Protein AF-0000000075128958 (afdb_homodimer)

Foldseek 3Di:
DDWDWDPDDPFKIWIWDWDQDPQRKIKIKIKMKRAPPDDDDFDADPVRHTDDWDWDWDQDPVRIIMIITIDIGRPPPPPPPPPDPPPPPPPVVPVVVVVVVVVVVVCVVVVVVCVVVVCVVVVVVLVVVLVCLLPPVLACPLHRLLPFDFFAAFPVRQVVVVVQQQDPPPRDGDDTLSSLLSLLVQLVVLQVVQQVLLVVLCVVVSHRSLLLSLLLSVPCSSPVQADVQAAGVVDRQFGASNGHGVVVDPDDDHSRDSRRSNVSVVQLVVLSVVLCVLPVVDDSSLSSLLSQLCSAQNCVQRSPDDDSQCSLVRHVSSHRSNSSSSSSNSVSNVRD/DDWDWDPDDPFKIWIWDWDQDPQRKIKIKIKMKRAPPDDDDFDADPVRHTDDWDWDWDQDPVRIIMIITIDIGRPPPPPPPPPDPPPPPPPPVPVVVVVCVVVVVVCVVVVVVCVVVVCVVVVVVLVVVLVCLLPPVLACPLHRLLPFDFFAAFPVRQVVVVVQQQDVPPRDGDDTLSSLLSLLVQLVVLQVVQQVLLVVLCVVVSHRSLLLSLLLSVPCSSPVQADVVAAGVVDRQFGASNGHGVVVDPDDDHSRDSRNSNVSVVQLVVLSVVLCVLPVVDDSSLSSLLSQLCSAQNCVQRSPDDDSQCSLVRHVSSHRSNSSSSSSNSVSNVRD

Organism: Scophthalmus maximus (NCBI:txid52904)

pLDDT: mean 79.61, std 22.87, range [23.14, 98.94]

Radius of gyration: 31.9 Å; Cα contacts (8 Å, |Δi|>4): 1157; chains: 2; bounding box: 94×88×49 Å

Structure (mmCIF, N/CA/C/O backbone):
data_AF-0000000075128958-model_v1
#
loop_
_entity.id
_entity.type
_entity.pdbx_description
1 polymer 'Putative lysozyme g-like'
#
loop_
_atom_site.group_PDB
_atom_site.id
_atom_site.type_symbol
_atom_site.label_atom_id
_atom_site.label_alt_id
_atom_site.label_comp_id
_atom_site.label_asym_id
_atom_site.label_entity_id
_atom_site.label_seq_id
_atom_site.pdbx_PDB_ins_code
_atom_site.Cartn_x
_atom_site.Cartn_y
_atom_site.Cartn_z
_atom_site.occupancy
_atom_site.B_iso_or_equiv
_atom_site.auth_seq_id
_atom_site.auth_comp_id
_atom_site.auth_asym_id
_atom_site.auth_atom_id
_atom_site.pdbx_PDB_model_num
ATOM 1 N N . MET A 1 1 ? -50.625 9.039 1.218 1 30.97 1 MET A N 1
ATOM 2 C CA . MET A 1 1 ? -49.375 9.078 0.465 1 30.97 1 MET A CA 1
ATOM 3 C C . MET A 1 1 ? -48.219 8.531 1.299 1 30.97 1 MET A C 1
ATOM 5 O O . MET A 1 1 ? -48.062 8.906 2.463 1 30.97 1 MET A O 1
ATOM 9 N N . VAL A 1 2 ? -47.844 7.363 1.181 1 38.47 2 VAL A N 1
ATOM 10 C CA . VAL A 1 2 ? -46.688 6.824 1.913 1 38.47 2 VAL A CA 1
ATOM 11 C C . VAL A 1 2 ? -45.438 6.953 1.066 1 38.47 2 VAL A C 1
ATOM 13 O O . VAL A 1 2 ? -45.438 6.594 -0.113 1 38.47 2 VAL A O 1
ATOM 16 N N . VAL A 1 3 ? -44.531 7.793 1.412 1 39.56 3 VAL A N 1
ATOM 17 C CA . VAL A 1 3 ? -43.188 7.902 0.824 1 39.56 3 VAL A CA 1
ATOM 18 C C . VAL A 1 3 ? -42.219 6.996 1.578 1 39.56 3 VAL A C 1
ATOM 20 O O . VAL A 1 3 ? -42.125 7.043 2.809 1 39.56 3 VAL A O 1
ATOM 23 N N . LEU A 1 4 ? -41.75 6.023 0.949 1 40.53 4 LEU A N 1
ATOM 24 C CA . LEU A 1 4 ? -40.688 5.184 1.474 1 40.53 4 LEU A CA 1
ATOM 25 C C . LEU A 1 4 ? -39.312 5.727 1.065 1 40.53 4 LEU A C 1
ATOM 27 O O . LEU A 1 4 ? -39.031 5.914 -0.124 1 40.53 4 LEU A O 1
ATOM 31 N N . ILE A 1 5 ? -38.562 6.254 2.02 1 38.53 5 ILE A N 1
ATOM 32 C CA . ILE A 1 5 ? -37.188 6.691 1.742 1 38.53 5 ILE A CA 1
ATOM 33 C C . ILE A 1 5 ? -36.219 5.691 2.338 1 38.53 5 ILE A C 1
ATOM 35 O O . ILE A 1 5 ? -36 5.68 3.551 1 38.53 5 ILE A O 1
ATOM 39 N N . PRO A 1 6 ? -36 4.676 1.69 1 37.94 6 PRO A N 1
ATOM 40 C CA . PRO A 1 6 ? -34.844 3.957 2.256 1 37.94 6 PRO A CA 1
ATOM 41 C C . PRO A 1 6 ? -33.531 4.68 2.029 1 37.94 6 PRO A C 1
ATOM 43 O O . PRO A 1 6 ? -33.219 5.082 0.902 1 37.94 6 PRO A O 1
ATOM 46 N N . ASN A 1 7 ? -33.062 5.469 2.918 1 36.5 7 ASN A N 1
ATOM 47 C CA . ASN A 1 7 ? -31.703 5.969 2.816 1 36.5 7 ASN A CA 1
ATOM 48 C C . ASN A 1 7 ? -30.688 4.883 3.15 1 36.5 7 ASN A C 1
ATOM 50 O O . ASN A 1 7 ? -30.594 4.441 4.297 1 36.5 7 ASN A O 1
ATOM 54 N N . ILE A 1 8 ? -30.469 4.102 2.227 1 36.66 8 ILE A N 1
ATOM 55 C CA . ILE A 1 8 ? -29.609 2.969 2.562 1 36.66 8 ILE A CA 1
ATOM 56 C C . ILE A 1 8 ? -28.172 3.455 2.789 1 36.66 8 ILE A C 1
ATOM 58 O O . ILE A 1 8 ? -27.562 3.152 3.818 1 36.66 8 ILE A O 1
ATOM 62 N N . SER A 1 9 ? -27.281 3.217 1.705 1 39.16 9 SER A N 1
ATOM 63 C CA . SER A 1 9 ? -25.859 3.537 1.834 1 39.16 9 SER A CA 1
ATOM 64 C C . SER A 1 9 ? -25.609 5.02 1.584 1 39.16 9 SER A C 1
ATOM 66 O O . SER A 1 9 ? -26.453 5.715 1.014 1 39.16 9 SER A O 1
ATOM 68 N N . GLU A 1 10 ? -24.531 5.555 2.125 1 48.38 10 GLU A N 1
ATOM 69 C CA . GLU A 1 10 ? -24.094 6.941 2.035 1 48.38 10 GLU A CA 1
ATOM 70 C C . GLU A 1 10 ? -24.219 7.473 0.609 1 48.38 10 GLU A C 1
ATOM 72 O O . GLU A 1 10 ? -24.344 8.68 0.399 1 48.38 10 GLU A O 1
ATOM 77 N N . VAL A 1 11 ? -24.344 6.633 -0.371 1 54.25 11 VAL A N 1
ATOM 78 C CA . VAL A 1 11 ? -24.281 7.188 -1.721 1 54.25 11 VAL A CA 1
ATOM 79 C C . VAL A 1 11 ? -25.594 6.918 -2.443 1 54.25 11 VAL A C 1
ATOM 81 O O . VAL A 1 11 ? -26.062 7.746 -3.236 1 54.25 11 VAL A O 1
ATOM 84 N N . SER A 1 12 ? -26.219 5.809 -2.041 1 57.81 12 SER A N 1
ATOM 85 C CA . SER A 1 12 ? -27.391 5.539 -2.867 1 57.81 12 SER A CA 1
ATOM 86 C C . SER A 1 12 ? -28.688 5.711 -2.072 1 57.81 12 SER A C 1
ATOM 88 O O . SER A 1 12 ? -28.734 5.383 -0.886 1 57.81 12 SER A O 1
ATOM 90 N N . ASP A 1 13 ? -29.594 6.453 -2.629 1 64.81 13 ASP A N 1
ATOM 91 C CA . ASP A 1 13 ? -30.906 6.676 -2.025 1 64.81 13 ASP A CA 1
ATOM 92 C C . ASP A 1 13 ? -32.031 6.113 -2.906 1 64.81 13 ASP A C 1
ATOM 94 O O . ASP A 1 13 ? -31.922 6.133 -4.137 1 64.81 13 ASP A O 1
ATOM 98 N N . VAL A 1 14 ? -32.875 5.332 -2.266 1 67.31 14 VAL A N 1
ATOM 99 C CA . VAL A 1 14 ? -34.062 4.875 -2.973 1 67.31 14 VAL A CA 1
ATOM 100 C C . VAL A 1 14 ? -35.312 5.48 -2.328 1 67.31 14 VAL A C 1
ATOM 102 O O . VAL A 1 14 ? -35.531 5.297 -1.132 1 67.31 14 VAL A O 1
ATOM 105 N N . ASN A 1 15 ? -35.938 6.305 -3.111 1 68.81 15 ASN A N 1
ATOM 106 C CA . ASN A 1 15 ? -37.188 6.914 -2.682 1 68.81 15 ASN A CA 1
ATOM 107 C C . ASN A 1 15 ? -38.375 6.371 -3.471 1 68.81 15 ASN A C 1
ATOM 109 O O . ASN A 1 15 ? -38.375 6.438 -4.703 1 68.81 15 ASN A O 1
ATOM 113 N N . VAL A 1 16 ? -39.219 5.68 -2.758 1 70.69 16 VAL A N 1
ATOM 114 C CA . VAL A 1 16 ? -40.438 5.203 -3.408 1 70.69 16 VAL A CA 1
ATOM 115 C C . VAL A 1 16 ? -41.656 5.941 -2.844 1 70.69 16 VAL A C 1
ATOM 117 O O . VAL A 1 16 ? -41.844 5.996 -1.627 1 70.69 16 VAL A O 1
ATOM 120 N N . THR A 1 17 ? -42.344 6.621 -3.713 1 71.31 17 THR A N 1
ATOM 121 C CA . THR A 1 17 ? -43.594 7.297 -3.336 1 71.31 17 THR A CA 1
ATOM 122 C C . THR A 1 17 ? -44.812 6.598 -3.951 1 71.31 17 THR A C 1
ATOM 124 O O . THR A 1 17 ? -44.812 6.344 -5.156 1 71.31 17 THR A O 1
ATOM 127 N N . VAL A 1 18 ? -45.656 6.195 -3.107 1 68.81 18 VAL A N 1
ATOM 128 C CA . VAL A 1 18 ? -46.906 5.578 -3.576 1 68.81 18 VAL A CA 1
ATOM 129 C C . VAL A 1 18 ? -48.094 6.469 -3.225 1 68.81 18 VAL A C 1
ATOM 131 O O . VAL A 1 18 ? -48.25 6.887 -2.074 1 68.81 18 VAL A O 1
ATOM 134 N N . GLN A 1 19 ? -48.781 6.922 -4.359 1 67.31 19 GLN A N 1
ATOM 135 C CA . GLN A 1 19 ? -49.938 7.781 -4.148 1 67.31 19 GLN A CA 1
ATOM 136 C C . GLN A 1 19 ? -51.188 7.18 -4.785 1 67.31 19 GLN A C 1
ATOM 138 O O . GLN A 1 19 ? -51.094 6.535 -5.836 1 67.31 19 GLN A O 1
ATOM 143 N N . ARG A 1 20 ? -52.219 7.266 -4.113 1 63.12 20 ARG A N 1
ATOM 144 C CA . ARG A 1 20 ? -53.5 6.934 -4.68 1 63.12 20 ARG A CA 1
ATOM 145 C C . ARG A 1 20 ? -54.188 8.18 -5.23 1 63.12 20 ARG A C 1
ATOM 147 O O . ARG A 1 20 ? -54.25 9.211 -4.562 1 63.12 20 ARG A O 1
ATOM 154 N N . THR A 1 21 ? -54.5 8.055 -6.488 1 61 21 THR A N 1
ATOM 155 C CA . THR A 1 21 ? -55.25 9.172 -7.086 1 61 21 THR A CA 1
ATOM 156 C C . THR A 1 21 ? -56.719 9.055 -6.809 1 61 21 THR A C 1
ATOM 158 O O . THR A 1 21 ? -57.219 7.996 -6.387 1 61 21 THR A O 1
ATOM 161 N N . SER A 1 22 ? -57.438 10.062 -6.984 1 63.03 22 SER A N 1
ATOM 162 C CA . SER A 1 22 ? -58.875 10.133 -6.824 1 63.03 22 SER A CA 1
ATOM 163 C C . SER A 1 22 ? -59.594 9.164 -7.766 1 63.03 22 SER A C 1
ATOM 165 O O . SER A 1 22 ? -60.688 8.727 -7.492 1 63.03 22 SER A O 1
ATOM 167 N N . SER A 1 23 ? -59 8.836 -8.797 1 61.34 23 SER A N 1
ATOM 168 C CA . SER A 1 23 ? -59.625 7.926 -9.773 1 61.34 23 SER A CA 1
ATOM 169 C C . SER A 1 23 ? -59.25 6.477 -9.469 1 61.34 23 SER A C 1
ATOM 171 O O . SER A 1 23 ? -59.406 5.605 -10.328 1 61.34 23 SER A O 1
ATOM 173 N N . ASN A 1 24 ? -58.844 6.215 -8.195 1 58.12 24 ASN A N 1
ATOM 174 C CA . ASN A 1 24 ? -58.562 4.875 -7.703 1 58.12 24 ASN A CA 1
ATOM 175 C C . ASN A 1 24 ? -57.344 4.266 -8.422 1 58.12 24 ASN A C 1
ATOM 177 O O . ASN A 1 24 ? -57.312 3.051 -8.617 1 58.12 24 ASN A O 1
ATOM 181 N N . GLN A 1 25 ? -56.594 5.145 -8.875 1 65.5 25 GLN A N 1
ATOM 182 C CA . GLN A 1 25 ? -55.344 4.684 -9.477 1 65.5 25 GLN A CA 1
ATOM 183 C C . GLN A 1 25 ? -54.156 4.816 -8.5 1 65.5 25 GLN A C 1
ATOM 185 O O . GLN A 1 25 ? -54.188 5.68 -7.613 1 65.5 25 GLN A O 1
ATOM 190 N N . LEU A 1 26 ? -53.312 3.756 -8.523 1 67.44 26 LEU A N 1
ATOM 191 C CA . LEU A 1 26 ? -52.094 3.779 -7.73 1 67.44 26 LEU A CA 1
ATOM 192 C C . LEU A 1 26 ? -50.938 4.395 -8.523 1 67.44 26 LEU A C 1
ATOM 194 O O . LEU A 1 26 ? -50.625 3.955 -9.641 1 67.44 26 LEU A O 1
ATOM 198 N N . LEU A 1 27 ? -50.5 5.504 -8.016 1 70.5 27 LEU A N 1
ATOM 199 C CA . LEU A 1 27 ? -49.312 6.117 -8.578 1 70.5 27 LEU A CA 1
ATOM 200 C C . LEU A 1 27 ? -48.094 5.746 -7.766 1 70.5 27 LEU A C 1
ATOM 202 O O . LEU A 1 27 ? -48.031 5.98 -6.559 1 70.5 27 LEU A O 1
ATOM 206 N N . VAL A 1 28 ? -47.188 5.027 -8.445 1 71.75 28 VAL A N 1
ATOM 207 C CA . VAL A 1 28 ? -45.906 4.688 -7.824 1 71.75 28 VAL A CA 1
ATOM 208 C C . VAL A 1 28 ? -44.781 5.465 -8.5 1 71.75 28 VAL A C 1
ATOM 210 O O . VAL A 1 28 ? -44.656 5.461 -9.727 1 71.75 28 VAL A O 1
ATOM 213 N N . HIS A 1 29 ? -44.125 6.27 -7.73 1 73.69 29 HIS A N 1
ATOM 214 C CA . HIS A 1 29 ? -42.938 6.984 -8.172 1 73.69 29 HIS A CA 1
ATOM 215 C C . HIS A 1 29 ? -41.719 6.527 -7.398 1 73.69 29 HIS A C 1
ATOM 217 O O . HIS A 1 29 ? -41.719 6.508 -6.168 1 73.69 29 HIS A O 1
ATOM 223 N N . CYS A 1 30 ? -40.812 5.984 -8.086 1 73.44 30 CYS A N 1
ATOM 224 C CA . CYS A 1 30 ? -39.531 5.582 -7.496 1 73.44 30 CYS A CA 1
ATOM 225 C C . CYS A 1 30 ? -38.406 6.422 -8.047 1 73.44 30 CYS A C 1
ATOM 227 O O . CYS A 1 30 ? -38.312 6.645 -9.258 1 73.44 30 CYS A O 1
ATOM 229 N N . GLU A 1 31 ? -37.688 7.105 -7.199 1 74.44 31 GLU A N 1
ATOM 230 C CA . GLU A 1 31 ? -36.438 7.789 -7.539 1 74.44 31 GLU A CA 1
ATOM 231 C C . GLU A 1 31 ? -35.281 7.238 -6.734 1 74.44 31 GLU A C 1
ATOM 233 O O . GLU A 1 31 ? -35.406 6.98 -5.535 1 74.44 31 GLU A O 1
ATOM 238 N N . SER A 1 32 ? -34.312 6.852 -7.395 1 73.69 32 SER A N 1
ATOM 239 C CA . SER A 1 32 ? -33.094 6.41 -6.738 1 73.69 32 SER A CA 1
ATOM 240 C C . SER A 1 32 ? -31.859 7.027 -7.395 1 73.69 32 SER A C 1
ATOM 242 O O . SER A 1 32 ? -31.844 7.25 -8.609 1 73.69 32 SER A O 1
ATOM 244 N N . SER A 1 33 ? -30.953 7.5 -6.551 1 69.81 33 SER A N 1
ATOM 245 C CA . SER A 1 33 ? -29.719 8.109 -7.039 1 69.81 33 SER A CA 1
ATOM 246 C C . SER A 1 33 ? -28.5 7.496 -6.359 1 69.81 33 SER A C 1
ATOM 248 O O . SER A 1 33 ? -28.625 6.82 -5.336 1 69.81 33 SER A O 1
ATOM 250 N N . GLY A 1 34 ? -27.344 7.711 -7.098 1 65.06 34 GLY A N 1
ATOM 251 C CA . GLY A 1 34 ? -26.078 7.305 -6.512 1 65.06 34 GLY A CA 1
ATOM 252 C C . GLY A 1 34 ? -25.672 5.898 -6.898 1 65.06 34 GLY A C 1
ATOM 253 O O . GLY A 1 34 ? -25.016 5.195 -6.117 1 65.06 34 GLY A O 1
ATOM 254 N N . TRP A 1 35 ? -26.141 5.562 -8.047 1 64.19 35 TRP A N 1
ATOM 255 C CA . TRP A 1 35 ? -25.875 4.188 -8.453 1 64.19 35 TRP A CA 1
ATOM 256 C C . TRP A 1 35 ? -24.797 4.125 -9.523 1 64.19 35 TRP A C 1
ATOM 258 O O . TRP A 1 35 ? -24.703 5.012 -10.375 1 64.19 35 TRP A O 1
ATOM 268 N N . SER A 1 36 ? -23.734 3.324 -9.359 1 61.97 36 SER A N 1
ATOM 269 C CA . SER A 1 36 ? -22.766 2.861 -10.352 1 61.97 36 SER A CA 1
ATOM 270 C C . SER A 1 36 ? -22.484 1.373 -10.188 1 61.97 36 SER A C 1
ATOM 272 O O . SER A 1 36 ? -22.078 0.929 -9.109 1 61.97 36 SER A O 1
ATOM 274 N N . PRO A 1 37 ? -22.859 0.532 -11.211 1 58.06 37 PRO A N 1
ATOM 275 C CA . PRO A 1 37 ? -23.281 0.794 -12.586 1 58.06 37 PRO A CA 1
ATOM 276 C C . PRO A 1 37 ? -24.766 1.136 -12.68 1 58.06 37 PRO A C 1
ATOM 278 O O . PRO A 1 37 ? -25.453 1.229 -11.656 1 58.06 37 PRO A O 1
ATOM 281 N N . LYS A 1 38 ? -25.141 1.144 -13.898 1 63.5 38 LYS A N 1
ATOM 282 C CA . LYS A 1 38 ? -26.516 1.505 -14.203 1 63.5 38 LYS A CA 1
ATOM 283 C C . LYS A 1 38 ? -27.5 0.538 -13.547 1 63.5 38 LYS A C 1
ATOM 285 O O . LYS A 1 38 ? -27.406 -0.676 -13.734 1 63.5 38 LYS A O 1
ATOM 290 N N . PRO A 1 39 ? -28.359 1.112 -12.719 1 64.5 39 PRO A N 1
ATOM 291 C CA . PRO A 1 39 ? -29.312 0.231 -12.031 1 64.5 39 PRO A CA 1
ATOM 292 C C . PRO A 1 39 ? -30.391 -0.303 -12.953 1 64.5 39 PRO A C 1
ATOM 294 O O . PRO A 1 39 ? -30.734 0.34 -13.953 1 64.5 39 PRO A O 1
ATOM 297 N N . LEU A 1 40 ? -30.828 -1.541 -12.695 1 64.81 40 LEU A N 1
ATOM 298 C CA . LEU A 1 40 ? -31.984 -2.105 -13.383 1 64.81 40 LEU A CA 1
ATOM 299 C C . LEU A 1 40 ? -33.25 -1.95 -12.531 1 64.81 40 LEU A C 1
ATOM 301 O O . LEU A 1 40 ? -33.25 -2.316 -11.352 1 64.81 40 LEU A O 1
ATOM 305 N N . VAL A 1 41 ? -34.25 -1.308 -13.047 1 65.88 41 VAL A N 1
ATOM 306 C CA . VAL A 1 41 ? -35.5 -1.121 -12.336 1 65.88 41 VAL A CA 1
ATOM 307 C C . VAL A 1 41 ? -36.625 -1.855 -13.062 1 65.88 41 VAL A C 1
ATOM 309 O O . VAL A 1 41 ? -36.844 -1.661 -14.266 1 65.88 41 VAL A O 1
ATOM 312 N N . SER A 1 42 ? -37.188 -2.771 -12.359 1 66.56 42 SER A N 1
ATOM 313 C CA . SER A 1 42 ? -38.344 -3.449 -12.922 1 66.56 42 SER A CA 1
ATOM 314 C C . SER A 1 42 ? -39.562 -3.277 -12.031 1 66.56 42 SER A C 1
ATOM 316 O O . SER A 1 42 ? -39.469 -3.344 -10.805 1 66.56 42 SER A O 1
ATOM 318 N N . LEU A 1 43 ? -40.656 -2.875 -12.555 1 65.69 43 LEU A N 1
ATOM 319 C CA . LEU A 1 43 ? -41.938 -2.809 -11.867 1 65.69 43 LEU A CA 1
ATOM 320 C C . LEU A 1 43 ? -42.812 -3.99 -12.25 1 65.69 43 LEU A C 1
ATOM 322 O O . LEU A 1 43 ? -43.062 -4.238 -13.438 1 65.69 43 LEU A O 1
ATOM 326 N N . LEU A 1 44 ? -43.062 -4.773 -11.227 1 66.38 44 LEU A N 1
ATOM 327 C CA . LEU A 1 44 ? -43.812 -6 -11.508 1 66.38 44 LEU A CA 1
ATOM 328 C C . LEU A 1 44 ? -45.188 -5.973 -10.852 1 66.38 44 LEU A C 1
ATOM 330 O O . LEU A 1 44 ? -45.375 -5.332 -9.812 1 66.38 44 LEU A O 1
ATOM 334 N N . ASN A 1 45 ? -46.156 -6.566 -11.484 1 62.94 45 ASN A N 1
ATOM 335 C CA . ASN A 1 45 ? -47.438 -6.762 -10.844 1 62.94 45 ASN A CA 1
ATOM 336 C C . ASN A 1 45 ? -47.438 -8.016 -9.969 1 62.94 45 ASN A C 1
ATOM 338 O O . ASN A 1 45 ? -46.438 -8.719 -9.883 1 62.94 45 ASN A O 1
ATOM 342 N N . ALA A 1 46 ? -48.594 -8.227 -9.344 1 60.91 46 ALA A N 1
ATOM 343 C CA . ALA A 1 46 ? -48.75 -9.336 -8.398 1 60.91 46 ALA A CA 1
ATOM 344 C C . ALA A 1 46 ? -48.469 -10.672 -9.078 1 60.91 46 ALA A C 1
ATOM 346 O O . ALA A 1 46 ? -48.062 -11.633 -8.422 1 60.91 46 ALA A O 1
ATOM 347 N N . ASN A 1 47 ? -48.562 -10.711 -10.328 1 59.41 47 ASN A N 1
ATOM 348 C CA . ASN A 1 47 ? -48.344 -11.93 -11.094 1 59.41 47 ASN A CA 1
ATOM 349 C C . ASN A 1 47 ? -46.906 -12.023 -11.586 1 59.41 47 ASN A C 1
ATOM 351 O O . ASN A 1 47 ? -46.531 -12.984 -12.273 1 59.41 47 ASN A O 1
ATOM 355 N N . GLY A 1 48 ? -46.156 -11.055 -11.203 1 61.94 48 GLY A N 1
ATOM 356 C CA . GLY A 1 48 ? -44.75 -11.055 -11.617 1 61.94 48 GLY A CA 1
ATOM 357 C C . GLY A 1 48 ? -44.562 -10.492 -13.016 1 61.94 48 GLY A C 1
ATOM 358 O O . GLY A 1 48 ? -43.469 -10.594 -13.578 1 61.94 48 GLY A O 1
ATOM 359 N N . ASP A 1 49 ? -45.469 -9.953 -13.562 1 66.69 49 ASP A N 1
ATOM 360 C CA . ASP A 1 49 ? -45.344 -9.375 -14.898 1 66.69 49 ASP A CA 1
ATOM 361 C C . ASP A 1 49 ? -44.75 -7.973 -14.828 1 66.69 49 ASP A C 1
ATOM 363 O O . ASP A 1 49 ? -45.062 -7.188 -13.938 1 66.69 49 ASP A O 1
ATOM 367 N N . VAL A 1 50 ? -43.875 -7.719 -15.75 1 67.88 50 VAL A N 1
ATOM 368 C CA . VAL A 1 50 ? -43.219 -6.414 -15.82 1 67.88 50 VAL A CA 1
ATOM 369 C C . VAL A 1 50 ? -44.219 -5.371 -16.344 1 67.88 50 VAL A C 1
ATOM 371 O O . VAL A 1 50 ? -44.844 -5.566 -17.391 1 67.88 50 VAL A O 1
ATOM 374 N N . LEU A 1 51 ? -44.438 -4.387 -15.492 1 66.44 51 LEU A N 1
ATOM 375 C CA . LEU A 1 51 ? -45.312 -3.303 -15.906 1 66.44 51 LEU A CA 1
ATOM 376 C C . LEU A 1 51 ? -44.562 -2.262 -16.719 1 66.44 51 LEU A C 1
ATOM 378 O O . LEU A 1 51 ? -43.375 -1.992 -16.438 1 66.44 51 LEU A O 1
ATOM 382 N N . PRO A 1 52 ? -45.219 -1.817 -17.828 1 66.25 52 PRO A N 1
ATOM 383 C CA . PRO A 1 52 ? -44.562 -0.756 -18.594 1 66.25 52 PRO A CA 1
ATOM 384 C C . PRO A 1 52 ? -44.438 0.551 -17.812 1 66.25 52 PRO A C 1
ATOM 386 O O . PRO A 1 52 ? -45.438 1.072 -17.312 1 66.25 52 PRO A O 1
ATOM 389 N N . ALA A 1 53 ? -43.312 0.777 -17.219 1 64.56 53 ALA A N 1
ATOM 390 C CA . ALA A 1 53 ? -43.094 2.031 -16.5 1 64.56 53 ALA A CA 1
ATOM 391 C C . ALA A 1 53 ? -42.125 2.922 -17.25 1 64.56 53 ALA A C 1
ATOM 393 O O . ALA A 1 53 ? -41.25 2.43 -18 1 64.56 53 ALA A O 1
ATOM 394 N N . GLN A 1 54 ? -42.438 4.188 -17.312 1 67 54 GLN A N 1
ATOM 395 C CA . GLN A 1 54 ? -41.438 5.137 -17.844 1 67 54 GLN A CA 1
ATOM 396 C C . GLN A 1 54 ? -40.25 5.246 -16.922 1 67 54 GLN A C 1
ATOM 398 O O . GLN A 1 54 ? -40.375 5.469 -15.719 1 67 54 GLN A O 1
ATOM 403 N N . ARG A 1 55 ? -39.094 4.824 -17.5 1 68 55 ARG A N 1
ATOM 404 C CA . ARG A 1 55 ? -37.844 4.914 -16.781 1 68 55 ARG A CA 1
ATOM 405 C C . ARG A 1 55 ? -36.969 6.023 -17.359 1 68 55 ARG A C 1
ATOM 407 O O . ARG A 1 55 ? -36.844 6.152 -18.578 1 68 55 ARG A O 1
ATOM 414 N N . GLU A 1 56 ? -36.562 6.902 -16.562 1 69.44 56 GLU A N 1
ATOM 415 C CA . GLU A 1 56 ? -35.594 7.941 -16.953 1 69.44 56 GLU A CA 1
ATOM 416 C C . GLU A 1 56 ? -34.312 7.812 -16.156 1 69.44 56 GLU A C 1
ATOM 418 O O . GLU A 1 56 ? -34.312 7.641 -14.938 1 69.44 56 GLU A O 1
ATOM 423 N N . PHE A 1 57 ? -33.25 7.609 -16.984 1 69.12 57 PHE A N 1
ATOM 424 C CA . PHE A 1 57 ? -31.938 7.539 -16.375 1 69.12 57 PHE A CA 1
ATOM 425 C C . PHE A 1 57 ? -31.172 8.836 -16.609 1 69.12 57 PHE A C 1
ATOM 427 O O . PHE A 1 57 ? -31.312 9.469 -17.656 1 69.12 57 PHE A O 1
ATOM 434 N N . SER A 1 58 ? -30.594 9.305 -15.562 1 69.06 58 SER A N 1
ATOM 435 C CA . SER A 1 58 ? -29.688 10.438 -15.672 1 69.06 58 SER A CA 1
ATOM 436 C C . SER A 1 58 ? -28.359 10.148 -14.984 1 69.06 58 SER A C 1
ATOM 438 O O . SER A 1 58 ? -28.297 9.367 -14.031 1 69.06 58 SER A O 1
ATOM 440 N N . VAL A 1 59 ? -27.344 10.602 -15.656 1 73.19 59 VAL A N 1
ATOM 441 C CA . VAL A 1 59 ? -26.016 10.5 -15.086 1 73.19 59 VAL A CA 1
ATOM 442 C C . VAL A 1 59 ? -25.562 11.867 -14.57 1 73.19 59 VAL A C 1
ATOM 444 O O . VAL A 1 59 ? -25.656 12.867 -15.281 1 73.19 59 VAL A O 1
ATOM 447 N N . GLY A 1 60 ? -25.344 11.859 -13.359 1 59.75 60 GLY A N 1
ATOM 448 C CA . GLY A 1 60 ? -24.844 13.094 -12.781 1 59.75 60 GLY A CA 1
ATOM 449 C C . GLY A 1 60 ? -23.375 13.344 -13.078 1 59.75 60 GLY A C 1
ATOM 450 O O . GLY A 1 60 ? -22.703 12.484 -13.641 1 59.75 60 GLY A O 1
ATOM 451 N N . PRO A 1 61 ? -22.891 14.492 -12.664 1 63.66 61 PRO A N 1
ATOM 452 C CA . PRO A 1 61 ? -21.469 14.82 -12.859 1 63.66 61 PRO A CA 1
ATOM 453 C C . PRO A 1 61 ? -20.531 13.844 -12.141 1 63.66 61 PRO A C 1
ATOM 455 O O . PRO A 1 61 ? -19.375 13.695 -12.523 1 63.66 61 PRO A O 1
ATOM 458 N N . ASP A 1 62 ? -21.094 13.141 -11.281 1 61.16 62 ASP A N 1
ATOM 459 C CA . ASP A 1 62 ? -20.312 12.203 -10.484 1 61.16 62 ASP A CA 1
ATOM 460 C C . ASP A 1 62 ? -20.375 10.797 -11.086 1 61.16 62 ASP A C 1
ATOM 462 O O . ASP A 1 62 ? -19.859 9.844 -10.492 1 61.16 62 ASP A O 1
ATOM 466 N N . GLN A 1 63 ? -20.891 10.703 -12.18 1 64.75 63 GLN A N 1
ATOM 467 C CA . GLN A 1 63 ? -21.016 9.477 -12.969 1 64.75 63 GLN A CA 1
ATOM 468 C C . GLN A 1 63 ? -21.844 8.438 -12.227 1 64.75 63 GLN A C 1
ATOM 470 O O . GLN A 1 63 ? -21.688 7.234 -12.453 1 64.75 63 GLN A O 1
ATOM 475 N N . LEU A 1 64 ? -22.531 8.945 -11.344 1 70.25 64 LEU A N 1
ATOM 476 C CA . LEU A 1 64 ? -23.5 8.062 -10.695 1 70.25 64 LEU A CA 1
ATOM 477 C C . LEU A 1 64 ? -24.859 8.156 -11.383 1 70.25 64 LEU A C 1
ATOM 479 O O . LEU A 1 64 ? -25.25 9.227 -11.844 1 70.25 64 LEU A O 1
ATOM 483 N N . TYR A 1 65 ? -25.469 7.062 -11.422 1 66.94 65 TYR A N 1
ATOM 484 C CA . TYR A 1 65 ? -26.75 6.988 -12.117 1 66.94 65 TYR A CA 1
ATOM 485 C C . TYR A 1 65 ? -27.906 7.324 -11.172 1 66.94 65 TYR A C 1
ATOM 487 O O . TYR A 1 65 ? -27.875 6.957 -10 1 66.94 65 TYR A O 1
ATOM 495 N N . SER A 1 66 ? -28.719 8.094 -11.664 1 73.94 66 SER A N 1
ATOM 496 C CA . SER A 1 66 ? -30.016 8.305 -11.031 1 73.94 66 SER A CA 1
ATOM 497 C C . SER A 1 66 ? -31.156 7.754 -11.883 1 73.94 66 SER A C 1
ATOM 499 O O . SER A 1 66 ? -31.094 7.805 -13.117 1 73.94 66 SER A O 1
ATOM 501 N N . VAL A 1 67 ? -32.031 7.004 -11.258 1 71.44 67 VAL A N 1
ATOM 502 C CA . VAL A 1 67 ? -33.156 6.453 -12.023 1 71.44 67 VAL A CA 1
ATOM 503 C C . VAL A 1 67 ? -34.469 6.914 -11.414 1 71.44 67 VAL A C 1
ATOM 505 O O . VAL A 1 67 ? -34.594 7.02 -10.195 1 71.44 67 VAL A O 1
ATOM 508 N N . GLY A 1 68 ? -35.344 7.398 -12.25 1 71.25 68 GLY A N 1
ATOM 509 C CA . GLY A 1 68 ? -36.719 7.672 -11.883 1 71.25 68 GLY A CA 1
ATOM 510 C C . GLY A 1 68 ? -37.719 6.805 -12.633 1 71.25 68 GLY A C 1
ATOM 511 O O . GLY A 1 68 ? -37.594 6.617 -13.844 1 71.25 68 GLY A O 1
ATOM 512 N N . ALA A 1 69 ? -38.5 6.004 -11.875 1 70.06 69 ALA A N 1
ATOM 513 C CA . ALA A 1 69 ? -39.562 5.223 -12.516 1 70.06 69 ALA A CA 1
ATOM 514 C C . ALA A 1 69 ? -40.938 5.66 -12.039 1 70.06 69 ALA A C 1
ATOM 516 O O . ALA A 1 69 ? -41.125 5.949 -10.859 1 70.06 69 ALA A O 1
ATOM 517 N N . HIS A 1 70 ? -41.781 5.906 -13.023 1 69.56 70 HIS A N 1
ATOM 518 C CA . HIS A 1 70 ? -43.156 6.316 -12.742 1 69.56 70 HIS A CA 1
ATOM 519 C C . HIS A 1 70 ? -44.156 5.32 -13.32 1 69.56 70 HIS A C 1
ATOM 521 O O . HIS A 1 70 ? -44 4.863 -14.453 1 69.56 70 HIS A O 1
ATOM 527 N N . LEU A 1 71 ? -44.969 4.785 -12.453 1 65.69 71 LEU A N 1
ATOM 528 C CA . LEU A 1 71 ? -46.031 3.891 -12.922 1 65.69 71 LEU A CA 1
ATOM 529 C C . LEU A 1 71 ? -47.406 4.332 -12.406 1 65.69 71 LEU A C 1
ATOM 531 O O . LEU A 1 71 ? -47.531 4.711 -11.234 1 65.69 71 LEU A O 1
ATOM 535 N N . GLU A 1 72 ? -48.344 4.457 -13.305 1 63.59 72 GLU A N 1
ATOM 536 C CA . GLU A 1 72 ? -49.75 4.652 -12.977 1 63.59 72 GLU A CA 1
ATOM 537 C C . GLU A 1 72 ? -50.531 3.379 -13.211 1 63.59 72 GLU A C 1
ATOM 539 O O . GLU A 1 72 ? -50.531 2.836 -14.32 1 63.59 72 GLU A O 1
ATOM 544 N N . VAL A 1 73 ? -50.875 2.701 -12.195 1 59.72 73 VAL A N 1
ATOM 545 C CA . VAL A 1 73 ? -51.625 1.474 -12.414 1 59.72 73 VAL A CA 1
ATOM 546 C C . VAL A 1 73 ? -53.062 1.66 -11.93 1 59.72 73 VAL A C 1
ATOM 548 O O . VAL A 1 73 ? -53.281 2.287 -10.891 1 59.72 73 VAL A O 1
ATOM 551 N N . GLU A 1 74 ? -54.031 1.389 -12.75 1 56.31 74 GLU A N 1
ATOM 552 C CA . GLU A 1 74 ? -55.438 1.35 -12.375 1 56.31 74 GLU A CA 1
ATOM 553 C C . GLU A 1 74 ? -55.719 0.229 -11.375 1 56.31 74 GLU A C 1
ATOM 555 O O . GLU A 1 74 ? -55.188 -0.88 -11.516 1 56.31 74 GLU A O 1
ATOM 560 N N . ALA A 1 75 ? -56.156 0.619 -10.18 1 46 75 ALA A N 1
ATOM 561 C CA . ALA A 1 75 ? -56.5 -0.366 -9.164 1 46 75 ALA A CA 1
ATOM 562 C C . ALA A 1 75 ? -57.594 -1.305 -9.656 1 46 75 ALA A C 1
ATOM 564 O O . ALA A 1 75 ? -58.656 -0.855 -10.062 1 46 75 ALA A O 1
ATOM 565 N N . ASP A 1 76 ? -57.406 -2.33 -10.305 1 38.62 76 ASP A N 1
ATOM 566 C CA . ASP A 1 76 ? -58.469 -3.248 -10.664 1 38.62 76 ASP A CA 1
ATOM 567 C C . ASP A 1 76 ? -59.281 -3.662 -9.438 1 38.62 76 ASP A C 1
ATOM 569 O O . ASP A 1 76 ? -58.719 -4.008 -8.398 1 38.62 76 ASP A O 1
ATOM 573 N N . LYS A 1 77 ? -60.5 -3.217 -9.359 1 37 77 LYS A N 1
ATOM 574 C CA . LYS A 1 77 ? -61.531 -3.668 -8.438 1 37 77 LYS A CA 1
ATOM 575 C C . LYS A 1 77 ? -61.625 -5.191 -8.414 1 37 77 LYS A C 1
ATOM 577 O O . LYS A 1 77 ? -62.281 -5.797 -9.266 1 37 77 LYS A O 1
ATOM 582 N N . ASP A 1 78 ? -60.625 -5.961 -8.336 1 29.56 78 ASP A N 1
ATOM 583 C CA . ASP A 1 78 ? -60.938 -7.387 -8.391 1 29.56 78 ASP A CA 1
ATOM 584 C C . ASP A 1 78 ? -61.875 -7.789 -7.262 1 29.56 78 ASP A C 1
ATOM 586 O O . ASP A 1 78 ? -61.594 -7.547 -6.09 1 29.56 78 ASP A O 1
ATOM 590 N N . GLU A 1 79 ? -63.156 -7.738 -7.59 1 29.77 79 GLU A N 1
ATOM 591 C CA . GLU A 1 79 ? -64.312 -8.352 -6.914 1 29.77 79 GLU A CA 1
ATOM 592 C C . GLU A 1 79 ? -63.938 -9.75 -6.418 1 29.77 79 GLU A C 1
ATOM 594 O O . GLU A 1 79 ? -63.531 -10.602 -7.199 1 29.77 79 GLU A O 1
ATOM 599 N N . PHE A 1 80 ? -63.594 -9.805 -5.18 1 26.94 80 PHE A N 1
ATOM 600 C CA . PHE A 1 80 ? -63.469 -11.102 -4.523 1 26.94 80 PHE A CA 1
ATOM 601 C C . PHE A 1 80 ? -64.812 -11.859 -4.613 1 26.94 80 PHE A C 1
ATOM 603 O O . PHE A 1 80 ? -65.812 -11.461 -4.008 1 26.94 80 PHE A O 1
ATOM 610 N N . ARG A 1 81 ? -65.25 -12.289 -5.805 1 27.36 81 ARG A N 1
ATOM 611 C CA . ARG A 1 81 ? -66.438 -13.133 -5.844 1 27.36 81 ARG A CA 1
ATOM 612 C C . ARG A 1 81 ? -66.25 -14.336 -4.918 1 27.36 81 ARG A C 1
ATOM 614 O O . ARG A 1 81 ? -65.25 -14.992 -4.91 1 27.36 81 ARG A O 1
ATOM 621 N N . PRO A 1 82 ? -67.062 -14.383 -3.865 1 27.25 82 PRO A N 1
ATOM 622 C CA . PRO A 1 82 ? -67.188 -15.555 -2.99 1 27.25 82 PRO A CA 1
ATOM 623 C C . PRO A 1 82 ? -67.375 -16.859 -3.764 1 27.25 82 PRO A C 1
ATOM 625 O O . PRO A 1 82 ? -68.25 -16.922 -4.621 1 27.25 82 PRO A O 1
ATOM 628 N N . VAL A 1 83 ? -66.375 -17.562 -4.211 1 24.3 83 VAL A N 1
ATOM 629 C CA . VAL A 1 83 ? -66.562 -18.844 -4.898 1 24.3 83 VAL A CA 1
ATOM 630 C C . VAL A 1 83 ? -67.5 -19.75 -4.098 1 24.3 83 VAL A C 1
ATOM 632 O O . VAL A 1 83 ? -67.25 -19.984 -2.91 1 24.3 83 VAL A O 1
ATOM 635 N N . GLU A 1 84 ? -68.75 -19.594 -4.363 1 27.17 84 GLU A N 1
ATOM 636 C CA . GLU A 1 84 ? -69.75 -20.562 -3.936 1 27.17 84 GLU A CA 1
ATOM 637 C C . GLU A 1 84 ? -69.25 -22 -4.117 1 27.17 84 GLU A C 1
ATOM 639 O O . GLU A 1 84 ? -68.5 -22.281 -5.051 1 27.17 84 GLU A O 1
ATOM 644 N N . ALA A 1 85 ? -69.438 -22.797 -3.041 1 28.66 85 ALA A N 1
ATOM 645 C CA . ALA A 1 85 ? -69.062 -24.188 -2.764 1 28.66 85 ALA A CA 1
ATOM 646 C C . ALA A 1 85 ? -69.625 -25.141 -3.812 1 28.66 85 ALA A C 1
ATOM 648 O O . ALA A 1 85 ? -70.5 -25.953 -3.51 1 28.66 85 ALA A O 1
ATOM 649 N N . CYS A 1 86 ? -69.688 -24.719 -5.188 1 23.5 86 CYS A N 1
ATOM 650 C CA . CYS A 1 86 ? -70.5 -25.625 -5.988 1 23.5 86 CYS A CA 1
ATOM 651 C C . CYS A 1 86 ? -69.938 -27.047 -5.969 1 23.5 86 CYS A C 1
ATOM 653 O O . CYS A 1 86 ? -68.688 -27.219 -6.02 1 23.5 86 CYS A O 1
ATOM 655 N N . PRO A 1 87 ? -70.75 -28.141 -5.5 1 32.03 87 PRO A N 1
ATOM 656 C CA . PRO A 1 87 ? -70.438 -29.547 -5.238 1 32.03 87 PRO A CA 1
ATOM 657 C C . PRO A 1 87 ? -69.688 -30.203 -6.367 1 32.03 87 PRO A C 1
ATOM 659 O O . PRO A 1 87 ? -68.812 -31.031 -6.105 1 32.03 87 PRO A O 1
ATOM 662 N N . GLU A 1 88 ? -70.25 -30.125 -7.578 1 31.17 88 GLU A N 1
ATOM 663 C CA . GLU A 1 88 ? -69.875 -31.094 -8.594 1 31.17 88 GLU A CA 1
ATOM 664 C C . GLU A 1 88 ? -68.5 -30.812 -9.141 1 31.17 88 GLU A C 1
ATOM 666 O O . GLU A 1 88 ? -68.062 -31.453 -10.102 1 31.17 88 GLU A O 1
ATOM 671 N N . CYS A 1 89 ? -67.938 -29.594 -8.828 1 29.88 89 CYS A N 1
ATOM 672 C CA . CYS A 1 89 ? -66.875 -29.047 -9.672 1 29.88 89 CYS A CA 1
ATOM 673 C C . CYS A 1 89 ? -65.625 -29.891 -9.594 1 29.88 89 CYS A C 1
ATOM 675 O O . CYS A 1 89 ? -64.625 -29.453 -9.047 1 29.88 89 CYS A O 1
ATOM 677 N N . TRP A 1 90 ? -65.688 -31.094 -9.234 1 31.5 90 TRP A N 1
ATOM 678 C CA . TRP A 1 90 ? -64.562 -32.031 -9 1 31.5 90 TRP A CA 1
ATOM 679 C C . TRP A 1 90 ? -63.75 -32.25 -10.258 1 31.5 90 TRP A C 1
ATOM 681 O O . TRP A 1 90 ? -62.531 -32.438 -10.18 1 31.5 90 TRP A O 1
ATOM 691 N N . ILE A 1 91 ? -64.5 -32.344 -11.445 1 34.47 91 ILE A N 1
ATOM 692 C CA . ILE A 1 91 ? -63.844 -32.969 -12.609 1 34.47 91 ILE A CA 1
ATOM 693 C C . ILE A 1 91 ? -62.812 -32 -13.188 1 34.47 91 ILE A C 1
ATOM 695 O O . ILE A 1 91 ? -61.719 -32.438 -13.633 1 34.47 91 ILE A O 1
ATOM 699 N N . TYR A 1 92 ? -63.219 -30.672 -13.312 1 34.53 92 TYR A N 1
ATOM 700 C CA . TYR A 1 92 ? -62.469 -29.781 -14.18 1 34.53 92 TYR A CA 1
ATOM 701 C C . TYR A 1 92 ? -61.125 -29.422 -13.547 1 34.53 92 TYR A C 1
ATOM 703 O O . TYR A 1 92 ? -60.375 -28.609 -14.094 1 34.53 92 TYR A O 1
ATOM 711 N N . ALA A 1 93 ? -60.938 -29.766 -12.273 1 35.56 93 ALA A N 1
ATOM 712 C CA . ALA A 1 93 ? -59.688 -29.469 -11.57 1 35.56 93 ALA A CA 1
ATOM 713 C C . ALA A 1 93 ? -58.5 -30.203 -12.195 1 35.56 93 ALA A C 1
ATOM 715 O O . ALA A 1 93 ? -57.344 -29.844 -11.961 1 35.56 93 ALA A O 1
ATOM 716 N N . VAL A 1 94 ? -58.844 -31.312 -12.906 1 39.12 94 VAL A N 1
ATOM 717 C CA . VAL A 1 94 ? -57.719 -32.188 -13.297 1 39.12 94 VAL A CA 1
ATOM 718 C C . VAL A 1 94 ? -57.031 -31.609 -14.531 1 39.12 94 VAL A C 1
ATOM 720 O O . VAL A 1 94 ? -55.812 -31.719 -14.664 1 39.12 94 VAL A O 1
ATOM 723 N N . LEU A 1 95 ? -57.844 -30.953 -15.383 1 39.72 95 LEU A N 1
ATOM 724 C CA . LEU A 1 95 ? -57.219 -30.641 -16.672 1 39.72 95 LEU A CA 1
ATOM 725 C C . LEU A 1 95 ? -56.188 -29.516 -16.516 1 39.72 95 LEU A C 1
ATOM 727 O O . LEU A 1 95 ? -55.125 -29.547 -17.141 1 39.72 95 LEU A O 1
ATOM 731 N N . PRO A 1 96 ? -56.656 -28.484 -15.688 1 43.72 96 PRO A N 1
ATOM 732 C CA . PRO A 1 96 ? -55.656 -27.422 -15.68 1 43.72 96 PRO A CA 1
ATOM 733 C C . PRO A 1 96 ? -54.344 -27.859 -15.023 1 43.72 96 PRO A C 1
ATOM 735 O O . PRO A 1 96 ? -53.281 -27.328 -15.352 1 43.72 96 PRO A O 1
ATOM 738 N N . ILE A 1 97 ? -54.438 -28.938 -14.25 1 45.94 97 ILE A N 1
ATOM 739 C CA . ILE A 1 97 ? -53.188 -29.422 -13.641 1 45.94 97 ILE A CA 1
ATOM 740 C C . ILE A 1 97 ? -52.312 -30.047 -14.711 1 45.94 97 ILE A C 1
ATOM 742 O O . ILE A 1 97 ? -51.094 -29.844 -14.719 1 45.94 97 ILE A O 1
ATOM 746 N N . VAL A 1 98 ? -52.938 -30.734 -15.711 1 48.31 98 VAL A N 1
ATOM 747 C CA . VAL A 1 98 ? -52.125 -31.391 -16.734 1 48.31 98 VAL A CA 1
ATOM 748 C C . VAL A 1 98 ? -51.531 -30.344 -17.656 1 48.31 98 VAL A C 1
ATOM 750 O O . VAL A 1 98 ? -50.375 -30.453 -18.078 1 48.31 98 VAL A O 1
ATOM 753 N N . PHE A 1 99 ? -52.375 -29.297 -17.969 1 46.84 99 PHE A N 1
ATOM 754 C CA . PHE A 1 99 ? -51.812 -28.281 -18.828 1 46.84 99 PHE A CA 1
ATOM 755 C C . PHE A 1 99 ? -50.75 -27.469 -18.094 1 46.84 99 PHE A C 1
ATOM 757 O O . PHE A 1 99 ? -49.719 -27.109 -18.656 1 46.84 99 PHE A O 1
ATOM 764 N N . ILE A 1 100 ? -51 -27.297 -16.75 1 48.72 100 ILE A N 1
ATOM 765 C CA . ILE A 1 100 ? -49.969 -26.609 -15.992 1 48.72 100 ILE A CA 1
ATOM 766 C C . ILE A 1 100 ? -48.719 -27.484 -15.898 1 48.72 100 ILE A C 1
ATOM 768 O O . ILE A 1 100 ? -47.594 -27 -16.062 1 48.72 100 ILE A O 1
ATOM 772 N N . ILE A 1 101 ? -48.969 -28.812 -15.898 1 51 101 ILE A N 1
ATOM 773 C CA . ILE A 1 101 ? -47.812 -29.688 -15.852 1 51 101 ILE A CA 1
ATOM 774 C C . ILE A 1 101 ? -47.125 -29.703 -17.219 1 51 101 ILE A C 1
ATOM 776 O O . ILE A 1 101 ? -45.875 -29.625 -17.312 1 51 101 ILE A O 1
ATOM 780 N N . ALA A 1 102 ? -47.938 -29.656 -18.297 1 52.59 102 ALA A N 1
ATOM 781 C CA . ALA A 1 102 ? -47.312 -29.656 -19.625 1 52.59 102 ALA A CA 1
ATOM 782 C C . ALA A 1 102 ? -46.625 -28.328 -19.891 1 52.59 102 ALA A C 1
ATOM 784 O O . ALA A 1 102 ? -45.5 -28.297 -20.438 1 52.59 102 ALA A O 1
ATOM 785 N N . THR A 1 103 ? -47.25 -27.234 -19.547 1 51.09 103 THR A N 1
ATOM 786 C CA . THR A 1 103 ? -46.594 -25.938 -19.75 1 51.09 103 THR A CA 1
ATOM 787 C C . THR A 1 103 ? -45.438 -25.781 -18.797 1 51.09 103 THR A C 1
ATOM 789 O O . THR A 1 103 ? -44.375 -25.266 -19.188 1 51.09 103 THR A O 1
ATOM 792 N N . VAL A 1 104 ? -45.562 -26.328 -17.578 1 51.16 104 VAL A N 1
ATOM 793 C CA . VAL A 1 104 ? -44.406 -26.297 -16.703 1 51.16 104 VAL A CA 1
ATOM 794 C C . VAL A 1 104 ? -43.312 -27.219 -17.234 1 51.16 104 VAL A C 1
ATOM 796 O O . VAL A 1 104 ? -42.125 -26.906 -17.188 1 51.16 104 VAL A O 1
ATOM 799 N N . THR A 1 105 ? -43.75 -28.391 -17.859 1 50.94 105 THR A N 1
ATOM 800 C CA . THR A 1 105 ? -42.75 -29.266 -18.453 1 50.94 105 THR A CA 1
ATOM 801 C C . THR A 1 105 ? -42.125 -28.641 -19.703 1 50.94 105 THR A C 1
ATOM 803 O O . THR A 1 105 ? -40.938 -28.719 -19.906 1 50.94 105 THR A O 1
ATOM 806 N N . VAL A 1 106 ? -42.969 -28.031 -20.578 1 51.84 106 VAL A N 1
ATOM 807 C CA . VAL A 1 106 ? -42.375 -27.359 -21.734 1 51.84 106 VAL A CA 1
ATOM 808 C C . VAL A 1 106 ? -41.562 -26.156 -21.281 1 51.84 106 VAL A C 1
ATOM 810 O O . VAL A 1 106 ? -40.469 -25.906 -21.797 1 51.84 106 VAL A O 1
ATOM 813 N N . LEU A 1 107 ? -42.031 -25.375 -20.328 1 50.5 107 LEU A N 1
ATOM 814 C CA . LEU A 1 107 ? -41.219 -24.281 -19.766 1 50.5 107 LEU A CA 1
ATOM 815 C C . LEU A 1 107 ? -40 -24.828 -19.016 1 50.5 107 LEU A C 1
ATOM 817 O O . LEU A 1 107 ? -38.906 -24.281 -19.109 1 50.5 107 LEU A O 1
ATOM 821 N N . LEU A 1 108 ? -40.188 -25.953 -18.328 1 50.34 108 LEU A N 1
ATOM 822 C CA . LEU A 1 108 ? -39 -26.594 -17.719 1 50.34 108 LEU A CA 1
ATOM 823 C C . LEU A 1 108 ? -38.094 -27.172 -18.781 1 50.34 108 LEU A C 1
ATOM 825 O O . LEU A 1 108 ? -36.875 -27.062 -18.688 1 50.34 108 LEU A O 1
ATOM 829 N N . LEU A 1 109 ? -38.688 -27.828 -19.812 1 51.91 109 LEU A N 1
ATOM 830 C CA . LEU A 1 109 ? -37.812 -28.312 -20.906 1 51.91 109 LEU A CA 1
ATOM 831 C C . LEU A 1 109 ? -37.219 -27.141 -21.688 1 51.91 109 LEU A C 1
ATOM 833 O O . LEU A 1 109 ? -36.062 -27.156 -22.031 1 51.91 109 LEU A O 1
ATOM 837 N N . GLY A 1 110 ? -38.031 -26.172 -22.031 1 46.03 110 GLY A N 1
ATOM 838 C CA . GLY A 1 110 ? -37.469 -24.953 -22.594 1 46.03 110 GLY A CA 1
ATOM 839 C C . GLY A 1 110 ? -36.531 -24.234 -21.641 1 46.03 110 GLY A C 1
ATOM 840 O O . GLY A 1 110 ? -35.5 -23.688 -22.062 1 46.03 110 GLY A O 1
ATOM 841 N N . TYR A 1 111 ? -36.875 -24.125 -20.391 1 47.25 111 TYR A N 1
ATOM 842 C CA . TYR A 1 111 ? -36 -23.578 -19.359 1 47.25 111 TYR A CA 1
ATOM 843 C C . TYR A 1 111 ? -34.75 -24.438 -19.219 1 47.25 111 TYR A C 1
ATOM 845 O O . TYR A 1 111 ? -33.625 -23.906 -19.109 1 47.25 111 TYR A O 1
ATOM 853 N N . HIS A 1 112 ? -34.875 -25.75 -19.266 1 46.59 112 HIS A N 1
ATOM 854 C CA . HIS A 1 112 ? -33.688 -26.594 -19.234 1 46.59 112 HIS A CA 1
ATOM 855 C C . HIS A 1 112 ? -32.875 -26.469 -20.516 1 46.59 112 HIS A C 1
ATOM 857 O O . HIS A 1 112 ? -31.641 -26.453 -20.484 1 46.59 112 HIS A O 1
ATOM 863 N N . VAL A 1 113 ? -33.469 -26.547 -21.688 1 48.25 113 VAL A N 1
ATOM 864 C CA . VAL A 1 113 ? -32.719 -26.359 -22.922 1 48.25 113 VAL A CA 1
ATOM 865 C C . VAL A 1 113 ? -32.156 -24.938 -22.953 1 48.25 113 VAL A C 1
ATOM 867 O O . VAL A 1 113 ? -31 -24.75 -23.359 1 48.25 113 VAL A O 1
ATOM 870 N N . ASN A 1 114 ? -32.969 -23.953 -22.562 1 48.03 114 ASN A N 1
ATOM 871 C CA . ASN A 1 114 ? -32.469 -22.578 -22.562 1 48.03 114 ASN A CA 1
ATOM 872 C C . ASN A 1 114 ? -31.438 -22.359 -21.469 1 48.03 114 ASN A C 1
ATOM 874 O O . ASN A 1 114 ? -30.484 -21.609 -21.656 1 48.03 114 ASN A O 1
ATOM 878 N N . LYS A 1 115 ? -31.469 -23.062 -20.391 1 49.47 115 LYS A N 1
ATOM 879 C CA . LYS A 1 115 ? -30.422 -22.984 -19.375 1 49.47 115 LYS A CA 1
ATOM 880 C C . LYS A 1 115 ? -29.109 -23.578 -19.891 1 49.47 115 LYS A C 1
ATOM 882 O O . LYS A 1 115 ? -28.031 -23.047 -19.641 1 49.47 115 LYS A O 1
ATOM 887 N N . ASP A 1 116 ? -29.266 -24.734 -20.641 1 46.59 116 ASP A N 1
ATOM 888 C CA . ASP A 1 116 ? -28.047 -25.312 -21.188 1 46.59 116 ASP A CA 1
ATOM 889 C C . ASP A 1 116 ? -27.469 -24.422 -22.281 1 46.59 116 ASP A C 1
ATOM 891 O O . ASP A 1 116 ? -26.25 -24.234 -22.359 1 46.59 116 ASP A O 1
ATOM 895 N N . LYS A 1 117 ? -28.312 -23.906 -23.109 1 53.31 117 LYS A N 1
ATOM 896 C CA . LYS A 1 117 ? -27.828 -22.984 -24.125 1 53.31 117 LYS A CA 1
ATOM 897 C C . LYS A 1 117 ? -27.375 -21.656 -23.516 1 53.31 117 LYS A C 1
ATOM 899 O O . LYS A 1 117 ? -26.375 -21.078 -23.922 1 53.31 117 LYS A O 1
ATOM 904 N N . LEU A 1 118 ? -28.047 -21.219 -22.516 1 51.19 118 LEU A N 1
ATOM 905 C CA . LEU A 1 118 ? -27.672 -20 -21.797 1 51.19 118 LEU A CA 1
ATOM 906 C C . LEU A 1 118 ? -26.375 -20.219 -21.031 1 51.19 118 LEU A C 1
ATOM 908 O O . LEU A 1 118 ? -25.516 -19.328 -21 1 51.19 118 LEU A O 1
ATOM 912 N N . LYS A 1 119 ? -26.172 -21.297 -20.406 1 50.38 119 LYS A N 1
ATOM 913 C CA . LYS A 1 119 ? -24.891 -21.656 -19.812 1 50.38 119 LYS A CA 1
ATOM 914 C C . LYS A 1 119 ? -23.797 -21.734 -20.891 1 50.38 119 LYS A C 1
ATOM 916 O O . LYS A 1 119 ? -22.688 -21.25 -20.688 1 50.38 119 LYS A O 1
ATOM 921 N N . LYS A 1 120 ? -24.078 -22.422 -21.969 1 52.12 120 LYS A N 1
ATOM 922 C CA . LYS A 1 120 ? -23.109 -22.5 -23.062 1 52.12 120 LYS A CA 1
ATOM 923 C C . LYS A 1 120 ? -22.812 -21.109 -23.625 1 52.12 120 LYS A C 1
ATOM 925 O O . LYS A 1 120 ? -21.672 -20.781 -23.922 1 52.12 120 LYS A O 1
ATOM 930 N N . TRP A 1 121 ? -23.844 -20.312 -23.766 1 52.34 121 TRP A N 1
ATOM 931 C CA . TRP A 1 121 ? -23.656 -18.953 -24.25 1 52.34 121 TRP A CA 1
ATOM 932 C C . TRP A 1 121 ? -22.969 -18.094 -23.203 1 52.34 121 TRP A C 1
ATOM 934 O O . TRP A 1 121 ? -22.062 -17.328 -23.516 1 52.34 121 TRP A O 1
ATOM 944 N N . ARG A 1 122 ? -23.359 -18.188 -21.938 1 50.25 122 ARG A N 1
ATOM 945 C CA . ARG A 1 122 ? -22.641 -17.5 -20.875 1 50.25 122 ARG A CA 1
ATOM 946 C C . ARG A 1 122 ? -21.203 -18 -20.766 1 50.25 122 ARG A C 1
ATOM 948 O O . ARG A 1 122 ? -20.266 -17.219 -20.594 1 50.25 122 ARG A O 1
ATOM 955 N N . SER A 1 123 ? -21.078 -19.312 -20.859 1 51.28 123 SER A N 1
ATOM 956 C CA . SER A 1 123 ? -19.734 -19.875 -20.891 1 51.28 123 SER A CA 1
ATOM 957 C C . SER A 1 123 ? -18.969 -19.406 -22.125 1 51.28 123 SER A C 1
ATOM 959 O O . SER A 1 123 ? -17.781 -19.078 -22.031 1 51.28 123 SER A O 1
ATOM 961 N N . ALA A 1 124 ? -19.641 -19.422 -23.266 1 53.34 124 ALA A N 1
ATOM 962 C CA . ALA A 1 124 ? -19 -18.922 -24.484 1 53.34 124 ALA A CA 1
ATOM 963 C C . ALA A 1 124 ? -18.703 -17.422 -24.391 1 53.34 124 ALA A C 1
ATOM 965 O O . ALA A 1 124 ? -17.641 -16.969 -24.781 1 53.34 124 ALA A O 1
ATOM 966 N N . LEU A 1 125 ? -19.578 -16.656 -23.875 1 53.38 125 LEU A N 1
ATOM 967 C CA . LEU A 1 125 ? -19.359 -15.234 -23.656 1 53.38 125 LEU A CA 1
ATOM 968 C C . LEU A 1 125 ? -18.281 -15.023 -22.578 1 53.38 125 LEU A C 1
ATOM 970 O O . LEU A 1 125 ? -17.438 -14.125 -22.719 1 53.38 125 LEU A O 1
ATOM 974 N N . TRP A 1 126 ? -18.359 -15.82 -21.578 1 49.44 126 TRP A N 1
ATOM 975 C CA . TRP A 1 126 ? -17.312 -15.805 -20.562 1 49.44 126 TRP A CA 1
ATOM 976 C C . TRP A 1 126 ? -15.977 -16.219 -21.156 1 49.44 126 TRP A C 1
ATOM 978 O O . TRP A 1 126 ? -14.945 -15.594 -20.875 1 49.44 126 TRP A O 1
ATOM 988 N N . SER A 1 127 ? -16.047 -17.312 -22.062 1 50.72 127 SER A N 1
ATOM 989 C CA . SER A 1 127 ? -14.828 -17.734 -22.75 1 50.72 127 SER A CA 1
ATOM 990 C C . SER A 1 127 ? -14.305 -16.625 -23.672 1 50.72 127 SER A C 1
ATOM 992 O O . SER A 1 127 ? -13.094 -16.406 -23.75 1 50.72 127 SER A O 1
ATOM 994 N N . LEU A 1 128 ? -15.117 -16.016 -24.375 1 52.12 128 LEU A N 1
ATOM 995 C CA . LEU A 1 128 ? -14.703 -14.891 -25.219 1 52.12 128 LEU A CA 1
ATOM 996 C C . LEU A 1 128 ? -14.195 -13.727 -24.375 1 52.12 128 LEU A C 1
ATOM 998 O O . LEU A 1 128 ? -13.188 -13.094 -24.703 1 52.12 128 LEU A O 1
ATOM 1002 N N . LYS A 1 129 ? -14.914 -13.398 -23.375 1 48.62 129 LYS A N 1
ATOM 1003 C CA . LYS A 1 129 ? -14.469 -12.375 -22.438 1 48.62 129 LYS A CA 1
ATOM 1004 C C . LYS A 1 129 ? -13.164 -12.773 -21.766 1 48.62 129 LYS A C 1
ATOM 1006 O O . LYS A 1 129 ? -12.281 -11.945 -21.562 1 48.62 129 LYS A O 1
ATOM 1011 N N . GLU A 1 130 ? -13.102 -14.062 -21.453 1 48.19 130 GLU A N 1
ATOM 1012 C CA . GLU A 1 130 ? -11.883 -14.648 -20.891 1 48.19 130 GLU A CA 1
ATOM 1013 C C . GLU A 1 130 ? -10.711 -14.516 -21.859 1 48.19 130 GLU A C 1
ATOM 1015 O O . GLU A 1 130 ? -9.602 -14.164 -21.453 1 48.19 130 GLU A O 1
ATOM 1020 N N . LYS A 1 131 ? -10.938 -14.891 -23.094 1 50.88 131 LYS A N 1
ATOM 1021 C CA . LYS A 1 131 ? -9.922 -14.695 -24.125 1 50.88 131 LYS A CA 1
ATOM 1022 C C . LYS A 1 131 ? -9.578 -13.219 -24.281 1 50.88 131 LYS A C 1
ATOM 1024 O O . LYS A 1 131 ? -8.414 -12.867 -24.5 1 50.88 131 LYS A O 1
ATOM 1029 N N . ALA A 1 132 ? -10.531 -12.414 -24.125 1 49.56 132 ALA A N 1
ATOM 1030 C CA . ALA A 1 132 ? -10.328 -10.969 -24.234 1 49.56 132 ALA A CA 1
ATOM 1031 C C . ALA A 1 132 ? -9.508 -10.438 -23.062 1 49.56 132 ALA A C 1
ATOM 1033 O O . ALA A 1 132 ? -8.648 -9.578 -23.234 1 49.56 132 ALA A O 1
ATOM 1034 N N . LEU A 1 133 ? -9.742 -10.898 -21.938 1 51.41 133 LEU A N 1
ATOM 1035 C CA . LEU A 1 133 ? -8.938 -10.469 -20.797 1 51.41 133 LEU A CA 1
ATOM 1036 C C . LEU A 1 133 ? -7.477 -10.859 -20.984 1 51.41 133 LEU A C 1
ATOM 1038 O O . LEU A 1 133 ? -6.578 -10.078 -20.641 1 51.41 133 LEU A O 1
ATOM 1042 N N . ALA A 1 134 ? -7.254 -12.117 -21.594 1 53.72 134 ALA A N 1
ATOM 1043 C CA . ALA A 1 134 ? -5.891 -12.594 -21.812 1 53.72 134 ALA A CA 1
ATOM 1044 C C . ALA A 1 134 ? -5.141 -11.688 -22.781 1 53.72 134 ALA A C 1
ATOM 1046 O O . ALA A 1 134 ? -3.926 -11.516 -22.672 1 53.72 134 ALA A O 1
ATOM 1047 N N . SER A 1 135 ? -5.93 -11.07 -23.703 1 59.94 135 SER A N 1
ATOM 1048 C CA . SER A 1 135 ? -5.246 -10.273 -24.719 1 59.94 135 SER A CA 1
ATOM 1049 C C . SER A 1 135 ? -5.367 -8.781 -24.422 1 59.94 135 SER A C 1
ATOM 1051 O O . SER A 1 135 ? -4.977 -7.949 -25.25 1 59.94 135 SER A O 1
ATOM 1053 N N . ASP A 1 136 ? -5.746 -8.539 -23.188 1 73.25 136 ASP A N 1
ATOM 1054 C CA . ASP A 1 136 ? -5.949 -7.141 -22.844 1 73.25 136 ASP A CA 1
ATOM 1055 C C . ASP A 1 136 ? -4.617 -6.449 -22.562 1 73.25 136 ASP A C 1
ATOM 1057 O O . ASP A 1 136 ? -3.898 -6.82 -21.625 1 73.25 136 ASP A O 1
ATOM 1061 N N . ASP A 1 137 ? -4.227 -5.551 -23.375 1 84.19 137 ASP A N 1
ATOM 1062 C CA . ASP A 1 137 ? -2.971 -4.812 -23.297 1 84.19 137 ASP A CA 1
ATOM 1063 C C . ASP A 1 137 ? -2.82 -4.129 -21.938 1 84.19 137 ASP A C 1
ATOM 1065 O O . ASP A 1 137 ? -1.705 -3.814 -21.516 1 84.19 137 ASP A O 1
ATOM 1069 N N . ARG A 1 138 ? -3.963 -4.105 -21.203 1 88.44 138 ARG A N 1
ATOM 1070 C CA . ARG A 1 138 ? -3.924 -3.418 -19.922 1 88.44 138 ARG A CA 1
ATOM 1071 C C . ARG A 1 138 ? -3.105 -4.207 -18.906 1 88.44 138 ARG A C 1
ATOM 1073 O O . ARG A 1 138 ? -2.561 -3.631 -17.953 1 88.44 138 ARG A O 1
ATOM 1080 N N . TYR A 1 139 ? -2.982 -5.48 -19.141 1 93.19 139 TYR A N 1
ATOM 1081 C CA . TYR A 1 139 ? -2.338 -6.328 -18.156 1 93.19 139 TYR A CA 1
ATOM 1082 C C . TYR A 1 139 ? -0.861 -6.523 -18.469 1 93.19 139 TYR A C 1
ATOM 1084 O O . TYR A 1 139 ? -0.191 -7.359 -17.859 1 93.19 139 TYR A O 1
ATOM 1092 N N . LYS A 1 140 ? -0.364 -5.785 -19.375 1 93.19 140 LYS A N 1
ATOM 1093 C CA . LYS A 1 140 ? 1.022 -5.965 -19.797 1 93.19 140 LYS A CA 1
ATOM 1094 C C . LYS A 1 140 ? 1.897 -4.812 -19.312 1 93.19 140 LYS A C 1
ATOM 1096 O O . LYS A 1 140 ? 3.107 -4.801 -19.547 1 93.19 140 LYS A O 1
ATOM 1101 N N . VAL A 1 141 ? 1.332 -3.932 -18.531 1 92.38 141 VAL A N 1
ATOM 1102 C CA . VAL A 1 141 ? 2.025 -2.721 -18.109 1 92.38 141 VAL A CA 1
ATOM 1103 C C . VAL A 1 141 ? 3.221 -3.088 -17.234 1 92.38 141 VAL A C 1
ATOM 1105 O O . VAL A 1 141 ? 4.266 -2.434 -17.297 1 92.38 141 VAL A O 1
ATOM 1108 N N . TYR A 1 142 ? 3.121 -4.203 -16.5 1 94.25 142 TYR A N 1
ATOM 1109 C CA . TYR A 1 142 ? 4.188 -4.625 -15.602 1 94.25 142 TYR A CA 1
ATOM 1110 C C . TYR A 1 142 ? 4.879 -5.879 -16.125 1 94.25 142 TYR A C 1
ATOM 1112 O O . TYR A 1 142 ? 5.504 -6.613 -15.352 1 94.25 142 TYR A O 1
ATOM 1120 N N . GLY A 1 143 ? 4.734 -6.113 -17.359 1 95.56 143 GLY A N 1
ATOM 1121 C CA . GLY A 1 143 ? 5.176 -7.371 -17.938 1 95.56 143 GLY A CA 1
ATOM 1122 C C . GLY A 1 143 ? 4.043 -8.352 -18.172 1 95.56 143 GLY A C 1
ATOM 1123 O O . GLY A 1 143 ? 3.109 -8.438 -17.375 1 95.56 143 GLY A O 1
ATOM 1124 N N . ASP A 1 144 ? 4.168 -9.055 -19.234 1 96.25 144 ASP A N 1
ATOM 1125 C CA . ASP A 1 144 ? 3.164 -10.062 -19.562 1 96.25 144 ASP A CA 1
ATOM 1126 C C . ASP A 1 144 ? 3.426 -11.375 -18.828 1 96.25 144 ASP A C 1
ATOM 1128 O O . ASP A 1 144 ? 4.328 -12.125 -19.188 1 96.25 144 ASP A O 1
ATOM 1132 N N . VAL A 1 145 ? 2.562 -11.648 -17.859 1 97.94 145 VAL A N 1
ATOM 1133 C CA . VAL A 1 145 ? 2.787 -12.82 -17.016 1 97.94 145 VAL A CA 1
ATOM 1134 C C . VAL A 1 145 ? 2.717 -14.086 -17.875 1 97.94 145 VAL A C 1
ATOM 1136 O O . VAL A 1 145 ? 3.379 -15.086 -17.578 1 97.94 145 VAL A O 1
ATOM 1139 N N . LEU A 1 146 ? 2.068 -14.039 -18.984 1 96.94 146 LEU A N 1
ATOM 1140 C CA . LEU A 1 146 ? 1.892 -15.211 -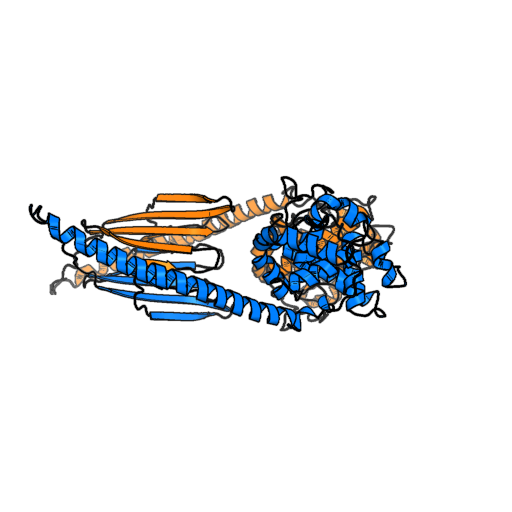19.828 1 96.94 146 LEU A CA 1
ATOM 1141 C C . LEU A 1 146 ? 3.154 -15.492 -20.641 1 96.94 146 LEU A C 1
ATOM 1143 O O . LEU A 1 146 ? 3.301 -16.578 -21.219 1 96.94 146 LEU A O 1
ATOM 1147 N N . LEU A 1 147 ? 4.098 -14.531 -20.594 1 97 147 LEU A N 1
ATOM 1148 C CA . LEU A 1 147 ? 5.348 -14.688 -21.328 1 97 147 LEU A CA 1
ATOM 1149 C C . LEU A 1 147 ? 6.516 -14.93 -20.375 1 97 147 LEU A C 1
ATOM 1151 O O . LEU A 1 147 ? 7.648 -15.125 -20.828 1 97 147 LEU A O 1
ATOM 1155 N N . VAL A 1 148 ? 6.215 -14.93 -19.125 1 98.12 148 VAL A N 1
ATOM 1156 C CA . VAL A 1 148 ? 7.277 -15.18 -18.156 1 98.12 148 VAL A CA 1
ATOM 1157 C C . VAL A 1 148 ? 7.691 -16.641 -18.203 1 98.12 148 VAL A C 1
ATOM 1159 O O . VAL A 1 148 ? 6.844 -17.531 -18.125 1 98.12 148 VAL A O 1
ATOM 1162 N N . GLU A 1 149 ? 8.977 -16.875 -18.312 1 97.12 149 GLU A N 1
ATOM 1163 C CA . GLU A 1 149 ? 9.492 -18.234 -18.297 1 97.12 149 GLU A CA 1
ATOM 1164 C C . GLU A 1 149 ? 9.383 -18.844 -16.906 1 97.12 149 GLU A C 1
ATOM 1166 O O . GLU A 1 149 ? 9.555 -18.141 -15.898 1 97.12 149 GLU A O 1
ATOM 1171 N N . THR A 1 150 ? 9.086 -20.156 -16.828 1 98.62 150 THR A N 1
ATOM 1172 C CA . THR A 1 150 ? 8.914 -20.797 -15.523 1 98.62 150 THR A CA 1
ATOM 1173 C C . THR A 1 150 ? 9.312 -22.266 -15.586 1 98.62 150 THR A C 1
ATOM 1175 O O . THR A 1 150 ? 9.117 -22.922 -16.609 1 98.62 150 THR A O 1
ATOM 1178 N N . THR A 1 151 ? 9.852 -22.766 -14.484 1 98.56 151 THR A N 1
ATOM 1179 C CA . THR A 1 151 ? 10.172 -24.172 -14.32 1 98.56 151 THR A CA 1
ATOM 1180 C C . THR A 1 151 ? 9.117 -24.859 -13.453 1 98.56 151 THR A C 1
ATOM 1182 O O . THR A 1 151 ? 9.156 -26.078 -13.281 1 98.56 151 THR A O 1
ATOM 1185 N N . GLY A 1 152 ? 8.133 -24.031 -12.969 1 98.81 152 GLY A N 1
ATOM 1186 C CA . GLY A 1 152 ? 7.102 -24.578 -12.109 1 98.81 152 GLY A CA 1
ATOM 1187 C C . GLY A 1 152 ? 7.598 -24.906 -10.711 1 98.81 152 GLY A C 1
ATOM 1188 O O . GLY A 1 152 ? 8.508 -24.266 -10.203 1 98.81 152 GLY A O 1
ATOM 1189 N N . ALA A 1 153 ? 6.938 -25.844 -10.078 1 98.88 153 ALA A N 1
ATOM 1190 C CA . ALA A 1 153 ? 7.199 -26.234 -8.695 1 98.88 153 ALA A CA 1
ATOM 1191 C C . ALA A 1 153 ? 8.531 -26.969 -8.57 1 98.88 153 ALA A C 1
ATOM 1193 O O . ALA A 1 153 ? 8.875 -27.781 -9.43 1 98.88 153 ALA A O 1
ATOM 1194 N N . SER A 1 154 ? 9.266 -26.719 -7.543 1 98.75 154 SER A N 1
ATOM 1195 C CA . SER A 1 154 ? 10.469 -27.469 -7.219 1 98.75 154 SER A CA 1
ATOM 1196 C C . SER A 1 154 ? 10.125 -28.844 -6.652 1 98.75 154 SER A C 1
ATOM 1198 O O . SER A 1 154 ? 8.969 -29.125 -6.328 1 98.75 154 SER A O 1
ATOM 1200 N N . ASP A 1 155 ? 11.195 -29.656 -6.504 1 98.19 155 ASP A N 1
ATOM 1201 C CA . ASP A 1 155 ? 11.016 -30.969 -5.895 1 98.19 155 ASP A CA 1
ATOM 1202 C C . ASP A 1 155 ? 10.547 -30.844 -4.445 1 98.19 155 ASP A C 1
ATOM 1204 O O . ASP A 1 155 ? 9.781 -31.672 -3.961 1 98.19 155 ASP A O 1
ATOM 1208 N N . LEU A 1 156 ? 11 -29.812 -3.791 1 98.38 156 LEU A N 1
ATOM 1209 C CA . LEU A 1 156 ? 10.602 -29.594 -2.406 1 98.38 156 LEU A CA 1
ATOM 1210 C C . LEU A 1 156 ? 9.109 -29.281 -2.311 1 98.38 156 LEU A C 1
ATOM 1212 O O . LEU A 1 156 ? 8.422 -29.781 -1.418 1 98.38 156 LEU A O 1
ATOM 1216 N N . THR A 1 157 ? 8.625 -28.438 -3.236 1 98.25 157 THR A N 1
ATOM 1217 C CA . THR A 1 157 ? 7.203 -28.125 -3.283 1 98.25 157 THR A CA 1
ATOM 1218 C C . THR A 1 157 ? 6.391 -29.359 -3.664 1 98.25 157 THR A C 1
ATOM 1220 O O . THR A 1 157 ? 5.316 -29.594 -3.105 1 98.25 157 THR A O 1
ATOM 1223 N N . VAL A 1 158 ? 6.895 -30.125 -4.531 1 98.12 158 VAL A N 1
ATOM 1224 C CA . VAL A 1 158 ? 6.23 -31.344 -4.949 1 98.12 158 VAL A CA 1
ATOM 1225 C C . VAL A 1 158 ? 6.137 -32.312 -3.771 1 98.12 158 VAL A C 1
ATOM 1227 O O . VAL A 1 158 ? 5.082 -32.906 -3.516 1 98.12 158 VAL A O 1
ATOM 1230 N N . ASP A 1 159 ? 7.23 -32.469 -3.035 1 97.12 159 ASP A N 1
ATOM 1231 C CA . ASP A 1 159 ? 7.266 -33.344 -1.882 1 97.12 159 ASP A CA 1
ATOM 1232 C C . ASP A 1 159 ? 6.273 -32.906 -0.81 1 97.12 159 ASP A C 1
ATOM 1234 O O . ASP A 1 159 ? 5.602 -33.75 -0.194 1 97.12 159 ASP A O 1
ATOM 1238 N N . ALA A 1 160 ? 6.152 -31.609 -0.63 1 96.06 160 ALA A N 1
ATOM 1239 C CA . ALA A 1 160 ? 5.273 -31.062 0.396 1 96.06 160 ALA A CA 1
ATOM 1240 C C . ALA A 1 160 ? 3.807 -31.266 0.024 1 96.06 160 ALA A C 1
ATOM 1242 O O . ALA A 1 160 ? 2.926 -31.188 0.884 1 96.06 160 ALA A O 1
ATOM 1243 N N . ASN A 1 161 ? 3.545 -31.469 -1.256 1 96.62 161 ASN A N 1
ATOM 1244 C CA . ASN A 1 161 ? 2.182 -31.625 -1.748 1 96.62 161 ASN A CA 1
ATOM 1245 C C . ASN A 1 161 ? 1.977 -32.969 -2.418 1 96.62 161 ASN A C 1
ATOM 1247 O O . ASN A 1 161 ? 1.149 -33.125 -3.322 1 96.62 161 ASN A O 1
ATOM 1251 N N . LYS A 1 162 ? 2.688 -33.969 -2.047 1 94.62 162 LYS A N 1
ATOM 1252 C CA . LYS A 1 162 ? 2.783 -35.25 -2.727 1 94.62 162 LYS A CA 1
ATOM 1253 C C . LYS A 1 162 ? 1.41 -35.906 -2.854 1 94.62 162 LYS A C 1
ATOM 1255 O O . LYS A 1 162 ? 1.084 -36.5 -3.896 1 94.62 162 LYS A O 1
ATOM 1260 N N . ASN A 1 163 ? 0.582 -35.812 -1.854 1 92.44 163 ASN A N 1
ATOM 1261 C CA . ASN A 1 163 ? -0.715 -36.469 -1.846 1 92.44 163 ASN A CA 1
ATOM 1262 C C . ASN A 1 163 ? -1.634 -35.938 -2.934 1 92.44 163 ASN A C 1
ATOM 1264 O O . ASN A 1 163 ? -2.469 -36.656 -3.473 1 92.44 163 ASN A O 1
ATOM 1268 N N . GLN A 1 164 ? -1.436 -34.656 -3.273 1 92.75 164 GLN A N 1
ATOM 1269 C CA . GLN A 1 164 ? -2.277 -34.031 -4.281 1 92.75 164 GLN A CA 1
ATOM 1270 C C . GLN A 1 164 ? -1.693 -34.219 -5.68 1 92.75 164 GLN A C 1
ATOM 1272 O O . GLN A 1 164 ? -2.389 -34 -6.68 1 92.75 164 GLN A O 1
ATOM 1277 N N . LEU A 1 165 ? -0.451 -34.656 -5.719 1 96.06 165 LEU A N 1
ATOM 1278 C CA . LEU A 1 165 ? 0.238 -34.562 -7.004 1 96.06 165 LEU A CA 1
ATOM 1279 C C . LEU A 1 165 ? 0.501 -35.969 -7.574 1 96.06 165 LEU A C 1
ATOM 1281 O O . LEU A 1 165 ? 1.127 -36.094 -8.625 1 96.06 165 LEU A O 1
ATOM 1285 N N . ILE A 1 166 ? 0.089 -36.938 -6.949 1 90.25 166 ILE A N 1
ATOM 1286 C CA . ILE A 1 166 ? 0.193 -38.312 -7.477 1 90.25 166 ILE A CA 1
ATOM 1287 C C . ILE A 1 166 ? -0.982 -38.594 -8.406 1 90.25 166 ILE A C 1
ATOM 1289 O O . ILE A 1 166 ? -2.143 -38.406 -8.023 1 90.25 166 ILE A O 1
ATOM 1293 N N . VAL A 1 167 ? -0.675 -38.938 -9.633 1 87.88 167 VAL A N 1
ATOM 1294 C CA . VAL A 1 167 ? -1.703 -39.312 -10.602 1 87.88 167 VAL A CA 1
ATOM 1295 C C . VAL A 1 167 ? -2.318 -40.656 -10.211 1 87.88 167 VAL A C 1
ATOM 1297 O O . VAL A 1 167 ? -1.611 -41.656 -10.102 1 87.88 167 VAL A O 1
ATOM 1300 N N . ALA A 1 168 ? -3.527 -40.656 -10 1 79.19 168 ALA A N 1
ATOM 1301 C CA . ALA A 1 168 ? -4.219 -41.812 -9.414 1 79.19 168 ALA A CA 1
ATOM 1302 C C . ALA A 1 168 ? -4 -43.062 -10.25 1 79.19 168 ALA A C 1
ATOM 1304 O O . ALA A 1 168 ? -3.709 -44.125 -9.703 1 79.19 168 ALA A O 1
ATOM 1305 N N . VAL A 1 169 ? -4.105 -42.969 -11.516 1 77.06 169 VAL A N 1
ATOM 1306 C CA . VAL A 1 169 ? -4.121 -44.156 -12.383 1 77.06 169 VAL A CA 1
ATOM 1307 C C . VAL A 1 169 ? -2.699 -44.688 -12.555 1 77.06 169 VAL A C 1
ATOM 1309 O O . VAL A 1 169 ? -2.455 -45.875 -12.391 1 77.06 169 VAL A O 1
ATOM 1312 N N . SER A 1 170 ? -1.785 -43.812 -12.711 1 85.62 170 SER A N 1
ATOM 1313 C CA . SER A 1 170 ? -0.438 -44.25 -13.07 1 85.62 170 SER A CA 1
ATOM 1314 C C . SER A 1 170 ? 0.48 -44.281 -11.859 1 85.62 170 SER A C 1
ATOM 1316 O O . SER A 1 170 ? 1.529 -44.938 -11.883 1 85.62 170 SER A O 1
ATOM 1318 N N . GLY A 1 171 ? 0.011 -43.531 -10.773 1 87.69 171 GLY A N 1
ATOM 1319 C CA . GLY A 1 171 ? 0.875 -43.438 -9.609 1 87.69 171 GLY A CA 1
ATOM 1320 C C . GLY A 1 171 ? 2.037 -42.469 -9.812 1 87.69 171 GLY A C 1
ATOM 1321 O O . GLY A 1 171 ? 2.848 -42.281 -8.914 1 87.69 171 GLY A O 1
ATOM 1322 N N . GLN A 1 172 ? 2.068 -41.938 -10.969 1 92.94 172 GLN A N 1
ATOM 1323 C CA . GLN A 1 172 ? 3.15 -41 -11.305 1 92.94 172 GLN A CA 1
ATOM 1324 C C . GLN A 1 172 ? 3.045 -39.719 -10.508 1 92.94 172 GLN A C 1
ATOM 1326 O O . GLN A 1 172 ? 1.948 -39.188 -10.32 1 92.94 172 GLN A O 1
ATOM 1331 N N . LEU A 1 173 ? 4.191 -39.312 -9.938 1 95.69 173 LEU A N 1
ATOM 1332 C CA . LEU A 1 173 ? 4.266 -38.031 -9.234 1 95.69 173 LEU A CA 1
ATOM 1333 C C . LEU A 1 173 ? 4.535 -36.875 -10.211 1 95.69 173 LEU A C 1
ATOM 1335 O O . LEU A 1 173 ? 5.539 -36.906 -10.922 1 95.69 173 LEU A O 1
ATOM 1339 N N . LEU A 1 174 ? 3.602 -35.906 -10.281 1 97.25 174 LEU A N 1
ATOM 1340 C CA . LEU A 1 174 ? 3.775 -34.75 -11.156 1 97.25 174 LEU A CA 1
ATOM 1341 C C . LEU A 1 174 ? 4.902 -33.844 -10.656 1 97.25 174 LEU A C 1
ATOM 1343 O O . LEU A 1 174 ? 5.164 -33.781 -9.453 1 97.25 174 LEU A O 1
ATOM 1347 N N . SER A 1 175 ? 5.625 -33.219 -11.57 1 97.38 175 SER A N 1
ATOM 1348 C CA . SER A 1 175 ? 6.723 -32.344 -11.227 1 97.38 175 SER A CA 1
ATOM 1349 C C . SER A 1 175 ? 6.719 -31.094 -12.109 1 97.38 175 SER A C 1
ATOM 1351 O O . SER A 1 175 ? 5.949 -31 -13.062 1 97.38 175 SER A O 1
ATOM 1353 N N . GLY A 1 176 ? 7.441 -30.062 -11.688 1 98.12 176 GLY A N 1
ATOM 1354 C CA . GLY A 1 176 ? 7.609 -28.875 -12.508 1 98.12 176 GLY A CA 1
ATOM 1355 C C . GLY A 1 176 ? 6.301 -28.156 -12.805 1 98.12 176 GLY A C 1
ATOM 1356 O O . GLY A 1 176 ? 5.484 -27.953 -11.898 1 98.12 176 GLY A O 1
ATOM 1357 N N . VAL A 1 177 ? 6.18 -27.75 -14 1 98.75 177 VAL A N 1
ATOM 1358 C CA . VAL A 1 177 ? 5.023 -26.984 -14.445 1 98.75 177 VAL A CA 1
ATOM 1359 C C . VAL A 1 177 ? 3.75 -27.797 -14.25 1 98.75 177 VAL A C 1
ATOM 1361 O O . VAL A 1 177 ? 2.736 -27.266 -13.781 1 98.75 177 VAL A O 1
ATOM 1364 N N . ALA A 1 178 ? 3.83 -29.062 -14.547 1 98.12 178 ALA A N 1
ATOM 1365 C CA . ALA A 1 178 ? 2.662 -29.922 -14.391 1 98.12 178 ALA A CA 1
ATOM 1366 C C . ALA A 1 178 ? 2.199 -29.969 -12.938 1 98.12 178 ALA A C 1
ATOM 1368 O O . ALA A 1 178 ? 0.997 -30 -12.664 1 98.12 178 ALA A O 1
ATOM 1369 N N . ALA A 1 179 ? 3.102 -30.031 -12.047 1 98.69 179 ALA A N 1
ATOM 1370 C CA . ALA A 1 179 ? 2.762 -30.016 -10.625 1 98.69 179 ALA A CA 1
ATOM 1371 C C . ALA A 1 179 ? 2.086 -28.703 -10.234 1 98.69 179 ALA A C 1
ATOM 1373 O O . ALA A 1 179 ? 1.067 -28.703 -9.539 1 98.69 179 ALA A O 1
ATOM 1374 N N . SER A 1 180 ? 2.641 -27.562 -10.633 1 98.88 180 SER A N 1
ATOM 1375 C CA . SER A 1 180 ? 2.055 -26.266 -10.352 1 98.88 180 SER A CA 1
ATOM 1376 C C . SER A 1 180 ? 0.626 -26.172 -10.875 1 98.88 180 SER A C 1
ATOM 1378 O O . SER A 1 180 ? -0.262 -25.656 -10.188 1 98.88 180 SER A O 1
ATOM 1380 N N . GLU A 1 181 ? 0.48 -26.625 -12.117 1 98.56 181 GLU A N 1
ATOM 1381 C CA . GLU A 1 181 ? -0.84 -26.562 -12.734 1 98.56 181 GLU A CA 1
ATOM 1382 C C . GLU A 1 181 ? -1.849 -27.422 -11.977 1 98.56 181 GLU A C 1
ATOM 1384 O O . GLU A 1 181 ? -3.008 -27.031 -11.82 1 98.56 181 GLU A O 1
ATOM 1389 N N . GLU A 1 182 ? -1.391 -28.578 -11.555 1 98.25 182 GLU A N 1
ATOM 1390 C CA . GLU A 1 182 ? -2.277 -29.438 -10.781 1 98.25 182 GLU A CA 1
ATOM 1391 C C . GLU A 1 182 ? -2.65 -28.781 -9.445 1 98.25 182 GLU A C 1
ATOM 1393 O O . GLU A 1 182 ? -3.785 -28.906 -8.984 1 98.25 182 GLU A O 1
ATOM 1398 N N . LEU A 1 183 ? -1.729 -28.141 -8.789 1 98.69 183 LEU A N 1
ATOM 1399 C CA . LEU A 1 183 ? -2.02 -27.422 -7.547 1 98.69 183 LEU A CA 1
ATOM 1400 C C . LEU A 1 183 ? -3.012 -26.297 -7.789 1 98.69 183 LEU A C 1
ATOM 1402 O O . LEU A 1 183 ? -3.928 -26.078 -6.992 1 98.69 183 LEU A O 1
ATOM 1406 N N . ALA A 1 184 ? -2.863 -25.562 -8.867 1 98.88 184 ALA A N 1
ATOM 1407 C CA . ALA A 1 184 ? -3.83 -24.531 -9.258 1 98.88 184 ALA A CA 1
ATOM 1408 C C . ALA A 1 184 ? -5.211 -25.141 -9.484 1 98.88 184 ALA A C 1
ATOM 1410 O O . ALA A 1 184 ? -6.219 -24.609 -9.008 1 98.88 184 ALA A O 1
ATOM 1411 N N . ARG A 1 185 ? -5.215 -26.25 -10.227 1 98.25 185 ARG A N 1
ATOM 1412 C CA . ARG A 1 185 ? -6.469 -26.938 -10.516 1 98.25 185 ARG A CA 1
ATOM 1413 C C . ARG A 1 185 ? -7.18 -27.344 -9.227 1 98.25 185 ARG A C 1
ATOM 1415 O O . ARG A 1 185 ? -8.398 -27.203 -9.109 1 98.25 185 ARG A O 1
ATOM 1422 N N . SER A 1 186 ? -6.43 -27.859 -8.305 1 97.81 186 SER A N 1
ATOM 1423 C CA . SER A 1 186 ? -6.996 -28.312 -7.043 1 97.81 186 SER A CA 1
ATOM 1424 C C . SER A 1 186 ? -7.625 -27.172 -6.266 1 97.81 186 SER A C 1
ATOM 1426 O O . SER A 1 186 ? -8.5 -27.391 -5.426 1 97.81 186 SER A O 1
ATOM 1428 N N . ASP A 1 187 ? -7.188 -25.922 -6.496 1 98.5 187 ASP A N 1
ATOM 1429 C CA . ASP A 1 187 ? -7.672 -24.75 -5.754 1 98.5 187 ASP A CA 1
ATOM 1430 C C . ASP A 1 187 ? -8.812 -24.062 -6.5 1 98.5 187 ASP A C 1
ATOM 1432 O O . ASP A 1 187 ? -9.398 -23.109 -5.992 1 98.5 187 ASP A O 1
ATOM 1436 N N . LEU A 1 188 ? -9.133 -24.5 -7.672 1 98.56 188 LEU A N 1
ATOM 1437 C CA . LEU A 1 188 ? -10.008 -23.781 -8.586 1 98.56 188 LEU A CA 1
ATOM 1438 C C . LEU A 1 188 ? -11.398 -23.609 -7.977 1 98.56 188 LEU A C 1
ATOM 1440 O O . LEU A 1 188 ? -11.992 -22.531 -8.07 1 98.56 188 LEU A O 1
ATOM 1444 N N . ALA A 1 189 ? -11.938 -24.672 -7.438 1 98 189 ALA A N 1
ATOM 1445 C CA . ALA A 1 189 ? -13.289 -24.609 -6.895 1 98 189 ALA A CA 1
ATOM 1446 C C . ALA A 1 189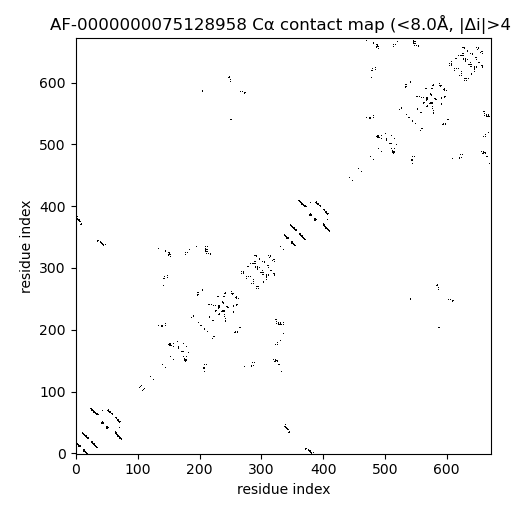 ? -13.391 -23.562 -5.785 1 98 189 ALA A C 1
ATOM 1448 O O . ALA A 1 189 ? -14.328 -22.766 -5.758 1 98 189 ALA A O 1
ATOM 1449 N N . GLU A 1 190 ? -12.461 -23.625 -4.859 1 98.56 190 GLU A N 1
ATOM 1450 C CA . GLU A 1 190 ? -12.43 -22.625 -3.785 1 98.56 190 GLU A CA 1
ATOM 1451 C C . GLU A 1 190 ? -12.188 -21.219 -4.336 1 98.56 190 GLU A C 1
ATOM 1453 O O . GLU A 1 190 ? -12.773 -20.25 -3.852 1 98.56 190 GLU A O 1
ATOM 1458 N N . MET A 1 191 ? -11.359 -21.109 -5.316 1 98.81 191 MET A N 1
ATOM 1459 C CA . MET A 1 191 ? -10.961 -19.844 -5.918 1 98.81 191 MET A CA 1
ATOM 1460 C C . MET A 1 191 ? -12.164 -19.125 -6.531 1 98.81 191 MET A C 1
ATOM 1462 O O . MET A 1 191 ? -12.211 -17.906 -6.555 1 98.81 191 MET A O 1
ATOM 1466 N N . ALA A 1 192 ? -13.07 -19.906 -6.984 1 98.31 192 ALA A N 1
ATOM 1467 C CA . ALA A 1 192 ? -14.25 -19.359 -7.656 1 98.31 192 ALA A CA 1
ATOM 1468 C C . ALA A 1 192 ? -15.016 -18.406 -6.742 1 98.31 192 ALA A C 1
ATOM 1470 O O . ALA A 1 192 ? -15.641 -17.453 -7.207 1 98.31 192 ALA A O 1
ATOM 1471 N N . LYS A 1 193 ? -14.898 -18.625 -5.438 1 98.06 193 LYS A N 1
ATOM 1472 C CA . LYS A 1 193 ? -15.57 -17.781 -4.453 1 98.06 193 LYS A CA 1
ATOM 1473 C C . LYS A 1 193 ? -15.07 -16.344 -4.531 1 98.06 193 LYS A C 1
ATOM 1475 O O . LYS A 1 193 ? -15.773 -15.414 -4.121 1 98.06 193 LYS A O 1
ATOM 1480 N N . TYR A 1 194 ? -13.891 -16.188 -5.059 1 98.5 194 TYR A N 1
ATOM 1481 C CA . TYR A 1 194 ? -13.234 -14.875 -5.02 1 98.5 194 TYR A CA 1
ATOM 1482 C C . TYR A 1 194 ? -13.055 -14.312 -6.422 1 98.5 194 TYR A C 1
ATOM 1484 O O . TYR A 1 194 ? -12.414 -13.273 -6.605 1 98.5 194 TYR A O 1
ATOM 1492 N N . LYS A 1 195 ? -13.539 -14.938 -7.438 1 98.12 195 LYS A N 1
ATOM 1493 C CA . LYS A 1 195 ? -13.25 -14.602 -8.828 1 98.12 195 LYS A CA 1
ATOM 1494 C C . LYS A 1 195 ? -13.68 -13.18 -9.156 1 98.12 195 LYS A C 1
ATOM 1496 O O . LYS A 1 195 ? -12.922 -12.43 -9.789 1 98.12 195 LYS A O 1
ATOM 1501 N N . ARG A 1 196 ? -14.828 -12.797 -8.75 1 97.5 196 ARG A N 1
ATOM 1502 C CA . ARG A 1 196 ? -15.32 -11.453 -9.047 1 97.5 196 ARG A CA 1
ATOM 1503 C C . ARG A 1 196 ? -14.398 -10.391 -8.477 1 97.5 196 ARG A C 1
ATOM 1505 O O . ARG A 1 196 ? -14.055 -9.422 -9.164 1 97.5 196 ARG A O 1
ATOM 1512 N N . ASP A 1 197 ? -14.008 -10.547 -7.199 1 98.12 197 ASP A N 1
ATOM 1513 C CA . ASP A 1 197 ? -13.109 -9.594 -6.551 1 98.12 197 ASP A CA 1
ATOM 1514 C C . ASP A 1 197 ? -11.742 -9.586 -7.23 1 98.12 197 ASP A C 1
ATOM 1516 O O . ASP A 1 197 ? -11.164 -8.516 -7.457 1 98.12 197 ASP A O 1
ATOM 1520 N N . ILE A 1 198 ? -11.281 -10.758 -7.582 1 98.81 198 ILE A N 1
ATOM 1521 C CA . ILE A 1 198 ? -9.977 -10.891 -8.219 1 98.81 198 ILE A CA 1
ATOM 1522 C C . ILE A 1 198 ? -9.984 -10.164 -9.562 1 98.81 198 ILE A C 1
ATOM 1524 O O . ILE A 1 198 ? -9.078 -9.383 -9.852 1 98.81 198 ILE A O 1
ATOM 1528 N N . VAL A 1 199 ? -11 -10.375 -10.328 1 97.69 199 VAL A N 1
ATOM 1529 C CA . VAL A 1 199 ? -11.102 -9.773 -11.656 1 97.69 199 VAL A CA 1
ATOM 1530 C C . VAL A 1 199 ? -11.281 -8.258 -11.523 1 97.69 199 VAL A C 1
ATOM 1532 O O . VAL A 1 199 ? -10.633 -7.488 -12.234 1 97.69 199 VAL A O 1
ATOM 1535 N N . SER A 1 200 ? -12.078 -7.867 -10.609 1 97 200 SER A N 1
ATOM 1536 C CA . SER A 1 200 ? -12.328 -6.445 -10.383 1 97 200 SER A CA 1
ATOM 1537 C C . SER A 1 200 ? -11.047 -5.719 -9.992 1 97 200 SER A C 1
ATOM 1539 O O . SER A 1 200 ? -10.734 -4.656 -10.539 1 97 200 SER A O 1
ATOM 1541 N N . VAL A 1 201 ? -10.328 -6.262 -9.047 1 97.44 201 VAL A N 1
ATOM 1542 C CA . VAL A 1 201 ? -9.078 -5.652 -8.602 1 97.44 201 VAL A CA 1
ATOM 1543 C C . VAL A 1 201 ? -8.062 -5.652 -9.734 1 97.44 201 VAL A C 1
ATOM 1545 O O . VAL A 1 201 ? -7.383 -4.652 -9.977 1 97.44 201 VAL A O 1
ATOM 1548 N N . GLY A 1 202 ? -7.992 -6.785 -10.445 1 97.62 202 GLY A N 1
ATOM 1549 C CA . GLY A 1 202 ? -7.09 -6.867 -11.578 1 97.62 202 GLY A CA 1
ATOM 1550 C C . GLY A 1 202 ? -7.352 -5.801 -12.625 1 97.62 202 GLY A C 1
ATOM 1551 O O . GLY A 1 202 ? -6.418 -5.156 -13.109 1 97.62 202 GLY A O 1
ATOM 1552 N N . GLN A 1 203 ? -8.562 -5.59 -12.945 1 94.38 203 GLN A N 1
ATOM 1553 C CA . GLN A 1 203 ? -8.953 -4.582 -13.922 1 94.38 203 GLN A CA 1
ATOM 1554 C C . GLN A 1 203 ? -8.641 -3.176 -13.422 1 94.38 203 GLN A C 1
ATOM 1556 O O . GLN A 1 203 ? -8.078 -2.359 -14.148 1 94.38 203 GLN A O 1
ATOM 1561 N N . SER A 1 204 ? -8.938 -2.959 -12.188 1 93.94 204 SER A N 1
ATOM 1562 C CA . SER A 1 204 ? -8.773 -1.623 -11.625 1 93.94 204 SER A CA 1
ATOM 1563 C C . SER A 1 204 ? -7.301 -1.249 -11.5 1 93.94 204 SER A C 1
ATOM 1565 O O . SER A 1 204 ? -6.938 -0.08 -11.648 1 93.94 204 SER A O 1
ATOM 1567 N N . LEU A 1 205 ? -6.449 -2.252 -11.289 1 96.5 205 LEU A N 1
ATOM 1568 C CA . LEU A 1 205 ? -5.055 -1.958 -10.984 1 96.5 205 LEU A CA 1
ATOM 1569 C C . LEU A 1 205 ? -4.141 -2.445 -12.102 1 96.5 205 LEU A C 1
ATOM 1571 O O . LEU A 1 205 ? -2.914 -2.4 -11.969 1 96.5 205 LEU A O 1
ATOM 1575 N N . SER A 1 206 ? -4.758 -2.938 -13.18 1 95.69 206 SER A N 1
ATOM 1576 C CA . SER A 1 206 ? -4.047 -3.354 -14.383 1 95.69 206 SER A CA 1
ATOM 1577 C C . SER A 1 206 ? -3.062 -4.48 -14.078 1 95.69 206 SER A C 1
ATOM 1579 O O . SER A 1 206 ? -1.919 -4.449 -14.539 1 95.69 206 SER A O 1
ATOM 1581 N N . VAL A 1 207 ? -3.506 -5.406 -13.242 1 98.06 207 VAL A N 1
ATOM 1582 C CA . VAL A 1 207 ? -2.775 -6.637 -12.969 1 98.06 207 VAL A CA 1
ATOM 1583 C C . VAL A 1 207 ? -3.6 -7.84 -13.422 1 98.06 207 VAL A C 1
ATOM 1585 O O . VAL A 1 207 ? -4.785 -7.945 -13.102 1 98.06 207 VAL A O 1
ATOM 1588 N N . HIS A 1 208 ? -2.986 -8.68 -14.18 1 98.25 208 HIS A N 1
ATOM 1589 C CA . HIS A 1 208 ? -3.709 -9.82 -14.734 1 98.25 208 HIS A CA 1
ATOM 1590 C C . HIS A 1 208 ? -4.375 -10.641 -13.633 1 98.25 208 HIS A C 1
ATOM 1592 O O . HIS A 1 208 ? -3.703 -11.102 -12.703 1 98.25 208 HIS A O 1
ATOM 1598 N N . PRO A 1 209 ? -5.676 -10.875 -13.719 1 98.62 209 PRO A N 1
ATOM 1599 C CA . PRO A 1 209 ? -6.375 -11.633 -12.68 1 98.62 209 PRO A CA 1
ATOM 1600 C C . PRO A 1 209 ? -5.754 -13.008 -12.43 1 98.62 209 PRO A C 1
ATOM 1602 O O . PRO A 1 209 ? -5.734 -13.484 -11.289 1 98.62 209 PRO A O 1
ATOM 1605 N N . ALA A 1 210 ? -5.215 -13.633 -13.43 1 98.81 210 ALA A N 1
ATOM 1606 C CA . ALA A 1 210 ? -4.598 -14.945 -13.289 1 98.81 210 ALA A CA 1
ATOM 1607 C C . ALA A 1 210 ? -3.4 -14.891 -12.344 1 98.81 210 ALA A C 1
ATOM 1609 O O . ALA A 1 210 ? -3.129 -15.852 -11.617 1 98.81 210 ALA A O 1
ATOM 1610 N N . LEU A 1 211 ? -2.67 -13.805 -12.391 1 98.88 211 LEU A N 1
ATOM 1611 C CA . LEU A 1 211 ? -1.538 -13.641 -11.484 1 98.88 211 LEU A CA 1
ATOM 1612 C C . LEU A 1 211 ? -2.01 -13.508 -10.047 1 98.88 211 LEU A C 1
ATOM 1614 O O . LEU A 1 211 ? -1.41 -14.078 -9.133 1 98.88 211 LEU A O 1
ATOM 1618 N N . ILE A 1 212 ? -3.084 -12.766 -9.828 1 98.94 212 ILE A N 1
ATOM 1619 C CA . ILE A 1 212 ? -3.658 -12.594 -8.492 1 98.94 212 ILE A CA 1
ATOM 1620 C C . ILE A 1 212 ? -4.141 -13.945 -7.973 1 98.94 212 ILE A C 1
ATOM 1622 O O . ILE A 1 212 ? -3.824 -14.328 -6.844 1 98.94 212 ILE A O 1
ATOM 1626 N N . ALA A 1 213 ? -4.816 -14.672 -8.828 1 98.94 213 ALA A N 1
ATOM 1627 C CA . ALA A 1 213 ? -5.301 -16 -8.453 1 98.94 213 ALA A CA 1
ATOM 1628 C C . ALA A 1 213 ? -4.145 -16.922 -8.102 1 98.94 213 ALA A C 1
ATOM 1630 O O . ALA A 1 213 ? -4.227 -17.703 -7.141 1 98.94 213 ALA A O 1
ATOM 1631 N N . ALA A 1 214 ? -3.129 -16.844 -8.867 1 98.94 214 ALA A N 1
ATOM 1632 C CA . ALA A 1 214 ? -1.968 -17.703 -8.664 1 98.94 214 ALA A CA 1
ATOM 1633 C C . ALA A 1 214 ? -1.308 -17.438 -7.316 1 98.94 214 ALA A C 1
ATOM 1635 O O . ALA A 1 214 ? -0.922 -18.359 -6.602 1 98.94 214 ALA A O 1
ATOM 1636 N N . ILE A 1 215 ? -1.156 -16.188 -6.941 1 98.94 215 ILE A N 1
ATOM 1637 C CA . ILE A 1 215 ? -0.582 -15.82 -5.648 1 98.94 215 ILE A CA 1
ATOM 1638 C C . ILE A 1 215 ? -1.472 -16.344 -4.523 1 98.94 215 ILE A C 1
ATOM 1640 O O . ILE A 1 215 ? -0.979 -16.906 -3.547 1 98.94 215 ILE A O 1
ATOM 1644 N N . ILE A 1 216 ? -2.746 -16.188 -4.676 1 98.94 216 ILE A N 1
A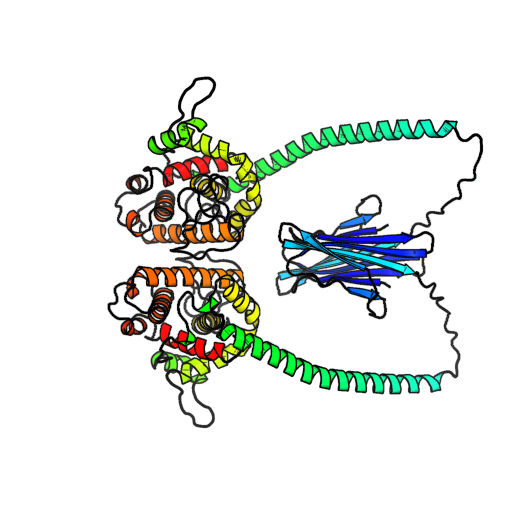TOM 1645 C CA . ILE A 1 216 ? -3.695 -16.656 -3.678 1 98.94 216 ILE A CA 1
ATOM 1646 C C . ILE A 1 216 ? -3.602 -18.188 -3.561 1 98.94 216 ILE A C 1
ATOM 1648 O O . ILE A 1 216 ? -3.619 -18.734 -2.455 1 98.94 216 ILE A O 1
ATOM 1652 N N . SER A 1 217 ? -3.496 -18.875 -4.68 1 98.94 217 SER A N 1
ATOM 1653 C CA . SER A 1 217 ? -3.34 -20.328 -4.691 1 98.94 217 SER A CA 1
ATOM 1654 C C . SER A 1 217 ? -2.092 -20.75 -3.93 1 98.94 217 SER A C 1
ATOM 1656 O O . SER A 1 217 ? -2.16 -21.625 -3.055 1 98.94 217 SER A O 1
ATOM 1658 N N . ARG A 1 218 ? -0.967 -20.094 -4.191 1 98.75 218 ARG A N 1
ATOM 1659 C CA . ARG A 1 218 ? 0.311 -20.453 -3.584 1 98.75 218 ARG A CA 1
ATOM 1660 C C . ARG A 1 218 ? 0.328 -20.094 -2.102 1 98.75 218 ARG A C 1
ATOM 1662 O O . ARG A 1 218 ? 0.859 -20.859 -1.284 1 98.75 218 ARG A O 1
ATOM 1669 N N . GLN A 1 219 ? -0.261 -19.016 -1.733 1 98.5 219 GLN A N 1
ATOM 1670 C CA . GLN A 1 219 ? -0.07 -18.438 -0.406 1 98.5 219 GLN A CA 1
ATOM 1671 C C . GLN A 1 219 ? -1.071 -19.016 0.591 1 98.5 219 GLN A C 1
ATOM 1673 O O . GLN A 1 219 ? -0.747 -19.203 1.766 1 98.5 219 GLN A O 1
ATOM 1678 N N . SER A 1 220 ? -2.344 -19.359 0.082 1 98.69 220 SER A N 1
ATOM 1679 C CA . SER A 1 220 ? -3.35 -19.734 1.072 1 98.69 220 SER A CA 1
ATOM 1680 C C . SER A 1 220 ? -4.199 -20.906 0.589 1 98.69 220 SER A C 1
ATOM 1682 O O . SER A 1 220 ? -5.156 -21.297 1.254 1 98.69 220 SER A O 1
ATOM 1684 N N . ARG A 1 221 ? -3.863 -21.422 -0.598 1 98.25 221 ARG A N 1
ATOM 1685 C CA . ARG A 1 221 ? -4.707 -22.453 -1.189 1 98.25 221 ARG A CA 1
ATOM 1686 C C . ARG A 1 221 ? -6.16 -22 -1.266 1 98.25 221 ARG A C 1
ATOM 1688 O O . ARG A 1 221 ? -7.062 -22.703 -0.813 1 98.25 221 ARG A O 1
ATOM 1695 N N . ALA A 1 222 ? -6.262 -20.766 -1.805 1 98.69 222 ALA A N 1
ATOM 1696 C CA . ALA A 1 222 ? -7.574 -20.141 -1.956 1 98.69 222 ALA A CA 1
ATOM 1697 C C . ALA A 1 222 ? -8.32 -20.109 -0.625 1 98.69 222 ALA A C 1
ATOM 1699 O O . ALA A 1 222 ? -9.523 -20.359 -0.572 1 98.69 222 ALA A O 1
ATOM 1700 N N . GLY A 1 223 ? -7.641 -19.875 0.427 1 98.31 223 GLY A N 1
ATOM 1701 C CA . GLY A 1 223 ? -8.25 -19.609 1.722 1 98.31 223 GLY A CA 1
ATOM 1702 C C . GLY A 1 223 ? -8.344 -20.859 2.592 1 98.31 223 GLY A C 1
ATOM 1703 O O . GLY A 1 223 ? -8.57 -20.766 3.799 1 98.31 223 GLY A O 1
ATOM 1704 N N . THR A 1 224 ? -8.125 -22.031 2.088 1 97.81 224 THR A N 1
ATOM 1705 C CA . THR A 1 224 ? -8.305 -23.266 2.846 1 97.81 224 THR A CA 1
ATOM 1706 C C . THR A 1 224 ? -7.172 -23.453 3.844 1 97.81 224 THR A C 1
ATOM 1708 O O . THR A 1 224 ? -7.285 -24.25 4.777 1 97.81 224 THR A O 1
ATOM 1711 N N . SER A 1 225 ? -6.078 -22.781 3.668 1 97.5 225 SER A N 1
ATOM 1712 C CA . SER A 1 225 ? -4.941 -22.891 4.574 1 97.5 225 SER A CA 1
ATOM 1713 C C . SER A 1 225 ? -4.895 -21.734 5.559 1 97.5 225 SER A C 1
ATOM 1715 O O . SER A 1 225 ? -3.824 -21.359 6.035 1 97.5 225 SER A O 1
ATOM 1717 N N . LEU A 1 226 ? -6 -21.125 5.84 1 98.06 226 LEU A N 1
ATOM 1718 C CA . LEU A 1 226 ? -6.102 -20.062 6.836 1 98.06 226 LEU A CA 1
ATOM 1719 C C . LEU A 1 226 ? -6.684 -20.594 8.141 1 98.06 226 LEU A C 1
ATOM 1721 O O . LEU A 1 226 ? -7.559 -21.469 8.125 1 98.06 226 LEU A O 1
ATOM 1725 N N . LYS A 1 227 ? -6.148 -20.156 9.266 1 96.25 227 LYS A N 1
ATOM 1726 C CA . LYS A 1 227 ? -6.746 -20.391 10.578 1 96.25 227 LYS A CA 1
ATOM 1727 C C . LYS A 1 227 ? -8.008 -19.547 10.758 1 96.25 227 LYS A C 1
ATOM 1729 O O . LYS A 1 227 ? -8.266 -18.625 9.977 1 96.25 227 LYS A O 1
ATOM 1734 N N . PRO A 1 228 ? -8.562 -19.984 12.016 1 89.12 228 PRO A N 1
ATOM 1735 C CA . PRO A 1 228 ? -9.648 -19.078 12.375 1 89.12 228 PRO A CA 1
ATOM 1736 C C . PRO A 1 228 ? -9.164 -17.656 12.648 1 89.12 228 PRO A C 1
ATOM 1738 O O . PRO A 1 228 ? -8.086 -17.469 13.219 1 89.12 228 PRO A O 1
ATOM 1741 N N . GLY A 1 229 ? -9.445 -16.734 12.094 1 91.88 229 GLY A N 1
ATOM 1742 C CA . GLY A 1 229 ? -9.016 -15.352 12.234 1 91.88 229 GLY A CA 1
ATOM 1743 C C . GLY A 1 229 ? -8.414 -14.781 10.969 1 91.88 229 GLY A C 1
ATOM 1744 O O . GLY A 1 229 ? -8.203 -13.57 10.859 1 91.88 229 GLY A O 1
ATOM 1745 N N . GLY A 1 230 ? -8.031 -15.719 10.18 1 96.94 230 GLY A N 1
ATOM 1746 C CA . GLY A 1 230 ? -7.668 -15.242 8.859 1 96.94 230 GLY A CA 1
ATOM 1747 C C . GLY A 1 230 ? -6.176 -15.281 8.602 1 96.94 230 GLY A C 1
ATOM 1748 O O . GLY A 1 230 ? -5.715 -14.93 7.512 1 96.94 230 GLY A O 1
ATOM 1749 N N . PHE A 1 231 ? -5.438 -15.68 9.594 1 97.56 231 PHE A N 1
ATOM 1750 C CA . PHE A 1 231 ? -3.99 -15.789 9.445 1 97.56 231 PHE A CA 1
ATOM 1751 C C . PHE A 1 231 ? -3.596 -17.172 8.945 1 97.56 231 PHE A C 1
ATOM 1753 O O . PHE A 1 231 ? -4.359 -18.125 9.086 1 97.56 231 PHE A O 1
ATOM 1760 N N . GLY A 1 232 ? -2.432 -17.266 8.367 1 97 232 GLY A N 1
ATOM 1761 C CA . GLY A 1 232 ? -1.985 -18.516 7.758 1 97 232 GLY A CA 1
ATOM 1762 C C . GLY A 1 232 ? -1.769 -19.625 8.766 1 97 232 GLY A C 1
ATOM 1763 O O . GLY A 1 232 ? -1.337 -19.375 9.891 1 97 232 GLY A O 1
ATOM 1764 N N . LYS A 1 233 ? -1.977 -20.828 8.336 1 94.56 233 LYS A N 1
ATOM 1765 C CA . LYS A 1 233 ? -1.728 -22 9.172 1 94.56 233 LYS A CA 1
ATOM 1766 C C . LYS A 1 233 ? -0.234 -22.188 9.422 1 94.56 233 LYS A C 1
ATOM 1768 O O . LYS A 1 233 ? 0.175 -22.594 10.508 1 94.56 233 LYS A O 1
ATOM 1773 N N . THR A 1 234 ? 0.538 -21.844 8.383 1 92.38 234 THR A N 1
ATOM 1774 C CA . THR A 1 234 ? 1.979 -22.062 8.469 1 92.38 234 THR A CA 1
ATOM 1775 C C . THR A 1 234 ? 2.666 -20.859 9.117 1 92.38 234 THR A C 1
ATOM 1777 O O . THR A 1 234 ? 3.609 -21.031 9.898 1 92.38 234 THR A O 1
ATOM 1780 N N . ASP A 1 235 ? 2.283 -19.641 8.836 1 94.31 235 ASP A N 1
ATOM 1781 C CA . ASP A 1 235 ? 2.828 -18.422 9.398 1 94.31 235 ASP A CA 1
ATOM 1782 C C . ASP A 1 235 ? 1.724 -17.547 10 1 94.31 235 ASP A C 1
ATOM 1784 O O . ASP A 1 235 ? 1.002 -16.859 9.281 1 94.31 235 ASP A O 1
ATOM 1788 N N . PRO A 1 236 ? 1.672 -17.516 11.258 1 94.25 236 PRO A N 1
ATOM 1789 C CA . PRO A 1 236 ? 0.575 -16.812 11.922 1 94.25 236 PRO A CA 1
ATOM 1790 C C . PRO A 1 236 ? 0.709 -15.289 11.812 1 94.25 236 PRO A C 1
ATOM 1792 O O . PRO A 1 236 ? -0.139 -14.555 12.328 1 94.25 236 PRO A O 1
ATOM 1795 N N . ASN A 1 237 ? 1.732 -14.836 11.164 1 96.44 237 ASN A N 1
ATOM 1796 C CA . ASN A 1 237 ? 1.909 -13.398 11 1 96.44 237 ASN A CA 1
ATOM 1797 C C . ASN A 1 237 ? 1.395 -12.922 9.648 1 96.44 237 ASN A C 1
ATOM 1799 O O . ASN A 1 237 ? 1.305 -11.711 9.406 1 96.44 237 ASN A O 1
ATOM 1803 N N . CYS A 1 238 ? 1.035 -13.836 8.828 1 98.12 238 CYS A N 1
ATOM 1804 C CA . CYS A 1 238 ? 0.604 -13.484 7.477 1 98.12 238 CYS A CA 1
ATOM 1805 C C . CYS A 1 238 ? -0.91 -13.602 7.344 1 98.12 238 CYS A C 1
ATOM 1807 O O . CYS A 1 238 ? -1.493 -14.633 7.688 1 98.12 238 CYS A O 1
ATOM 1809 N N . PHE A 1 239 ? -1.493 -12.609 6.809 1 98.44 239 PHE A N 1
ATOM 1810 C CA . PHE A 1 239 ? -2.936 -12.43 6.906 1 98.44 239 PHE A CA 1
ATOM 1811 C C . PHE A 1 239 ? -3.594 -12.578 5.539 1 98.44 239 PHE A C 1
ATOM 1813 O O . PHE A 1 239 ? -3.105 -12.031 4.547 1 98.44 239 PHE A O 1
ATOM 1820 N N . GLY A 1 240 ? -4.641 -13.414 5.457 1 98.62 240 GLY A N 1
ATOM 1821 C CA . GLY A 1 240 ? -5.613 -13.383 4.371 1 98.62 240 GLY A CA 1
ATOM 1822 C C . GLY A 1 240 ? -5.191 -14.211 3.172 1 98.62 240 GLY A C 1
ATOM 1823 O O . GLY A 1 240 ? -4.199 -14.938 3.232 1 98.62 240 GLY A O 1
ATOM 1824 N N . LEU A 1 241 ? -5.961 -14.055 2.104 1 98.81 241 LEU A N 1
ATOM 1825 C CA . LEU A 1 241 ? -5.801 -14.805 0.865 1 98.81 241 LEU A CA 1
ATOM 1826 C C . LEU A 1 241 ? -4.406 -14.609 0.285 1 98.81 241 LEU A C 1
ATOM 1828 O O . LEU A 1 241 ? -3.803 -15.547 -0.231 1 98.81 241 LEU A O 1
ATOM 1832 N N . MET A 1 242 ? -3.93 -13.344 0.471 1 98.69 242 MET A N 1
ATOM 1833 C CA . MET A 1 242 ? -2.656 -13.039 -0.176 1 98.69 242 MET A CA 1
ATOM 1834 C C . MET A 1 242 ? -1.519 -13.023 0.841 1 98.69 242 MET A C 1
ATOM 1836 O O . MET A 1 242 ? -0.396 -12.633 0.518 1 98.69 242 MET A O 1
ATOM 1840 N N . GLN A 1 243 ? -1.797 -13.367 2.068 1 98.44 243 GLN A N 1
ATOM 1841 C CA . GLN A 1 243 ? -0.857 -13.609 3.158 1 98.44 243 GLN A CA 1
ATOM 1842 C C . GLN A 1 243 ? 0.09 -12.422 3.336 1 98.44 243 GLN A C 1
ATOM 1844 O O . GLN A 1 243 ? 1.312 -12.586 3.289 1 98.44 243 GLN A O 1
ATOM 1849 N N . ILE A 1 244 ? -0.503 -11.289 3.637 1 98 244 ILE A N 1
ATOM 1850 C CA . ILE A 1 244 ? 0.226 -10.055 3.908 1 98 244 ILE A CA 1
ATOM 1851 C C . ILE A 1 244 ? 0.738 -10.062 5.348 1 98 244 ILE A C 1
ATOM 1853 O O . ILE A 1 244 ? -0.033 -10.273 6.285 1 98 244 ILE A O 1
ATOM 1857 N N . ASN A 1 245 ? 2.025 -9.859 5.57 1 97.75 245 ASN A N 1
ATOM 1858 C CA . ASN A 1 245 ? 2.656 -9.938 6.887 1 97.75 245 ASN A CA 1
ATOM 1859 C C . ASN A 1 245 ? 2.314 -8.719 7.742 1 97.75 245 ASN A C 1
ATOM 1861 O O . ASN A 1 245 ? 2.652 -7.59 7.387 1 97.75 245 ASN A O 1
ATOM 1865 N N . LYS A 1 246 ? 1.744 -8.898 8.844 1 95.94 246 LYS A N 1
ATOM 1866 C CA . LYS A 1 246 ? 1.217 -7.836 9.703 1 95.94 246 LYS A CA 1
ATOM 1867 C C . LYS A 1 246 ? 2.344 -6.996 10.297 1 95.94 246 LYS A C 1
ATOM 1869 O O . LYS A 1 246 ? 2.115 -5.879 10.758 1 95.94 246 LYS A O 1
ATOM 1874 N N . HIS A 1 247 ? 3.59 -7.449 10.32 1 95.44 247 HIS A N 1
ATOM 1875 C CA . HIS A 1 247 ? 4.695 -6.695 10.898 1 95.44 247 HIS A CA 1
ATOM 1876 C C . HIS A 1 247 ? 5.246 -5.672 9.914 1 95.44 247 HIS A C 1
ATOM 1878 O O . HIS A 1 247 ? 5.965 -4.75 10.305 1 95.44 247 HIS A O 1
ATOM 1884 N N . TYR A 1 248 ? 4.883 -5.836 8.641 1 95.69 248 TYR A N 1
ATOM 1885 C CA . TYR A 1 248 ? 5.406 -4.945 7.613 1 95.69 248 TYR A CA 1
ATOM 1886 C C . TYR A 1 248 ? 4.301 -4.078 7.023 1 95.69 248 TYR A C 1
ATOM 1888 O O . TYR A 1 248 ? 4.562 -2.998 6.492 1 95.69 248 TYR A O 1
ATOM 1896 N N . HIS A 1 249 ? 3.07 -4.605 7.152 1 95.75 249 HIS A N 1
ATOM 1897 C CA . HIS A 1 249 ? 1.952 -3.951 6.48 1 95.75 249 HIS A CA 1
ATOM 1898 C C . HIS A 1 249 ? 0.749 -3.824 7.41 1 95.75 249 HIS A C 1
ATOM 1900 O O . HIS A 1 249 ? 0.66 -4.527 8.414 1 95.75 249 HIS A O 1
ATOM 1906 N N . ALA A 1 250 ? -0.159 -2.92 7.039 1 93.88 250 ALA A N 1
ATOM 1907 C CA . ALA A 1 250 ? -1.464 -2.873 7.691 1 93.88 250 ALA A CA 1
ATOM 1908 C C . ALA A 1 250 ? -2.285 -4.117 7.367 1 93.88 250 ALA A C 1
ATOM 1910 O O . ALA A 1 250 ? -2.137 -4.703 6.293 1 93.88 250 ALA A O 1
ATOM 1911 N N . VAL A 1 251 ? -3.068 -4.57 8.297 1 90.69 251 VAL A N 1
ATOM 1912 C CA . VAL A 1 251 ? -4.074 -5.594 8.031 1 90.69 251 VAL A CA 1
ATOM 1913 C C . VAL A 1 251 ? -5.395 -4.934 7.652 1 90.69 251 VAL A C 1
ATOM 1915 O O . VAL A 1 251 ? -5.969 -4.176 8.438 1 90.69 251 VAL A O 1
ATOM 1918 N N . LYS A 1 252 ? -5.848 -5.172 6.469 1 91.69 252 LYS A N 1
ATOM 1919 C CA . LYS A 1 252 ? -7.035 -4.469 5.988 1 91.69 252 LYS A CA 1
ATOM 1920 C C . LYS A 1 252 ? -8.164 -5.445 5.688 1 91.69 252 LYS A C 1
ATOM 1922 O O . LYS A 1 252 ? -7.953 -6.465 5.027 1 91.69 252 LYS A O 1
ATOM 1927 N N . GLY A 1 253 ? -9.344 -5.059 6.16 1 88.62 253 GLY A N 1
ATOM 1928 C CA . GLY A 1 253 ? -10.539 -5.812 5.816 1 88.62 253 GLY A CA 1
ATOM 1929 C C . GLY A 1 253 ? -10.562 -7.207 6.418 1 88.62 253 GLY A C 1
ATOM 1930 O O . GLY A 1 253 ? -9.852 -7.48 7.387 1 88.62 253 GLY A O 1
ATOM 1931 N N . ASN A 1 254 ? -11.5 -8.039 5.77 1 94.94 254 ASN A N 1
ATOM 1932 C CA . ASN A 1 254 ? -11.555 -9.461 6.082 1 94.94 254 ASN A CA 1
ATOM 1933 C C . ASN A 1 254 ? -10.562 -10.258 5.25 1 94.94 254 ASN A C 1
ATOM 1935 O O . ASN A 1 254 ? -10.164 -9.828 4.164 1 94.94 254 ASN A O 1
ATOM 1939 N N . PRO A 1 255 ? -10.148 -11.367 5.754 1 97.44 255 PRO A N 1
ATOM 1940 C CA . PRO A 1 255 ? -9.109 -12.148 5.074 1 97.44 255 PRO A CA 1
ATOM 1941 C C . PRO A 1 255 ? -9.508 -12.562 3.66 1 97.44 255 PRO A C 1
ATOM 1943 O O . PRO A 1 255 ? -8.648 -12.875 2.836 1 97.44 255 PRO A O 1
ATOM 1946 N N . HIS A 1 256 ? -10.828 -12.523 3.34 1 97.75 256 HIS A N 1
ATOM 1947 C CA . HIS A 1 256 ? -11.32 -12.961 2.039 1 97.75 256 HIS A CA 1
ATOM 1948 C C . HIS A 1 256 ? -11.898 -11.789 1.247 1 97.75 256 HIS A C 1
ATOM 1950 O O . HIS A 1 256 ? -12.5 -11.984 0.187 1 97.75 256 HIS A O 1
ATOM 1956 N N . SER A 1 257 ? -11.672 -10.633 1.714 1 96.94 257 SER A N 1
ATOM 1957 C CA . SER A 1 257 ? -12.391 -9.469 1.191 1 96.94 257 SER A CA 1
ATOM 1958 C C . SER A 1 257 ? -11.664 -8.867 -0.01 1 96.94 257 SER A C 1
ATOM 1960 O O . SER A 1 257 ? -10.461 -9.07 -0.185 1 96.94 257 SER A O 1
ATOM 1962 N N . ARG A 1 258 ? -12.398 -8.148 -0.764 1 97 258 ARG A N 1
ATOM 1963 C CA . ARG A 1 258 ? -11.844 -7.375 -1.872 1 97 258 ARG A CA 1
ATOM 1964 C C . ARG A 1 258 ? -10.797 -6.383 -1.378 1 97 258 ARG A C 1
ATOM 1966 O O . ARG A 1 258 ? -9.781 -6.16 -2.043 1 97 258 ARG A O 1
ATOM 1973 N N . ASP A 1 259 ? -11.047 -5.758 -0.175 1 95.06 259 ASP A N 1
ATOM 1974 C CA . ASP A 1 259 ? -10.109 -4.797 0.397 1 95.06 259 ASP A CA 1
ATOM 1975 C C . ASP A 1 259 ? -8.75 -5.445 0.645 1 95.06 259 ASP A C 1
ATOM 1977 O O . ASP A 1 259 ? -7.707 -4.828 0.409 1 95.06 259 ASP A O 1
ATOM 1981 N N . HIS A 1 260 ? -8.781 -6.664 1.098 1 97.25 260 HIS A N 1
ATOM 1982 C CA . HIS A 1 260 ? -7.535 -7.387 1.335 1 97.25 260 HIS A CA 1
ATOM 1983 C C . HIS A 1 260 ? -6.805 -7.676 0.027 1 97.25 260 HIS A C 1
ATOM 1985 O O . HIS A 1 260 ? -5.598 -7.449 -0.078 1 97.25 260 HIS A O 1
ATOM 1991 N N . VAL A 1 261 ? -7.582 -8.172 -0.974 1 98.5 261 VAL A N 1
ATOM 1992 C CA . VAL A 1 261 ? -6.984 -8.477 -2.27 1 98.5 261 VAL A CA 1
ATOM 1993 C C . VAL A 1 261 ? -6.422 -7.195 -2.889 1 98.5 261 VAL A C 1
ATOM 1995 O O . VAL A 1 261 ? -5.305 -7.195 -3.412 1 98.5 261 VAL A O 1
ATOM 1998 N N . ASP A 1 262 ? -7.156 -6.121 -2.771 1 97.69 262 ASP A N 1
ATOM 1999 C CA . ASP A 1 262 ? -6.707 -4.828 -3.275 1 97.69 262 ASP A CA 1
ATOM 2000 C C . ASP A 1 262 ? -5.398 -4.402 -2.611 1 97.69 262 ASP A C 1
ATOM 2002 O O . ASP A 1 262 ? -4.477 -3.938 -3.283 1 97.69 262 ASP A O 1
ATOM 2006 N N . GLN A 1 263 ? -5.324 -4.555 -1.312 1 97.06 263 GLN A N 1
ATOM 2007 C CA . GLN A 1 263 ? -4.102 -4.219 -0.584 1 97.06 263 GLN A CA 1
ATOM 2008 C C . GLN A 1 263 ? -2.922 -5.043 -1.082 1 97.06 263 GLN A C 1
ATOM 2010 O O . GLN A 1 263 ? -1.832 -4.512 -1.303 1 97.06 263 GLN A O 1
ATOM 2015 N N . GLY A 1 264 ? -3.156 -6.359 -1.186 1 98.19 264 GLY A N 1
ATOM 2016 C CA . GLY A 1 264 ? -2.09 -7.234 -1.641 1 98.19 264 GLY A CA 1
ATOM 2017 C C . GLY A 1 264 ? -1.585 -6.891 -3.029 1 98.19 264 GLY A C 1
ATOM 2018 O O . GLY A 1 264 ? -0.376 -6.883 -3.271 1 98.19 264 GLY A O 1
ATOM 2019 N N . VAL A 1 265 ? -2.484 -6.566 -3.945 1 98.44 265 VAL A N 1
ATOM 2020 C CA . VAL A 1 265 ? -2.113 -6.238 -5.32 1 98.44 265 VAL A CA 1
ATOM 2021 C C . VAL A 1 265 ? -1.421 -4.879 -5.355 1 98.44 265 VAL A C 1
ATOM 2023 O O . VAL A 1 265 ? -0.479 -4.676 -6.125 1 98.44 265 VAL A O 1
ATOM 2026 N N . THR A 1 266 ? -1.88 -3.971 -4.508 1 97.62 266 THR A N 1
ATOM 2027 C CA . THR A 1 266 ? -1.224 -2.672 -4.402 1 97.62 266 THR A CA 1
ATOM 2028 C C . THR A 1 266 ? 0.223 -2.834 -3.945 1 97.62 266 THR A C 1
ATOM 2030 O O . THR A 1 266 ? 1.124 -2.182 -4.477 1 97.62 266 THR A O 1
ATOM 2033 N N . PHE A 1 267 ? 0.432 -3.717 -2.963 1 98.25 267 PHE A N 1
ATOM 2034 C CA . PHE A 1 267 ? 1.781 -4.023 -2.504 1 98.25 267 PHE A CA 1
ATOM 2035 C C . PHE A 1 267 ? 2.607 -4.637 -3.627 1 98.25 267 PHE A C 1
ATOM 2037 O O . PHE A 1 267 ? 3.758 -4.254 -3.842 1 98.25 267 PHE A O 1
ATOM 2044 N N . LEU A 1 268 ? 2.025 -5.551 -4.387 1 98.62 268 LEU A N 1
ATOM 2045 C CA . LEU A 1 268 ? 2.713 -6.172 -5.516 1 98.62 268 LEU A CA 1
ATOM 2046 C C . LEU A 1 268 ? 3.145 -5.121 -6.535 1 98.62 268 LEU A C 1
ATOM 2048 O O . LEU A 1 268 ? 4.262 -5.176 -7.059 1 98.62 268 LEU A O 1
ATOM 2052 N N . ILE A 1 269 ? 2.285 -4.164 -6.863 1 98.38 269 ILE A N 1
ATOM 2053 C CA . ILE A 1 269 ? 2.594 -3.125 -7.84 1 98.38 269 ILE A CA 1
ATOM 2054 C C . ILE A 1 269 ? 3.785 -2.301 -7.363 1 98.38 269 ILE A C 1
ATOM 2056 O O . ILE A 1 269 ? 4.652 -1.933 -8.156 1 98.38 269 ILE A O 1
ATOM 2060 N N . GLN A 1 270 ? 3.83 -2.031 -6.043 1 97.88 270 GLN A N 1
ATOM 2061 C CA . GLN A 1 270 ? 4.992 -1.335 -5.5 1 97.88 270 GLN A CA 1
ATOM 2062 C C . GLN A 1 270 ? 6.281 -2.096 -5.797 1 97.88 270 GLN A C 1
ATOM 2064 O O . GLN A 1 270 ? 7.285 -1.497 -6.184 1 97.88 270 GLN A O 1
ATOM 2069 N N . LEU A 1 271 ? 6.266 -3.371 -5.66 1 98.69 271 LEU A N 1
ATOM 2070 C CA . LEU A 1 271 ? 7.441 -4.199 -5.902 1 98.69 271 LEU A CA 1
ATOM 2071 C C . LEU A 1 271 ? 7.758 -4.27 -7.395 1 98.69 271 LEU A C 1
ATOM 2073 O O . LEU A 1 271 ? 8.93 -4.285 -7.785 1 98.69 271 LEU A O 1
ATOM 2077 N N . LEU A 1 272 ? 6.707 -4.371 -8.234 1 98.69 272 LEU A N 1
ATOM 2078 C CA . LEU A 1 272 ? 6.898 -4.359 -9.68 1 98.69 272 LEU A CA 1
ATOM 2079 C C . LEU A 1 272 ? 7.605 -3.082 -10.125 1 98.69 272 LEU A C 1
ATOM 2081 O O . LEU A 1 272 ? 8.57 -3.135 -10.891 1 98.69 272 LEU A O 1
ATOM 2085 N N . LYS A 1 273 ? 7.238 -2.006 -9.594 1 98.06 273 LYS A N 1
ATOM 2086 C CA . LYS A 1 273 ? 7.836 -0.721 -9.945 1 98.06 273 LYS A CA 1
ATOM 2087 C C . LYS A 1 273 ? 9.227 -0.581 -9.344 1 98.06 273 LYS A C 1
ATOM 2089 O O . LYS A 1 273 ? 10.109 0.036 -9.938 1 98.06 273 LYS A O 1
ATOM 2094 N N . THR A 1 274 ? 9.414 -1.155 -8.164 1 98.31 274 THR A N 1
ATOM 2095 C CA . THR A 1 274 ? 10.75 -1.197 -7.582 1 98.31 274 THR A CA 1
ATOM 2096 C C . THR A 1 274 ? 11.711 -1.941 -8.5 1 98.31 274 THR A C 1
ATOM 2098 O O . THR A 1 274 ? 12.805 -1.446 -8.797 1 98.31 274 THR A O 1
ATOM 2101 N N . MET A 1 275 ? 11.312 -3.088 -9.008 1 98.69 275 MET A N 1
ATOM 2102 C CA . MET A 1 275 ? 12.188 -3.883 -9.867 1 98.69 275 MET A CA 1
ATOM 2103 C C . MET A 1 275 ? 12.422 -3.176 -11.203 1 98.69 275 MET A C 1
ATOM 2105 O O . MET A 1 275 ? 13.508 -3.283 -11.781 1 98.69 275 MET A O 1
ATOM 2109 N N . ARG A 1 276 ? 11.43 -2.453 -11.641 1 98 276 ARG A N 1
ATOM 2110 C CA . ARG A 1 276 ? 11.617 -1.656 -12.852 1 98 276 ARG A CA 1
ATOM 2111 C C . ARG A 1 276 ? 12.695 -0.599 -12.641 1 98 276 ARG A C 1
ATOM 2113 O O . ARG A 1 276 ? 13.531 -0.374 -13.523 1 98 276 ARG A O 1
ATOM 2120 N N . ARG A 1 277 ? 12.711 -0.033 -11.477 1 97.38 277 ARG A N 1
ATOM 2121 C CA . ARG A 1 277 ? 13.656 1.035 -11.188 1 97.38 277 ARG A CA 1
ATOM 2122 C C . ARG A 1 277 ? 15.039 0.468 -10.875 1 97.38 277 ARG A C 1
ATOM 2124 O O . ARG A 1 277 ? 16.062 1.02 -11.305 1 97.38 277 ARG A O 1
ATOM 2131 N N . LYS A 1 278 ? 15.078 -0.665 -10.195 1 98.06 278 LYS A N 1
ATOM 2132 C CA . LYS A 1 278 ? 16.328 -1.155 -9.633 1 98.06 278 LYS A CA 1
ATOM 2133 C C . LYS A 1 278 ? 17.016 -2.133 -10.586 1 98.06 278 LYS A C 1
ATOM 2135 O O . LYS A 1 278 ? 18.219 -2.396 -10.461 1 98.06 278 LYS A O 1
ATOM 2140 N N . LYS A 1 279 ? 16.234 -2.719 -11.531 1 98.56 279 LYS A N 1
ATOM 2141 C CA . LYS A 1 279 ? 16.766 -3.664 -12.508 1 98.56 279 LYS A CA 1
ATOM 2142 C C . LYS A 1 279 ? 16.406 -3.244 -13.93 1 98.56 279 LYS A C 1
ATOM 2144 O O . LYS A 1 279 ? 15.766 -4 -14.664 1 98.56 279 LYS A O 1
ATOM 2149 N N . PRO A 1 280 ? 16.906 -2.084 -14.391 1 97.5 280 PRO A N 1
ATOM 2150 C CA . PRO A 1 280 ? 16.531 -1.573 -15.711 1 97.5 280 PRO A CA 1
ATOM 2151 C C . PRO A 1 280 ? 17.047 -2.443 -16.859 1 97.5 280 PRO A C 1
ATOM 2153 O O . PRO A 1 280 ? 16.516 -2.387 -17.969 1 97.5 280 PRO A O 1
ATOM 2156 N N . ASN A 1 281 ? 18.031 -3.318 -16.516 1 97.94 281 ASN A N 1
ATOM 2157 C CA . ASN A 1 281 ? 18.625 -4.148 -17.562 1 97.94 281 ASN A CA 1
ATOM 2158 C C . ASN A 1 281 ? 17.891 -5.484 -17.688 1 97.94 281 ASN A C 1
ATOM 2160 O O . ASN A 1 281 ? 18.203 -6.277 -18.578 1 97.94 281 ASN A O 1
ATOM 2164 N N . TRP A 1 282 ? 16.953 -5.789 -16.812 1 98.5 282 TRP A N 1
ATOM 2165 C CA . TRP A 1 282 ? 16.109 -6.965 -16.922 1 98.5 282 TRP A CA 1
ATOM 2166 C C . TRP A 1 282 ? 14.891 -6.668 -17.797 1 98.5 282 TRP A C 1
ATOM 2168 O O . TRP A 1 282 ? 14.406 -5.535 -17.844 1 98.5 282 TRP A O 1
ATOM 2178 N N . THR A 1 283 ? 14.453 -7.656 -18.5 1 98.19 283 THR A N 1
ATOM 2179 C CA . THR A 1 283 ? 13.219 -7.488 -19.266 1 98.19 283 THR A CA 1
ATOM 2180 C C . THR A 1 283 ? 12.031 -7.305 -18.328 1 98.19 283 THR A C 1
ATOM 2182 O O . THR A 1 283 ? 12.094 -7.672 -17.156 1 98.19 283 THR A O 1
ATOM 2185 N N . PRO A 1 284 ? 10.891 -6.777 -18.781 1 97.44 284 PRO A N 1
ATOM 2186 C CA . PRO A 1 284 ? 9.703 -6.621 -17.938 1 97.44 284 PRO A CA 1
ATOM 2187 C C . PRO A 1 284 ? 9.242 -7.938 -17.328 1 97.44 284 PRO A C 1
ATOM 2189 O O . PRO A 1 284 ? 8.812 -7.965 -16.172 1 97.44 284 PRO A O 1
ATOM 2192 N N . GLU A 1 285 ? 9.336 -9 -18.062 1 98.31 285 GLU A N 1
ATOM 2193 C CA . GLU A 1 285 ? 8.961 -10.312 -17.562 1 98.31 285 GLU A CA 1
ATOM 2194 C C . GLU A 1 285 ? 9.906 -10.766 -16.453 1 98.31 285 GLU A C 1
ATOM 2196 O O . GLU A 1 285 ? 9.469 -11.352 -15.453 1 98.31 285 GLU A O 1
ATOM 2201 N N . GLN A 1 286 ? 11.195 -10.461 -16.641 1 98.75 286 GLN A N 1
ATOM 2202 C CA . GLN A 1 286 ? 12.18 -10.773 -15.609 1 98.75 286 GLN A CA 1
ATOM 2203 C C . GLN A 1 286 ? 11.969 -9.914 -14.367 1 98.75 286 GLN A C 1
ATOM 2205 O O . GLN A 1 286 ? 12.125 -10.391 -13.242 1 98.75 286 GLN A O 1
ATOM 2210 N N . GLN A 1 287 ? 11.609 -8.688 -14.609 1 98.75 287 GLN A N 1
ATOM 2211 C CA . GLN A 1 287 ? 11.281 -7.785 -13.508 1 98.75 287 GLN A CA 1
ATOM 2212 C C . GLN A 1 287 ? 10.062 -8.281 -12.734 1 98.75 287 GLN A C 1
ATOM 2214 O O . GLN A 1 287 ? 10.023 -8.203 -11.508 1 98.75 287 GLN A O 1
ATOM 2219 N N . LEU A 1 288 ? 9.102 -8.797 -13.422 1 98.81 288 LEU A N 1
ATOM 2220 C CA . LEU A 1 288 ? 7.914 -9.367 -12.789 1 98.81 288 LEU A CA 1
ATOM 2221 C C . LEU A 1 288 ? 8.289 -10.539 -11.891 1 98.81 288 LEU A C 1
ATOM 2223 O O . LEU A 1 288 ? 7.832 -10.625 -10.75 1 98.81 288 LEU A O 1
ATOM 2227 N N . LYS A 1 289 ? 9.133 -11.414 -12.344 1 98.62 289 LYS A N 1
ATOM 2228 C CA . LYS A 1 289 ? 9.609 -12.523 -11.523 1 98.62 289 LYS A CA 1
ATOM 2229 C C . LYS A 1 289 ? 10.367 -12.016 -10.297 1 98.62 289 LYS A C 1
ATOM 2231 O O . LYS A 1 289 ? 10.234 -12.57 -9.203 1 98.62 289 LYS A O 1
ATOM 2236 N N . GLY A 1 290 ? 11.234 -10.992 -10.547 1 98.88 290 GLY A N 1
ATOM 2237 C CA . GLY A 1 290 ? 11.922 -10.359 -9.438 1 98.88 290 GLY A CA 1
ATOM 2238 C C . GLY A 1 290 ? 10.977 -9.812 -8.383 1 98.88 290 GLY A C 1
ATOM 2239 O O . GLY A 1 290 ? 11.227 -9.953 -7.184 1 98.88 290 GLY A O 1
ATOM 2240 N N . ALA A 1 291 ? 9.875 -9.188 -8.82 1 98.94 291 ALA A N 1
ATOM 2241 C CA . ALA A 1 291 ? 8.883 -8.625 -7.902 1 98.94 291 ALA A CA 1
ATOM 2242 C C . ALA A 1 291 ? 8.234 -9.727 -7.062 1 98.94 291 ALA A C 1
ATOM 2244 O O . ALA A 1 291 ? 7.98 -9.539 -5.871 1 98.94 291 ALA A O 1
ATOM 2245 N N . LEU A 1 292 ? 7.953 -10.844 -7.672 1 98.94 292 LEU A N 1
ATOM 2246 C CA . LEU A 1 292 ? 7.426 -11.977 -6.926 1 98.94 292 LEU A CA 1
ATOM 2247 C C . LEU A 1 292 ? 8.422 -12.453 -5.879 1 98.94 292 LEU A C 1
ATOM 2249 O O . LEU A 1 292 ? 8.039 -12.828 -4.77 1 98.94 292 LEU A O 1
ATOM 2253 N N . GLY A 1 293 ? 9.719 -12.484 -6.254 1 98.94 293 GLY A N 1
ATOM 2254 C CA . GLY A 1 293 ? 10.75 -12.773 -5.273 1 98.94 293 GLY A CA 1
ATOM 2255 C C . GLY A 1 293 ? 10.758 -11.797 -4.109 1 98.94 293 GLY A C 1
ATOM 2256 O O . GLY A 1 293 ? 10.828 -12.211 -2.949 1 98.94 293 GLY A O 1
ATOM 2257 N N . CYS A 1 294 ? 10.641 -10.508 -4.422 1 98.81 294 CYS A N 1
ATOM 2258 C CA . CYS A 1 294 ? 10.586 -9.484 -3.391 1 98.81 294 CYS A CA 1
ATOM 2259 C C . CYS A 1 294 ? 9.359 -9.664 -2.504 1 98.81 294 CYS A C 1
ATOM 2261 O O . CYS A 1 294 ? 9.422 -9.43 -1.295 1 98.81 294 CYS A O 1
ATOM 2263 N N . TYR A 1 295 ? 8.281 -10.062 -3.072 1 98.75 295 TYR A N 1
ATOM 2264 C CA . TYR A 1 295 ? 7.016 -10.242 -2.373 1 98.75 295 TYR A CA 1
ATOM 2265 C C . TYR A 1 295 ? 7.156 -11.234 -1.229 1 98.75 295 TYR A C 1
ATOM 2267 O O . TYR A 1 295 ? 6.629 -11.016 -0.137 1 98.75 295 TYR A O 1
ATOM 2275 N N . ILE A 1 296 ? 7.938 -12.289 -1.448 1 98.5 296 ILE A N 1
ATOM 2276 C CA . ILE A 1 296 ? 7.957 -13.398 -0.501 1 98.5 296 ILE A CA 1
ATOM 2277 C C . ILE A 1 296 ? 9.219 -13.32 0.359 1 98.5 296 ILE A C 1
ATOM 2279 O O . ILE A 1 296 ? 9.203 -13.727 1.524 1 98.5 296 ILE A O 1
ATOM 2283 N N . SER A 1 297 ? 10.336 -12.75 -0.216 1 98.38 297 SER A N 1
ATOM 2284 C CA . SER A 1 297 ? 11.617 -12.859 0.478 1 98.38 297 SER A CA 1
ATOM 2285 C C . SER A 1 297 ? 12.164 -11.484 0.842 1 98.38 297 SER A C 1
ATOM 2287 O O . SER A 1 297 ? 13.141 -11.375 1.581 1 98.38 297 SER A O 1
ATOM 2289 N N . GLY A 1 298 ? 11.555 -10.445 0.255 1 97.56 298 GLY A N 1
ATOM 2290 C CA . GLY A 1 298 ? 12 -9.102 0.586 1 97.56 298 GLY A CA 1
ATOM 2291 C C . GLY A 1 298 ? 12.945 -8.516 -0.446 1 97.56 298 GLY A C 1
ATOM 2292 O O . GLY A 1 298 ? 13.703 -9.242 -1.087 1 97.56 298 GLY A O 1
ATOM 2293 N N . GLU A 1 299 ? 12.938 -7.23 -0.561 1 97.56 299 GLU A N 1
ATOM 2294 C CA . GLU A 1 299 ? 13.742 -6.473 -1.515 1 97.56 299 GLU A CA 1
ATOM 2295 C C . GLU A 1 299 ? 15.234 -6.641 -1.238 1 97.56 299 GLU A C 1
ATOM 2297 O O . GLU A 1 299 ? 16.031 -6.738 -2.168 1 97.56 299 GLU A O 1
ATOM 2302 N N . GLU A 1 300 ? 15.586 -6.742 -0.004 1 95.81 300 GLU A N 1
ATOM 2303 C CA . GLU A 1 300 ? 16.984 -6.785 0.402 1 95.81 300 GLU A CA 1
ATOM 2304 C C . GLU A 1 300 ? 17.672 -8.039 -0.136 1 95.81 300 GLU A C 1
ATOM 2306 O O . GLU A 1 300 ? 18.875 -8.023 -0.401 1 95.81 300 GLU A O 1
ATOM 2311 N N . LYS A 1 301 ? 16.953 -9.039 -0.345 1 97.81 301 LYS A N 1
ATOM 2312 C CA . LYS A 1 301 ? 17.516 -10.297 -0.829 1 97.81 301 LYS A CA 1
ATOM 2313 C C . LYS A 1 301 ? 17.547 -10.336 -2.354 1 97.81 301 LYS A C 1
ATOM 2315 O O . LYS A 1 301 ? 18.453 -10.93 -2.947 1 97.81 301 LYS A O 1
ATOM 2320 N N . ILE A 1 302 ? 16.609 -9.703 -2.996 1 98.81 302 ILE A N 1
ATOM 2321 C CA . ILE A 1 302 ? 16.406 -9.898 -4.43 1 98.81 302 ILE A CA 1
ATOM 2322 C C . ILE A 1 302 ? 17.141 -8.82 -5.207 1 98.81 302 ILE A C 1
ATOM 2324 O O . ILE A 1 302 ? 17.75 -9.094 -6.246 1 98.81 302 ILE A O 1
ATOM 2328 N N . ILE A 1 303 ? 17.125 -7.605 -4.715 1 98.38 303 ILE A N 1
ATOM 2329 C CA . ILE A 1 303 ? 17.641 -6.461 -5.457 1 98.38 303 ILE A CA 1
ATOM 2330 C C . ILE A 1 303 ? 19.141 -6.645 -5.719 1 98.38 303 ILE A C 1
ATOM 2332 O O . ILE A 1 303 ? 19.625 -6.34 -6.809 1 98.38 303 ILE A O 1
ATOM 2336 N N . PRO A 1 304 ? 19.922 -7.242 -4.77 1 98.25 304 PRO A N 1
ATOM 2337 C CA . PRO A 1 304 ? 21.359 -7.367 -5.008 1 98.25 304 PRO A CA 1
ATOM 2338 C C . PRO A 1 304 ? 21.703 -8.461 -6.023 1 98.25 304 PRO A C 1
ATOM 2340 O O . PRO A 1 304 ? 22.844 -8.562 -6.465 1 98.25 304 PRO A O 1
ATOM 2343 N N . LEU A 1 305 ? 20.781 -9.258 -6.449 1 98.5 305 LEU A N 1
ATOM 2344 C CA . LEU A 1 305 ? 21.062 -10.359 -7.363 1 98.5 305 LEU A CA 1
ATOM 2345 C C . LEU A 1 305 ? 21.516 -9.828 -8.719 1 98.5 305 LEU A C 1
ATOM 2347 O O . LEU A 1 305 ? 20.984 -8.836 -9.219 1 98.5 305 LEU A O 1
ATOM 2351 N N . ALA A 1 306 ? 22.438 -10.508 -9.344 1 97.69 306 ALA A N 1
ATOM 2352 C CA . ALA A 1 306 ? 23.016 -10.07 -10.617 1 97.69 306 ALA A CA 1
ATOM 2353 C C . ALA A 1 306 ? 22.172 -10.57 -11.789 1 97.69 306 ALA A C 1
ATOM 2355 O O . ALA A 1 306 ? 22.016 -9.859 -12.789 1 97.69 306 ALA A O 1
ATOM 2356 N N . ARG A 1 307 ? 21.641 -11.758 -11.633 1 97.81 307 ARG A N 1
ATOM 2357 C CA . ARG A 1 307 ? 20.953 -12.383 -12.758 1 97.81 307 ARG A CA 1
ATOM 2358 C C . ARG A 1 307 ? 19.531 -12.789 -12.383 1 97.81 307 ARG A C 1
ATOM 2360 O O . ARG A 1 307 ? 19.281 -13.242 -11.266 1 97.81 307 ARG A O 1
ATOM 2367 N N . PRO A 1 308 ? 18.578 -12.664 -13.344 1 97.94 308 PRO A N 1
ATOM 2368 C CA . PRO A 1 308 ? 17.188 -13.039 -13.062 1 97.94 308 PRO A CA 1
ATOM 2369 C C . PRO A 1 308 ? 17.031 -14.516 -12.719 1 97.94 308 PRO A C 1
ATOM 2371 O O . PRO A 1 308 ? 16.141 -14.883 -11.945 1 97.94 308 PRO A O 1
ATOM 2374 N N . GLU A 1 309 ? 17.922 -15.414 -13.203 1 97.5 309 GLU A N 1
ATOM 2375 C CA . GLU A 1 309 ? 17.844 -16.859 -12.977 1 97.5 309 GLU A CA 1
ATOM 2376 C C . GLU A 1 309 ? 18.094 -17.188 -11.508 1 97.5 309 GLU A C 1
ATOM 2378 O O . GLU A 1 309 ? 17.781 -18.297 -11.062 1 97.5 309 GLU A O 1
ATOM 2383 N N . GLU A 1 310 ? 18.578 -16.234 -10.75 1 98.5 310 GLU A N 1
ATOM 2384 C CA . GLU A 1 310 ? 18.938 -16.469 -9.352 1 98.5 310 GLU A CA 1
ATOM 2385 C C . GLU A 1 310 ? 17.75 -16.234 -8.43 1 98.5 310 GLU A C 1
ATOM 2387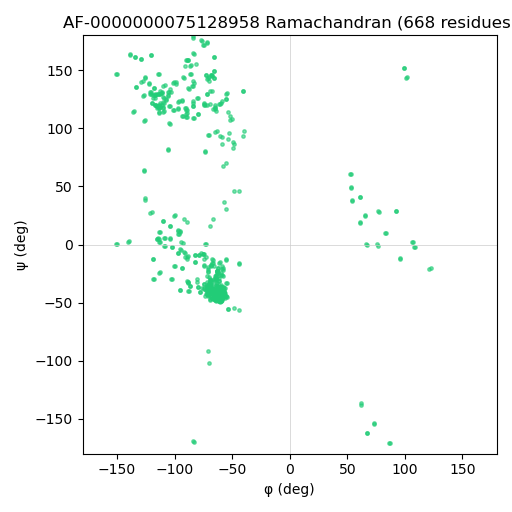 O O . GLU A 1 310 ? 17.766 -16.609 -7.258 1 98.5 310 GLU A O 1
ATOM 2392 N N . VAL A 1 311 ? 16.672 -15.68 -8.898 1 98.81 311 VAL A N 1
ATOM 2393 C CA . VAL A 1 311 ? 15.57 -15.203 -8.078 1 98.81 311 VAL A CA 1
ATOM 2394 C C . VAL A 1 311 ? 14.914 -16.375 -7.363 1 98.81 311 VAL A C 1
ATOM 2396 O O . VAL A 1 311 ? 14.688 -16.328 -6.152 1 98.81 311 VAL A O 1
ATOM 2399 N N . ASP A 1 312 ? 14.625 -17.438 -8.078 1 98.81 312 ASP A N 1
ATOM 2400 C CA . ASP A 1 312 ? 13.961 -18.594 -7.473 1 98.81 312 ASP A CA 1
ATOM 2401 C C . ASP A 1 312 ? 14.766 -19.125 -6.289 1 98.81 312 ASP A C 1
ATOM 2403 O O . ASP A 1 312 ? 14.195 -19.453 -5.25 1 98.81 312 ASP A O 1
ATOM 2407 N N . GLY A 1 313 ? 16.062 -19.172 -6.465 1 98.62 313 GLY A N 1
ATOM 2408 C CA . GLY A 1 313 ? 16.922 -19.734 -5.438 1 98.62 313 GLY A CA 1
ATOM 2409 C C . GLY A 1 313 ? 16.875 -18.969 -4.129 1 98.62 313 GLY A C 1
ATOM 2410 O O . GLY A 1 313 ? 17.188 -19.516 -3.07 1 98.62 313 GLY A O 1
ATOM 2411 N N . GLU A 1 314 ? 16.438 -17.703 -4.137 1 98.62 314 GLU A N 1
ATOM 2412 C CA . GLU A 1 314 ? 16.406 -16.844 -2.955 1 98.62 314 GLU A CA 1
ATOM 2413 C C . GLU A 1 314 ? 15.016 -16.844 -2.314 1 98.62 314 GLU A C 1
ATOM 2415 O O . GLU A 1 314 ? 14.734 -16.031 -1.444 1 98.62 314 GLU A O 1
ATOM 2420 N N . THR A 1 315 ? 14.141 -17.766 -2.721 1 98.62 315 THR A N 1
ATOM 2421 C CA . THR A 1 315 ? 12.781 -17.828 -2.197 1 98.62 315 THR A CA 1
ATOM 2422 C C . THR A 1 315 ? 12.516 -19.172 -1.527 1 98.62 315 THR A C 1
ATOM 2424 O O . THR A 1 315 ? 13.281 -20.125 -1.71 1 98.62 315 THR A O 1
ATOM 2427 N N . PRO A 1 316 ? 11.445 -19.234 -0.694 1 97.5 316 PRO A N 1
ATOM 2428 C CA . PRO A 1 316 ? 11.133 -20.516 -0.04 1 97.5 316 PRO A CA 1
ATOM 2429 C C . PRO A 1 316 ? 10.977 -21.656 -1.032 1 97.5 316 PRO A C 1
ATOM 2431 O O . PRO A 1 316 ? 10.297 -21.516 -2.051 1 97.5 316 PRO A O 1
ATOM 2434 N N . ARG A 1 317 ? 11.672 -22.766 -0.761 1 98.12 317 ARG A N 1
ATOM 2435 C CA . ARG A 1 317 ? 11.68 -24 -1.541 1 98.12 317 ARG A CA 1
ATOM 2436 C C . ARG A 1 317 ? 12.312 -23.781 -2.91 1 98.12 317 ARG A C 1
ATOM 2438 O O . ARG A 1 317 ? 12.281 -24.672 -3.764 1 98.12 317 ARG A O 1
ATOM 2445 N N . GLY A 1 318 ? 12.758 -22.594 -3.219 1 98.56 318 GLY A N 1
ATOM 2446 C CA . GLY A 1 318 ? 13.523 -22.297 -4.422 1 98.56 318 GLY A CA 1
ATOM 2447 C C . GLY A 1 318 ? 12.664 -22.219 -5.668 1 98.56 318 GLY A C 1
ATOM 2448 O O . GLY A 1 318 ? 13.117 -22.531 -6.766 1 98.56 318 GLY A O 1
ATOM 2449 N N . ASP A 1 319 ? 11.383 -21.828 -5.465 1 98.81 319 ASP A N 1
ATOM 2450 C CA . ASP A 1 319 ? 10.539 -21.953 -6.652 1 98.81 319 ASP A CA 1
ATOM 2451 C C . ASP A 1 319 ? 9.414 -20.922 -6.641 1 98.81 319 ASP A C 1
ATOM 2453 O O . ASP A 1 319 ? 8.57 -20.922 -7.539 1 98.81 319 ASP A O 1
ATOM 2457 N N . PHE A 1 320 ? 9.297 -20.062 -5.668 1 98.88 320 PHE A N 1
ATOM 2458 C CA . PHE A 1 320 ? 8.078 -19.297 -5.477 1 98.88 320 PHE A CA 1
ATOM 2459 C C . PHE A 1 320 ? 7.691 -18.562 -6.754 1 98.88 320 PHE A C 1
ATOM 2461 O O . PHE A 1 320 ? 6.582 -18.734 -7.266 1 98.88 320 PHE A O 1
ATOM 2468 N N . PRO A 1 321 ? 8.586 -17.719 -7.355 1 98.94 321 PRO A N 1
ATOM 2469 C CA . PRO A 1 321 ? 8.164 -17.016 -8.578 1 98.94 321 PRO A CA 1
ATOM 2470 C C . PRO A 1 321 ? 7.766 -17.984 -9.688 1 98.94 321 PRO A C 1
ATOM 2472 O O . PRO A 1 321 ? 6.738 -17.797 -10.344 1 98.94 321 PRO A O 1
ATOM 2475 N N . SER A 1 322 ? 8.523 -19.078 -9.875 1 98.94 322 SER A N 1
ATOM 2476 C CA . SER A 1 322 ? 8.266 -20.016 -10.969 1 98.94 322 SER A CA 1
ATOM 2477 C C . SER A 1 322 ? 6.965 -20.781 -10.734 1 98.94 322 SER A C 1
ATOM 2479 O O . SER A 1 322 ? 6.195 -21 -11.672 1 98.94 322 SER A O 1
ATOM 2481 N N . ASP A 1 323 ? 6.777 -21.172 -9.484 1 98.94 323 ASP A N 1
ATOM 2482 C CA . ASP A 1 323 ? 5.531 -21.859 -9.164 1 98.94 323 ASP A CA 1
ATOM 2483 C C . ASP A 1 323 ? 4.328 -20.938 -9.383 1 98.94 323 ASP A C 1
ATOM 2485 O O . ASP A 1 323 ? 3.334 -21.359 -9.984 1 98.94 323 ASP A O 1
ATOM 2489 N N . VAL A 1 324 ? 4.379 -19.703 -8.914 1 98.94 324 VAL A N 1
ATOM 2490 C CA . VAL A 1 324 ? 3.291 -18.75 -9.062 1 98.94 324 VAL A CA 1
ATOM 2491 C C . VAL A 1 324 ? 3.031 -18.484 -10.547 1 98.94 324 VAL A C 1
ATOM 2493 O O . VAL A 1 324 ? 1.878 -18.453 -10.984 1 98.94 324 VAL A O 1
ATOM 2496 N N . VAL A 1 325 ? 4.047 -18.312 -11.32 1 98.94 325 VAL A N 1
ATOM 2497 C CA . VAL A 1 325 ? 3.896 -18.031 -12.742 1 98.94 325 VAL A CA 1
ATOM 2498 C C . VAL A 1 325 ? 3.223 -19.203 -13.438 1 98.94 325 VAL A C 1
ATOM 2500 O O . VAL A 1 325 ? 2.316 -19.016 -14.258 1 98.94 325 VAL A O 1
ATOM 2503 N N . ALA A 1 326 ? 3.688 -20.422 -13.141 1 98.94 326 ALA A N 1
ATOM 2504 C CA . ALA A 1 326 ? 3.076 -21.594 -13.75 1 98.94 326 ALA A CA 1
ATOM 2505 C C . ALA A 1 326 ? 1.597 -21.703 -13.391 1 98.94 326 ALA A C 1
ATOM 2507 O O . ALA A 1 326 ? 0.766 -22.047 -14.234 1 98.94 326 ALA A O 1
ATOM 2508 N N . ARG A 1 327 ? 1.275 -21.422 -12.164 1 98.94 327 ARG A N 1
ATOM 2509 C CA . ARG A 1 327 ? -0.124 -21.406 -11.75 1 98.94 327 ARG A CA 1
ATOM 2510 C C . ARG A 1 327 ? -0.899 -20.328 -12.492 1 98.94 327 ARG A C 1
ATOM 2512 O O . ARG A 1 327 ? -2.047 -20.531 -12.891 1 98.94 327 ARG A O 1
ATOM 2519 N N . ALA A 1 328 ? -0.304 -19.172 -12.664 1 98.94 328 ALA A N 1
ATOM 2520 C CA . ALA A 1 328 ? -0.949 -18.078 -13.375 1 98.94 328 ALA A CA 1
ATOM 2521 C C . ALA A 1 328 ? -1.273 -18.469 -14.812 1 98.94 328 ALA A C 1
ATOM 2523 O O . ALA A 1 328 ? -2.352 -18.156 -15.32 1 98.94 328 ALA A O 1
ATOM 2524 N N . HIS A 1 329 ? -0.296 -19.141 -15.461 1 98.69 329 HIS A N 1
ATOM 2525 C CA . HIS A 1 329 ? -0.554 -19.641 -16.812 1 98.69 329 HIS A CA 1
ATOM 2526 C C . HIS A 1 329 ? -1.8 -20.516 -16.844 1 98.69 329 HIS A C 1
ATOM 2528 O O . HIS A 1 329 ? -2.635 -20.375 -17.734 1 98.69 329 HIS A O 1
ATOM 2534 N N . TRP A 1 330 ? -1.859 -21.359 -15.891 1 98.69 330 TRP A N 1
ATOM 2535 C CA . TRP A 1 330 ? -2.99 -22.281 -15.836 1 98.69 330 TRP A CA 1
ATOM 2536 C C . TRP A 1 330 ? -4.293 -21.531 -15.594 1 98.69 330 TRP A C 1
ATOM 2538 O O . TRP A 1 330 ? -5.293 -21.766 -16.281 1 98.69 330 TRP A O 1
ATOM 2548 N N . PHE A 1 331 ? -4.312 -20.609 -14.625 1 98.75 331 PHE A N 1
ATOM 2549 C CA . PHE A 1 331 ? -5.52 -19.859 -14.305 1 98.75 331 PHE A CA 1
ATOM 2550 C C . PHE A 1 331 ? -5.957 -19.016 -15.492 1 98.75 331 PHE A C 1
ATOM 2552 O O . PHE A 1 331 ? -7.156 -18.828 -15.727 1 98.75 331 PHE A O 1
ATOM 2559 N N . ALA A 1 332 ? -5.035 -18.5 -16.203 1 97.69 332 ALA A N 1
ATOM 2560 C CA . ALA A 1 332 ? -5.359 -17.703 -17.391 1 97.69 332 ALA A CA 1
ATOM 2561 C C . ALA A 1 332 ? -6.133 -18.531 -18.406 1 97.69 332 ALA A C 1
ATOM 2563 O O . ALA A 1 332 ? -7.016 -18.016 -19.094 1 97.69 332 ALA A O 1
ATOM 2564 N N . ARG A 1 333 ? -5.793 -19.812 -18.516 1 96.94 333 ARG A N 1
ATOM 2565 C CA . ARG A 1 333 ? -6.453 -20.703 -19.469 1 96.94 333 ARG A CA 1
ATOM 2566 C C . ARG A 1 333 ? -7.766 -21.234 -18.891 1 96.94 333 ARG A C 1
ATOM 2568 O O . ARG A 1 333 ? -8.555 -21.844 -19.609 1 96.94 333 ARG A O 1
ATOM 2575 N N . ASN A 1 334 ? -7.93 -20.953 -17.672 1 97 334 ASN A N 1
ATOM 2576 C CA . ASN A 1 334 ? -9.094 -21.547 -17.016 1 97 334 ASN A CA 1
ATOM 2577 C C . ASN A 1 334 ? -9.969 -20.484 -16.344 1 97 334 ASN A C 1
ATOM 2579 O O . ASN A 1 334 ? -10.367 -20.641 -15.188 1 97 334 ASN A O 1
ATOM 2583 N N . GLY A 1 335 ? -10.164 -19.375 -16.938 1 93.62 335 GLY A N 1
ATOM 2584 C CA . GLY A 1 335 ? -11.266 -18.469 -16.625 1 93.62 335 GLY A CA 1
ATOM 2585 C C . GLY A 1 335 ? -10.82 -17.234 -15.859 1 93.62 335 GLY A C 1
ATOM 2586 O O . GLY A 1 335 ? -11.648 -16.453 -15.391 1 93.62 335 GLY A O 1
ATOM 2587 N N . TYR A 1 336 ? -9.57 -17.141 -15.633 1 96.12 336 TYR A N 1
ATOM 2588 C CA . TYR A 1 336 ? -9.086 -15.945 -14.953 1 96.12 336 TYR A CA 1
ATOM 2589 C C . TYR A 1 336 ? -8.281 -15.078 -15.906 1 96.12 336 TYR A C 1
ATOM 2591 O O . TYR A 1 336 ? -7.441 -15.578 -16.656 1 96.12 336 TYR A O 1
ATOM 2599 N N . MET B 1 1 ? -51.469 -5.66 -6.613 1 31.17 1 MET B N 1
ATOM 2600 C CA . MET B 1 1 ? -50.25 -5.863 -5.855 1 31.17 1 MET B CA 1
ATOM 2601 C C . MET B 1 1 ? -49.031 -5.449 -6.672 1 31.17 1 MET B C 1
ATOM 2603 O O . MET B 1 1 ? -48.906 -5.824 -7.84 1 31.17 1 MET B O 1
ATOM 2607 N N . VAL B 1 2 ? -48.531 -4.324 -6.523 1 38.56 2 VAL B N 1
ATOM 2608 C CA . VAL B 1 2 ? -47.312 -3.912 -7.25 1 38.56 2 VAL B CA 1
ATOM 2609 C C . VAL B 1 2 ? -46.094 -4.191 -6.402 1 38.56 2 VAL B C 1
ATOM 2611 O O . VAL B 1 2 ? -46.031 -3.848 -5.219 1 38.56 2 VAL B O 1
ATOM 2614 N N . VAL B 1 3 ? -45.281 -5.129 -6.75 1 39.84 3 VAL B N 1
ATOM 2615 C CA . VAL B 1 3 ? -43.969 -5.402 -6.16 1 39.84 3 VAL B CA 1
ATOM 2616 C C . VAL B 1 3 ? -42.875 -4.621 -6.91 1 39.84 3 VAL B C 1
ATOM 2618 O O . VAL B 1 3 ? -42.812 -4.676 -8.141 1 39.84 3 VAL B O 1
ATOM 2621 N N . LEU B 1 4 ? -42.312 -3.713 -6.266 1 40.94 4 LEU B N 1
ATOM 2622 C CA . LEU B 1 4 ? -41.125 -3.012 -6.789 1 40.94 4 LEU B CA 1
ATOM 2623 C C . LEU B 1 4 ? -39.844 -3.717 -6.375 1 40.94 4 LEU B C 1
ATOM 2625 O O . LEU B 1 4 ? -39.594 -3.926 -5.184 1 40.94 4 LEU B O 1
ATOM 2629 N N . ILE B 1 5 ? -39.156 -4.34 -7.32 1 38.81 5 ILE B N 1
ATOM 2630 C CA . ILE B 1 5 ? -37.875 -4.941 -7.039 1 38.81 5 ILE B CA 1
ATOM 2631 C C . ILE B 1 5 ? -36.75 -4.078 -7.645 1 38.81 5 ILE B C 1
ATOM 2633 O O . ILE B 1 5 ? -36.562 -4.094 -8.859 1 38.81 5 ILE B O 1
ATOM 2637 N N . PRO B 1 6 ? -36.406 -3.111 -6.98 1 38.19 6 PRO B N 1
ATOM 2638 C CA . PRO B 1 6 ? -35.188 -2.539 -7.551 1 38.19 6 PRO B CA 1
ATOM 2639 C C . PRO B 1 6 ? -33.969 -3.42 -7.324 1 38.19 6 PRO B C 1
ATOM 2641 O O . PRO B 1 6 ? -33.688 -3.844 -6.195 1 38.19 6 PRO B O 1
ATOM 2644 N N . ASN B 1 7 ? -33.594 -4.27 -8.211 1 36.72 7 ASN B N 1
ATOM 2645 C CA . ASN B 1 7 ? -32.312 -4.93 -8.117 1 36.72 7 ASN B CA 1
ATOM 2646 C C . ASN B 1 7 ? -31.156 -3.979 -8.461 1 36.72 7 ASN B C 1
ATOM 2648 O O . ASN B 1 7 ? -31.031 -3.562 -9.617 1 36.72 7 ASN B O 1
ATOM 2652 N N . ILE B 1 8 ? -30.844 -3.221 -7.543 1 36.81 8 ILE B N 1
ATOM 2653 C CA . ILE B 1 8 ? -29.891 -2.174 -7.898 1 36.81 8 ILE B CA 1
ATOM 2654 C C . ILE B 1 8 ? -28.516 -2.787 -8.141 1 36.81 8 ILE B C 1
ATOM 2656 O O . ILE B 1 8 ? -27.859 -2.502 -9.156 1 36.81 8 ILE B O 1
ATOM 2660 N N . SER B 1 9 ? -27.656 -2.85 -7.012 1 40.28 9 SER B N 1
ATOM 2661 C CA . SER B 1 9 ? -26.297 -3.369 -7.141 1 40.28 9 SER B CA 1
ATOM 2662 C C . SER B 1 9 ? -26.25 -4.871 -6.883 1 40.28 9 SER B C 1
ATOM 2664 O O . SER B 1 9 ? -27.188 -5.438 -6.32 1 40.28 9 SER B O 1
ATOM 2666 N N . GLU B 1 10 ? -25.297 -5.57 -7.441 1 49.31 10 GLU B N 1
ATOM 2667 C CA . GLU B 1 10 ? -25.078 -7.008 -7.336 1 49.31 10 GLU B CA 1
ATOM 2668 C C . GLU B 1 10 ? -25.234 -7.488 -5.898 1 49.31 10 GLU B C 1
ATOM 2670 O O . GLU B 1 10 ? -25.562 -8.656 -5.66 1 49.31 10 GLU B O 1
ATOM 2675 N N . VAL B 1 11 ? -25.219 -6.594 -4.93 1 55.31 11 VAL B N 1
ATOM 2676 C CA . VAL B 1 11 ? -25.234 -7.121 -3.57 1 55.31 11 VAL B CA 1
ATOM 2677 C C . VAL B 1 11 ? -26.5 -6.656 -2.844 1 55.31 11 VAL B C 1
ATOM 2679 O O . VAL B 1 11 ? -27.047 -7.387 -2.018 1 55.31 11 VAL B O 1
ATOM 2682 N N . SER B 1 12 ? -26.953 -5.477 -3.258 1 58.44 12 SER B N 1
ATOM 2683 C CA . SER B 1 12 ? -28.078 -5.027 -2.441 1 58.44 12 SER B CA 1
ATOM 2684 C C . SER B 1 12 ? -29.375 -5.043 -3.238 1 58.44 12 SER B C 1
ATOM 2686 O O . SER B 1 12 ? -29.391 -4.73 -4.43 1 58.44 12 SER B O 1
ATOM 2688 N N . ASP B 1 13 ? -30.375 -5.629 -2.668 1 65.44 13 ASP B N 1
ATOM 2689 C CA . ASP B 1 13 ? -31.703 -5.68 -3.275 1 65.44 13 ASP B CA 1
ATOM 2690 C C . ASP B 1 13 ? -32.75 -4.977 -2.396 1 65.44 13 ASP B C 1
ATOM 2692 O O . ASP B 1 13 ? -32.625 -5.008 -1.169 1 65.44 13 ASP B O 1
ATOM 2696 N N . VAL B 1 14 ? -33.469 -4.102 -3.035 1 67.25 14 VAL B N 1
ATOM 2697 C CA . VAL B 1 14 ? -34.594 -3.498 -2.338 1 67.25 14 VAL B CA 1
ATOM 2698 C C . VAL B 1 14 ? -35.906 -3.945 -2.988 1 67.25 14 VAL B C 1
ATOM 2700 O O . VAL B 1 14 ? -36.125 -3.744 -4.188 1 67.25 14 VAL B O 1
ATOM 2703 N N . ASN B 1 15 ? -36.625 -4.691 -2.207 1 69.25 15 ASN B N 1
ATOM 2704 C CA . ASN B 1 15 ? -37.969 -5.141 -2.643 1 69.25 15 ASN B CA 1
ATOM 2705 C C . ASN B 1 15 ? -39.062 -4.453 -1.858 1 69.25 15 ASN B C 1
ATOM 2707 O O . ASN B 1 15 ? -39.094 -4.5 -0.627 1 69.25 15 ASN B O 1
ATOM 2711 N N . VAL B 1 16 ? -39.844 -3.664 -2.572 1 70.5 16 VAL B N 1
ATOM 2712 C CA . VAL B 1 16 ? -40.969 -3.039 -1.93 1 70.5 16 VAL B CA 1
ATOM 2713 C C . VAL B 1 16 ? -42.281 -3.625 -2.498 1 70.5 16 VAL B C 1
ATOM 2715 O O . VAL B 1 16 ? -42.469 -3.664 -3.717 1 70.5 16 VAL B O 1
ATOM 2718 N N . THR B 1 17 ? -43.062 -4.203 -1.644 1 71.5 17 THR B N 1
ATOM 2719 C CA . THR B 1 17 ? -44.375 -4.719 -2.025 1 71.5 17 THR B CA 1
ATOM 2720 C C . THR B 1 17 ? -45.469 -3.875 -1.412 1 71.5 17 THR B C 1
ATOM 2722 O O . THR B 1 17 ? -45.469 -3.613 -0.207 1 71.5 17 THR B O 1
ATOM 2725 N N . VAL B 1 18 ? -46.281 -3.371 -2.27 1 68.38 18 VAL B N 1
ATOM 2726 C CA . VAL B 1 18 ? -47.438 -2.611 -1.806 1 68.38 18 VAL B CA 1
ATOM 2727 C C . VAL B 1 18 ? -48.719 -3.352 -2.166 1 68.38 18 VAL B C 1
ATOM 2729 O O . VAL B 1 18 ? -48.906 -3.736 -3.32 1 68.38 18 VAL B O 1
ATOM 2732 N N . GLN B 1 19 ? -49.438 -3.721 -1.051 1 67.62 19 GLN B N 1
ATOM 2733 C CA . GLN B 1 19 ? -50.688 -4.43 -1.271 1 67.62 19 GLN B CA 1
ATOM 2734 C C . GLN B 1 19 ? -51.875 -3.688 -0.631 1 67.62 19 GLN B C 1
ATOM 2736 O O . GLN B 1 19 ? -51.719 -3.059 0.418 1 67.62 19 GLN B O 1
ATOM 2741 N N . ARG B 1 20 ? -52.906 -3.658 -1.308 1 63.22 20 ARG B N 1
ATOM 2742 C CA . ARG B 1 20 ? -54.156 -3.176 -0.743 1 63.22 20 ARG B CA 1
ATOM 2743 C C . ARG B 1 20 ? -54.969 -4.328 -0.192 1 63.22 20 ARG B C 1
ATOM 2745 O O . ARG B 1 20 ? -55.156 -5.352 -0.856 1 63.22 20 ARG B O 1
ATOM 2752 N N . THR B 1 21 ? -55.281 -4.16 1.06 1 61.09 21 THR B N 1
ATOM 2753 C CA . THR B 1 21 ? -56.125 -5.18 1.656 1 61.09 21 THR B CA 1
ATOM 2754 C C . THR B 1 21 ? -57.594 -4.887 1.366 1 61.09 21 THR B C 1
ATOM 2756 O O . THR B 1 21 ? -57.938 -3.783 0.935 1 61.09 21 THR B O 1
ATOM 2759 N N . SER B 1 22 ? -58.406 -5.816 1.552 1 63.25 22 SER B N 1
ATOM 2760 C CA . SER B 1 22 ? -59.875 -5.707 1.385 1 63.25 22 SER B CA 1
ATOM 2761 C C . SER B 1 22 ? -60.438 -4.652 2.32 1 63.25 22 SER B C 1
ATOM 2763 O O . SER B 1 22 ? -61.5 -4.09 2.043 1 63.25 22 SER B O 1
ATOM 2765 N N . SER B 1 23 ? -59.844 -4.402 3.354 1 61.72 23 SER B N 1
ATOM 2766 C CA . SER B 1 23 ? -60.344 -3.424 4.316 1 61.72 23 SER B CA 1
ATOM 2767 C C . SER B 1 23 ? -59.812 -2.027 4.004 1 61.72 23 SER B C 1
ATOM 2769 O O . SER B 1 23 ? -59.844 -1.139 4.859 1 61.72 23 SER B O 1
ATOM 2771 N N . ASN B 1 24 ? -59.344 -1.837 2.73 1 58.09 24 ASN B N 1
ATOM 2772 C CA . ASN B 1 24 ? -58.875 -0.542 2.242 1 58.09 24 ASN B CA 1
ATOM 2773 C C . ASN B 1 24 ? -57.625 -0.082 2.971 1 58.09 24 ASN B C 1
ATOM 2775 O O . ASN B 1 24 ? -57.438 1.117 3.172 1 58.09 24 ASN B O 1
ATOM 2779 N N . GLN B 1 25 ? -57 -1.041 3.42 1 65.56 25 GLN B N 1
ATOM 2780 C CA . GLN B 1 25 ? -55.688 -0.735 4.027 1 65.56 25 GLN B CA 1
ATOM 2781 C C . GLN B 1 25 ? -54.562 -1.008 3.055 1 65.56 25 GLN B C 1
ATOM 2783 O O . GLN B 1 25 ? -54.656 -1.864 2.176 1 65.56 25 GLN B O 1
ATOM 2788 N N . LEU B 1 26 ? -53.562 -0.042 3.094 1 67.56 26 LEU B N 1
ATOM 2789 C CA . LEU B 1 26 ? -52.375 -0.215 2.309 1 67.56 26 LEU B CA 1
ATOM 2790 C C . LEU B 1 26 ? -51.312 -0.961 3.109 1 67.56 26 LEU B C 1
ATOM 2792 O O . LEU B 1 26 ? -50.969 -0.558 4.227 1 67.56 26 LEU B O 1
ATOM 2796 N N . LEU B 1 27 ? -51.031 -2.098 2.609 1 70.38 27 LEU B N 1
ATOM 2797 C CA . LEU B 1 27 ? -49.906 -2.848 3.182 1 70.38 27 LEU B CA 1
ATOM 2798 C C . LEU B 1 27 ? -48.656 -2.631 2.375 1 70.38 27 LEU B C 1
ATOM 2800 O O . LEU B 1 27 ? -48.625 -2.871 1.166 1 70.38 27 LEU B O 1
ATOM 2804 N N . VAL B 1 28 ? -47.656 -2.025 3.068 1 71.62 28 VAL B N 1
ATOM 2805 C CA . VAL B 1 28 ? -46.344 -1.841 2.453 1 71.62 28 VAL B CA 1
ATOM 2806 C C . VAL B 1 28 ? -45.344 -2.752 3.129 1 71.62 28 VAL B C 1
ATOM 2808 O O . VAL B 1 28 ? -45.219 -2.771 4.359 1 71.62 28 VAL B O 1
ATOM 2811 N N . HIS B 1 29 ? -44.812 -3.627 2.381 1 73.81 29 HIS B N 1
ATOM 2812 C CA . HIS B 1 29 ? -43.719 -4.48 2.826 1 73.81 29 HIS B CA 1
ATOM 2813 C C . HIS B 1 29 ? -42.438 -4.176 2.062 1 73.81 29 HIS B C 1
ATOM 2815 O O . HIS B 1 29 ? -42.438 -4.156 0.829 1 73.81 29 HIS B O 1
ATOM 2821 N N . CYS B 1 30 ? -41.469 -3.744 2.762 1 73.12 30 CYS B N 1
ATOM 2822 C CA . CYS B 1 30 ? -40.156 -3.502 2.178 1 73.12 30 CYS B CA 1
ATOM 2823 C C . CYS B 1 30 ? -39.125 -4.477 2.736 1 73.12 30 CYS B C 1
ATOM 2825 O O . CYS B 1 30 ? -39.062 -4.703 3.945 1 73.12 30 CYS B O 1
ATOM 2827 N N . GLU B 1 31 ? -38.531 -5.246 1.889 1 74.5 31 GLU B N 1
ATOM 2828 C CA . GLU B 1 31 ? -37.375 -6.078 2.236 1 74.5 31 GLU B CA 1
ATOM 2829 C C . GLU B 1 31 ? -36.125 -5.672 1.439 1 74.5 31 GLU B C 1
ATOM 2831 O O . GLU B 1 31 ? -36.219 -5.395 0.242 1 74.5 31 GLU B O 1
ATOM 2836 N N . SER B 1 32 ? -35.125 -5.414 2.115 1 73.69 32 SER B N 1
ATOM 2837 C CA . SER B 1 32 ? -33.844 -5.129 1.468 1 73.69 32 SER B CA 1
ATOM 2838 C C . SER B 1 32 ? -32.719 -5.895 2.129 1 73.69 32 SER B C 1
ATOM 2840 O O . SER B 1 32 ? -32.719 -6.125 3.34 1 73.69 32 SER B O 1
ATOM 2842 N N . SER B 1 33 ? -31.859 -6.488 1.294 1 69.94 33 SER B N 1
ATOM 2843 C CA . SER B 1 33 ? -30.719 -7.25 1.786 1 69.94 33 SER B CA 1
ATOM 2844 C C . SER B 1 33 ? -29.422 -6.801 1.116 1 69.94 33 SER B C 1
ATOM 2846 O O . SER B 1 33 ? -29.453 -6.102 0.1 1 69.94 33 SER B O 1
ATOM 2848 N N . GLY B 1 34 ? -28.328 -7.168 1.859 1 65.06 34 GLY B N 1
ATOM 2849 C CA . GLY B 1 34 ? -27.016 -6.93 1.282 1 65.06 34 GLY B CA 1
ATOM 2850 C C . GLY B 1 34 ? -26.422 -5.586 1.674 1 65.06 34 GLY B C 1
ATOM 2851 O O . GLY B 1 34 ? -25.688 -4.973 0.894 1 65.06 34 GLY B O 1
ATOM 2852 N N . TRP B 1 35 ? -26.859 -5.211 2.842 1 63.84 35 TRP B N 1
ATOM 2853 C CA . TRP B 1 35 ? -26.422 -3.877 3.246 1 63.84 35 TRP B CA 1
ATOM 2854 C C . TRP B 1 35 ? -25.344 -3.959 4.316 1 63.84 35 TRP B C 1
ATOM 2856 O O . TRP B 1 35 ? -25.359 -4.852 5.168 1 63.84 35 TRP B O 1
ATOM 2866 N N . SER B 1 36 ? -24.203 -3.307 4.18 1 62.44 36 SER B N 1
ATOM 2867 C CA . SER B 1 36 ? -23.188 -2.979 5.172 1 62.44 36 SER B CA 1
ATOM 2868 C C . SER B 1 36 ? -22.703 -1.541 5.012 1 62.44 36 SER B C 1
ATOM 2870 O O . SER B 1 36 ? -22.234 -1.151 3.938 1 62.44 36 SER B O 1
ATOM 2872 N N . PRO B 1 37 ? -22.984 -0.642 6.027 1 57.72 37 PRO B N 1
ATOM 2873 C CA . PRO B 1 37 ? -23.453 -0.856 7.398 1 57.72 37 PRO B CA 1
ATOM 2874 C C . PRO B 1 37 ? -24.969 -1.009 7.488 1 57.72 37 PRO B C 1
ATOM 2876 O O . PRO B 1 37 ? -25.656 -1.017 6.461 1 57.72 37 PRO B O 1
ATOM 2879 N N . LYS B 1 38 ? -25.328 -0.96 8.719 1 62.81 38 LYS B N 1
ATOM 2880 C CA . LYS B 1 38 ? -26.75 -1.141 9.016 1 62.81 38 LYS B CA 1
ATOM 2881 C C . LYS B 1 38 ? -27.594 -0.051 8.352 1 62.81 38 LYS B C 1
ATOM 2883 O O . LYS B 1 38 ? -27.344 1.14 8.555 1 62.81 38 LYS B O 1
ATOM 2888 N N . PRO B 1 39 ? -28.516 -0.505 7.516 1 64.06 39 PRO B N 1
ATOM 2889 C CA . PRO B 1 39 ? -29.344 0.494 6.824 1 64.06 39 PRO B CA 1
ATOM 2890 C C . PRO B 1 39 ? -30.359 1.16 7.742 1 64.06 39 PRO B C 1
ATOM 2892 O O . PRO B 1 39 ? -30.781 0.564 8.734 1 64.06 39 PRO B O 1
ATOM 2895 N N . LEU B 1 40 ? -30.609 2.445 7.477 1 64.06 40 LEU B N 1
ATOM 2896 C CA . LEU B 1 40 ? -31.688 3.148 8.148 1 64.06 40 LEU B CA 1
ATOM 2897 C C . LEU B 1 40 ? -32.938 3.152 7.297 1 64.06 40 LEU B C 1
ATOM 2899 O O . LEU B 1 40 ? -32.906 3.508 6.117 1 64.06 40 LEU B O 1
ATOM 2903 N N . VAL B 1 41 ? -34.062 2.654 7.812 1 65.44 41 VAL B N 1
ATOM 2904 C CA . VAL B 1 41 ? -35.312 2.629 7.09 1 65.44 41 VAL B CA 1
ATOM 2905 C C . VAL B 1 41 ? -36.344 3.498 7.816 1 65.44 41 VAL B C 1
ATOM 2907 O O . VAL B 1 41 ? -36.562 3.334 9.016 1 65.44 41 VAL B O 1
ATOM 2910 N N . SER B 1 42 ? -36.781 4.484 7.074 1 66.25 42 SER B N 1
ATOM 2911 C CA . SER B 1 42 ? -37.844 5.301 7.625 1 66.25 42 SER B CA 1
ATOM 2912 C C . SER B 1 42 ? -39.062 5.277 6.727 1 66.25 42 SER B C 1
ATOM 2914 O O . SER B 1 42 ? -38.969 5.328 5.5 1 66.25 42 SER B O 1
ATOM 2916 N N . LEU B 1 43 ? -40.188 5.016 7.242 1 65.38 43 LEU B N 1
ATOM 2917 C CA . LEU B 1 43 ? -41.469 5.109 6.551 1 65.38 43 LEU B CA 1
ATOM 2918 C C . LEU B 1 43 ? -42.188 6.395 6.93 1 65.38 43 LEU B C 1
ATOM 2920 O O . LEU B 1 43 ? -42.406 6.676 8.117 1 65.38 43 LEU B O 1
ATOM 2924 N N . LEU B 1 44 ? -42.344 7.203 5.887 1 65.81 44 LEU B N 1
ATOM 2925 C CA . LEU B 1 44 ? -42.938 8.516 6.16 1 65.81 44 LEU B CA 1
ATOM 2926 C C . LEU B 1 44 ? -44.281 8.656 5.488 1 65.81 44 LEU B C 1
ATOM 2928 O O . LEU B 1 44 ? -44.531 8.039 4.453 1 65.81 44 LEU B O 1
ATOM 2932 N N . ASN B 1 45 ? -45.156 9.375 6.121 1 62.56 45 ASN B N 1
ATOM 2933 C CA . ASN B 1 45 ? -46.406 9.734 5.473 1 62.56 45 ASN B CA 1
ATOM 2934 C C . ASN B 1 45 ? -46.25 10.969 4.594 1 62.56 45 ASN B C 1
ATOM 2936 O O . ASN B 1 45 ? -45.156 11.539 4.504 1 62.56 45 ASN B O 1
ATOM 2940 N N . ALA B 1 46 ? -47.375 11.305 3.943 1 60.81 46 ALA B N 1
ATOM 2941 C CA . ALA B 1 46 ? -47.375 12.422 3 1 60.81 46 ALA B CA 1
ATOM 2942 C C . ALA B 1 46 ? -46.938 13.711 3.674 1 60.81 46 ALA B C 1
ATOM 2944 O O . ALA B 1 46 ? -46.406 14.609 3.02 1 60.81 46 ALA B O 1
ATOM 2945 N N . ASN B 1 47 ? -47.062 13.758 4.93 1 59 47 ASN B N 1
ATOM 2946 C CA . ASN B 1 47 ? -46.688 14.945 5.688 1 59 47 ASN B CA 1
ATOM 2947 C C . ASN B 1 47 ? -45.219 14.859 6.184 1 59 47 ASN B C 1
ATOM 2949 O O . ASN B 1 47 ? -44.75 15.766 6.863 1 59 47 ASN B O 1
ATOM 2953 N N . GLY B 1 48 ? -44.625 13.797 5.812 1 61.88 48 GLY B N 1
ATOM 2954 C CA . GLY B 1 48 ? -43.219 13.625 6.234 1 61.88 48 GLY B CA 1
ATOM 2955 C C . GLY B 1 48 ? -43.094 13.047 7.633 1 61.88 48 GLY B C 1
ATOM 2956 O O . GLY B 1 48 ? -42 13.016 8.203 1 61.88 48 GLY B O 1
ATOM 2957 N N . ASP B 1 49 ? -44.094 12.625 8.164 1 66.44 49 ASP B N 1
ATOM 2958 C CA . ASP B 1 49 ? -44.031 12.039 9.5 1 66.44 49 ASP B CA 1
ATOM 2959 C C . ASP B 1 49 ? -43.625 10.578 9.438 1 66.44 49 ASP B C 1
ATOM 2961 O O . ASP B 1 49 ? -44.031 9.836 8.547 1 66.44 49 ASP B O 1
ATOM 2965 N N . VAL B 1 50 ? -42.812 10.219 10.375 1 67.88 50 VAL B N 1
ATOM 2966 C CA . VAL B 1 50 ? -42.312 8.844 10.453 1 67.88 50 VAL B CA 1
ATOM 2967 C C . VAL B 1 50 ? -43.438 7.934 10.977 1 67.88 50 VAL B C 1
ATOM 2969 O O . VAL B 1 50 ? -44.031 8.211 12.023 1 67.88 50 VAL B O 1
ATOM 2972 N N . LEU B 1 51 ? -43.781 6.965 10.148 1 66 51 LEU B N 1
ATOM 2973 C CA . LEU B 1 51 ? -44.781 6 10.562 1 66 51 LEU B CA 1
ATOM 2974 C C . LEU B 1 51 ? -44.156 4.871 11.375 1 66 51 LEU B C 1
ATOM 2976 O O . LEU B 1 51 ? -43.031 4.457 11.094 1 66 51 LEU B O 1
ATOM 2980 N N . PRO B 1 52 ? -44.844 4.512 12.484 1 66.44 52 PRO B N 1
ATOM 2981 C CA . PRO B 1 52 ? -44.344 3.377 13.25 1 66.44 52 PRO B CA 1
ATOM 2982 C C . PRO B 1 52 ? -44.375 2.066 12.469 1 66.44 52 PRO B C 1
ATOM 2984 O O . PRO B 1 52 ? -45.438 1.685 11.953 1 66.44 52 PRO B O 1
ATOM 2987 N N . ALA B 1 53 ? -43.312 1.671 11.898 1 64.19 53 ALA B N 1
ATOM 2988 C CA . ALA B 1 53 ? -43.25 0.401 11.188 1 64.19 53 ALA B CA 1
ATOM 2989 C C . ALA B 1 53 ? -42.375 -0.61 11.945 1 64.19 53 ALA B C 1
ATOM 2991 O O . ALA B 1 53 ? -41.469 -0.231 12.688 1 64.19 53 ALA B O 1
ATOM 2992 N N . GLN B 1 54 ? -42.875 -1.814 12.008 1 66.94 54 GLN B N 1
ATOM 2993 C CA . GLN B 1 54 ? -42 -2.879 12.531 1 66.94 54 GLN B CA 1
ATOM 2994 C C . GLN B 1 54 ? -40.812 -3.129 11.617 1 66.94 54 GLN B C 1
ATOM 2996 O O . GLN B 1 54 ? -40.969 -3.322 10.406 1 66.94 54 GLN B O 1
ATOM 3001 N N . ARG B 1 55 ? -39.656 -2.852 12.195 1 67.94 55 ARG B N 1
ATOM 3002 C CA . ARG B 1 55 ? -38.406 -3.1 11.492 1 67.94 55 ARG B CA 1
ATOM 3003 C C . ARG B 1 55 ? -37.656 -4.312 12.07 1 67.94 55 ARG B C 1
ATOM 3005 O O . ARG B 1 55 ? -37.562 -4.465 13.289 1 67.94 55 ARG B O 1
ATOM 3012 N N . GLU B 1 56 ? -37.375 -5.223 11.266 1 69.44 56 GLU B N 1
ATOM 3013 C CA . GLU B 1 56 ? -36.562 -6.379 11.648 1 69.44 56 GLU B CA 1
ATOM 3014 C C . GLU B 1 56 ? -35.25 -6.414 10.867 1 69.44 56 GLU B C 1
ATOM 3016 O O . GLU B 1 56 ? -35.25 -6.238 9.648 1 69.44 56 GLU B O 1
ATOM 3021 N N . PHE B 1 57 ? -34.219 -6.359 11.711 1 69.25 57 PHE B N 1
ATOM 3022 C CA . PHE B 1 57 ? -32.875 -6.461 11.125 1 69.25 57 PHE B CA 1
ATOM 3023 C C . PHE B 1 57 ? -32.281 -7.848 11.344 1 69.25 57 PHE B C 1
ATOM 3025 O O . PHE B 1 57 ? -32.531 -8.461 12.391 1 69.25 57 PHE B O 1
ATOM 3032 N N . SER B 1 58 ? -31.797 -8.383 10.305 1 69.06 58 SER B N 1
ATOM 3033 C CA . SER B 1 58 ? -31.031 -9.625 10.422 1 69.06 58 SER B CA 1
ATOM 3034 C C . SER B 1 58 ? -29.672 -9.508 9.742 1 69.06 58 SER B C 1
ATOM 3036 O O . SER B 1 58 ? -29.516 -8.727 8.797 1 69.06 58 SER B O 1
ATOM 3038 N N . VAL B 1 59 ? -28.766 -10.102 10.422 1 72.88 59 VAL B N 1
ATOM 3039 C CA . VAL B 1 59 ? -27.422 -10.172 9.867 1 72.88 59 VAL B CA 1
ATOM 3040 C C . VAL B 1 59 ? -27.156 -11.586 9.344 1 72.88 59 VAL B C 1
ATOM 3042 O O . VAL B 1 59 ? -27.375 -12.57 10.055 1 72.88 59 VAL B O 1
ATOM 3045 N N . GLY B 1 60 ? -26.922 -11.617 8.133 1 59.41 60 GLY B N 1
ATOM 3046 C CA . GLY B 1 60 ? -26.594 -12.914 7.551 1 59.41 60 GLY B CA 1
ATOM 3047 C C . GLY B 1 60 ? -25.188 -13.359 7.84 1 59.41 60 GLY B C 1
ATOM 3048 O O . GLY B 1 60 ? -24.391 -12.602 8.406 1 59.41 60 GLY B O 1
ATOM 3049 N N . PRO B 1 61 ? -24.828 -14.539 7.438 1 63.19 61 PRO B N 1
ATOM 3050 C CA . PRO B 1 61 ? -23.469 -15.055 7.621 1 63.19 61 PRO B CA 1
ATOM 3051 C C . PRO B 1 61 ? -22.422 -14.203 6.906 1 63.19 61 PRO B C 1
ATOM 3053 O O . PRO B 1 61 ? -21.25 -14.219 7.293 1 63.19 61 PRO B O 1
ATOM 3056 N N . ASP B 1 62 ? -22.906 -13.422 6.066 1 60.66 62 ASP B N 1
ATOM 3057 C CA . ASP B 1 62 ? -22 -12.586 5.277 1 60.66 62 ASP B CA 1
ATOM 3058 C C . ASP B 1 62 ? -21.875 -11.188 5.875 1 60.66 62 ASP B C 1
ATOM 3060 O O . ASP B 1 62 ? -21.25 -10.312 5.285 1 60.66 62 ASP B O 1
ATOM 3064 N N . GLN B 1 63 ? -22.375 -11.039 6.965 1 64.06 63 GLN B N 1
ATOM 3065 C CA . GLN B 1 63 ? -22.344 -9.82 7.77 1 64.06 63 GLN B CA 1
ATOM 3066 C C . GLN B 1 63 ? -23.016 -8.664 7.039 1 64.06 63 GLN B C 1
ATOM 3068 O O . GLN B 1 63 ? -22.688 -7.5 7.285 1 64.06 63 GLN B O 1
ATOM 3073 N N . LEU B 1 64 ? -23.75 -9.039 6.133 1 70 64 LEU B N 1
ATOM 3074 C CA . LEU B 1 64 ? -24.594 -8.031 5.492 1 70 64 LEU B CA 1
ATOM 3075 C C . LEU B 1 64 ? -25.953 -7.945 6.168 1 70 64 LEU B C 1
ATOM 3077 O O . LEU B 1 64 ? -26.484 -8.961 6.625 1 70 64 LEU B O 1
ATOM 3081 N N . TYR B 1 65 ? -26.391 -6.777 6.215 1 66.75 65 TYR B N 1
ATOM 3082 C CA . TYR B 1 65 ? -27.656 -6.535 6.898 1 66.75 65 TYR B CA 1
ATOM 3083 C C . TYR B 1 65 ? -28.828 -6.715 5.945 1 66.75 65 TYR B C 1
ATOM 3085 O O . TYR B 1 65 ? -28.75 -6.344 4.77 1 66.75 65 TYR B O 1
ATOM 3093 N N . SER B 1 66 ? -29.75 -7.395 6.414 1 73.56 66 SER B N 1
ATOM 3094 C CA . SER B 1 66 ? -31.062 -7.434 5.766 1 73.56 66 SER B CA 1
ATOM 3095 C C . SER B 1 66 ? -32.125 -6.738 6.617 1 73.56 66 SER B C 1
ATOM 3097 O O . SER B 1 66 ? -32.062 -6.805 7.848 1 73.56 66 SER B O 1
ATOM 3099 N N . VAL B 1 67 ? -32.875 -5.875 5.984 1 71.75 67 VAL B N 1
ATOM 3100 C CA . VAL B 1 67 ? -33.906 -5.188 6.742 1 71.75 67 VAL B CA 1
ATOM 3101 C C . VAL B 1 67 ? -35.281 -5.477 6.125 1 71.75 67 VAL B C 1
ATOM 3103 O O . VAL B 1 67 ? -35.406 -5.555 4.898 1 71.75 67 VAL B O 1
ATOM 3106 N N . GLY B 1 68 ? -36.219 -5.852 6.934 1 71.31 68 GLY B N 1
ATOM 3107 C CA . GLY B 1 68 ? -37.594 -5.949 6.562 1 71.31 68 GLY B CA 1
ATOM 3108 C C . GLY B 1 68 ? -38.5 -4.969 7.312 1 71.31 68 GLY B C 1
ATOM 3109 O O . GLY B 1 68 ? -38.344 -4.805 8.531 1 71.31 68 GLY B O 1
ATOM 3110 N N . ALA B 1 69 ? -39.156 -4.078 6.555 1 69.62 69 ALA B N 1
ATOM 3111 C CA . ALA B 1 69 ? -40.125 -3.176 7.195 1 69.62 69 ALA B CA 1
ATOM 3112 C C . ALA B 1 69 ? -41.531 -3.447 6.707 1 69.62 69 ALA B C 1
ATOM 3114 O O . ALA B 1 69 ? -41.75 -3.699 5.52 1 69.62 69 ALA B O 1
ATOM 3115 N N . HIS B 1 70 ? -42.406 -3.592 7.652 1 69.25 70 HIS B N 1
ATOM 3116 C CA . HIS B 1 70 ? -43.812 -3.826 7.371 1 69.25 70 HIS B CA 1
ATOM 3117 C C . HIS B 1 70 ? -44.688 -2.719 7.953 1 69.25 70 HIS B C 1
ATOM 3119 O O . HIS B 1 70 ? -44.469 -2.289 9.086 1 69.25 70 HIS B O 1
ATOM 3125 N N . LEU B 1 71 ? -45.406 -2.109 7.078 1 65.44 71 LEU B N 1
ATOM 3126 C CA . LEU B 1 71 ? -46.344 -1.096 7.547 1 65.44 71 LEU B CA 1
ATOM 3127 C C . LEU B 1 71 ? -47.75 -1.366 7.016 1 65.44 71 LEU B C 1
ATOM 3129 O O . LEU B 1 71 ? -47.906 -1.709 5.844 1 65.44 71 LEU B O 1
ATOM 3133 N N . GLU B 1 72 ? -48.656 -1.396 7.898 1 63.47 72 GLU B N 1
ATOM 3134 C CA . GLU B 1 72 ? -50.094 -1.412 7.566 1 63.47 72 GLU B CA 1
ATOM 3135 C C . GLU B 1 72 ? -50.719 -0.045 7.801 1 63.47 72 GLU B C 1
ATOM 3137 O O . GLU B 1 72 ? -50.688 0.489 8.906 1 63.47 72 GLU B O 1
ATOM 3142 N N . VAL B 1 73 ? -50.938 0.638 6.738 1 59.5 73 VAL B N 1
ATOM 3143 C CA . VAL B 1 73 ? -51.562 1.946 6.945 1 59.5 73 VAL B CA 1
ATOM 3144 C C . VAL B 1 73 ? -53 1.924 6.453 1 59.5 73 VAL B C 1
ATOM 3146 O O . VAL B 1 73 ? -53.281 1.341 5.41 1 59.5 73 VAL B O 1
ATOM 3149 N N . GLU B 1 74 ? -53.906 2.287 7.266 1 55.56 74 GLU B N 1
ATOM 3150 C CA . GLU B 1 74 ? -55.312 2.482 6.867 1 55.56 74 GLU B CA 1
ATOM 3151 C C . GLU B 1 74 ? -55.438 3.623 5.863 1 55.56 74 GLU B C 1
ATOM 3153 O O . GLU B 1 74 ? -54.812 4.668 6.016 1 55.56 74 GLU B O 1
ATOM 3158 N N . ALA B 1 75 ? -55.844 3.246 4.652 1 45.78 75 ALA B N 1
ATOM 3159 C CA . ALA B 1 75 ? -56.094 4.281 3.654 1 45.78 75 ALA B CA 1
ATOM 3160 C C . ALA B 1 75 ? -57.062 5.336 4.191 1 45.78 75 ALA B C 1
ATOM 3162 O O . ALA B 1 75 ? -58.156 5.008 4.641 1 45.78 75 ALA B O 1
ATOM 3163 N N . ASP B 1 76 ? -56.688 6.301 4.754 1 39.59 76 ASP B N 1
ATOM 3164 C CA . ASP B 1 76 ? -57.625 7.34 5.203 1 39.59 76 ASP B CA 1
ATOM 3165 C C . ASP B 1 76 ? -58.531 7.797 4.066 1 39.59 76 ASP B C 1
ATOM 3167 O O . ASP B 1 76 ? -58.062 8.031 2.949 1 39.59 76 ASP B O 1
ATOM 3171 N N . LYS B 1 77 ? -59.781 7.395 4.141 1 37.62 77 LYS B N 1
ATOM 3172 C CA . LYS B 1 77 ? -60.875 7.883 3.326 1 37.62 77 LYS B CA 1
ATOM 3173 C C . LYS B 1 77 ? -60.844 9.406 3.197 1 37.62 77 LYS B C 1
ATOM 3175 O O . LYS B 1 77 ? -61.344 10.117 4.059 1 37.62 77 LYS B O 1
ATOM 3180 N N . ASP B 1 78 ? -59.812 10.055 2.934 1 31.55 78 ASP B N 1
ATOM 3181 C CA . ASP B 1 78 ? -60.156 11.469 2.848 1 31.55 78 ASP B CA 1
ATOM 3182 C C . ASP B 1 78 ? -61.188 11.719 1.743 1 31.55 78 ASP B C 1
ATOM 3184 O O . ASP B 1 78 ? -60.969 11.367 0.586 1 31.55 78 ASP B O 1
ATOM 3188 N N . GLU B 1 79 ? -62.438 11.711 2.152 1 29.03 79 GLU B N 1
ATOM 3189 C CA . GLU B 1 79 ? -63.656 12.258 1.52 1 29.03 79 GLU B CA 1
ATOM 3190 C C . GLU B 1 79 ? -63.375 13.617 0.89 1 29.03 79 GLU B C 1
ATOM 3192 O O . GLU B 1 79 ? -62.906 14.539 1.571 1 29.03 79 GLU B O 1
ATOM 3197 N N . PHE B 1 80 ? -63.062 13.555 -0.344 1 26.12 80 PHE B N 1
ATOM 3198 C CA . PHE B 1 80 ? -63.094 14.812 -1.09 1 26.12 80 PHE B CA 1
ATOM 3199 C C . PHE B 1 80 ? -64.438 15.477 -0.992 1 26.12 80 PHE B C 1
ATOM 3201 O O . PHE B 1 80 ? -65.438 14.961 -1.521 1 26.12 80 PHE B O 1
ATOM 3208 N N . ARG B 1 81 ? -64.875 16.031 0.137 1 25.95 81 ARG B N 1
ATOM 3209 C CA . ARG B 1 81 ? -66.062 16.844 0.149 1 25.95 81 ARG B CA 1
ATOM 3210 C C . ARG B 1 81 ? -66.062 17.922 -0.926 1 25.95 81 ARG B C 1
ATOM 3212 O O . ARG B 1 81 ? -65.062 18.609 -1.077 1 25.95 81 ARG B O 1
ATOM 3219 N N . PRO B 1 82 ? -66.875 17.75 -1.928 1 26.17 82 PRO B N 1
ATOM 3220 C CA . PRO B 1 82 ? -67.062 18.828 -2.895 1 26.17 82 PRO B CA 1
ATOM 3221 C C . PRO B 1 82 ? -67.438 20.172 -2.229 1 26.17 82 PRO B C 1
ATOM 3223 O O . PRO B 1 82 ? -68.25 20.219 -1.315 1 26.17 82 PRO B O 1
ATOM 3226 N N . VAL B 1 83 ? -66.438 21.031 -1.993 1 25.22 83 VAL B N 1
ATOM 3227 C CA . VAL B 1 83 ? -66.688 22.375 -1.52 1 25.22 83 VAL B CA 1
ATOM 3228 C C . VAL B 1 83 ? -67.75 23.031 -2.393 1 25.22 83 VAL B C 1
ATOM 3230 O O . VAL B 1 83 ? -67.625 23.094 -3.617 1 25.22 83 VAL B O 1
ATOM 3233 N N . GLU B 1 84 ? -69 22.766 -2.1 1 27.2 84 GLU B N 1
ATOM 3234 C CA . GLU B 1 84 ? -70.062 23.625 -2.584 1 27.2 84 GLU B CA 1
ATOM 3235 C C . GLU B 1 84 ? -69.688 25.094 -2.508 1 27.2 84 GLU B C 1
ATOM 3237 O O . GLU B 1 84 ? -68.938 25.5 -1.608 1 27.2 84 GLU B O 1
ATOM 3242 N N . ALA B 1 85 ? -69.938 25.812 -3.635 1 28.36 85 ALA B N 1
ATOM 3243 C CA . ALA B 1 85 ? -69.688 27.203 -3.994 1 28.36 85 ALA B CA 1
ATOM 3244 C C . ALA B 1 85 ? -70.312 28.156 -2.982 1 28.36 85 ALA B C 1
ATOM 3246 O O . ALA B 1 85 ? -70.875 29.203 -3.35 1 28.36 85 ALA B O 1
ATOM 3247 N N . CYS B 1 86 ? -70.438 27.781 -1.625 1 23.14 86 CYS B N 1
ATOM 3248 C CA . CYS B 1 86 ? -71.25 28.734 -0.901 1 23.14 86 CYS B CA 1
ATOM 3249 C C . CYS B 1 86 ? -70.688 30.125 -0.956 1 23.14 86 CYS B C 1
ATOM 3251 O O . CYS B 1 86 ? -69.438 30.297 -0.897 1 23.14 86 CYS B O 1
ATOM 3253 N N . PRO B 1 87 ? -71.5 31.234 -1.46 1 31.47 87 PRO B N 1
ATOM 3254 C CA . PRO B 1 87 ? -71.25 32.656 -1.761 1 31.47 87 PRO B CA 1
ATOM 3255 C C . PRO B 1 87 ? -70.438 33.344 -0.667 1 31.47 87 PRO B C 1
ATOM 3257 O O . PRO B 1 87 ? -69.5 34.125 -0.966 1 31.47 87 PRO B O 1
ATOM 3260 N N . GLU B 1 88 ? -70.938 33.281 0.551 1 30.02 88 GLU B N 1
ATOM 3261 C CA . GLU B 1 88 ? -70.562 34.281 1.524 1 30.02 88 GLU B CA 1
ATOM 3262 C C . GLU B 1 88 ? -69.188 34.031 2.072 1 30.02 88 GLU B C 1
ATOM 3264 O O . GLU B 1 88 ? -68.75 34.656 3.021 1 30.02 88 GLU B O 1
ATOM 3269 N N . CYS B 1 89 ? -68.562 32.844 1.706 1 29.44 89 CYS B N 1
ATOM 3270 C CA . CYS B 1 89 ? -67.5 32.219 2.514 1 29.44 89 CYS B CA 1
ATOM 3271 C C . CYS B 1 89 ? -66.25 33.031 2.484 1 29.44 89 CYS B C 1
ATOM 3273 O O . CYS B 1 89 ? -65.125 32.5 2.568 1 29.44 89 CYS B O 1
ATOM 3275 N N . TRP B 1 90 ? -66.188 34.25 2.104 1 31.03 90 TRP B N 1
ATOM 3276 C CA . TRP B 1 90 ? -65.125 35.156 1.892 1 31.03 90 TRP B CA 1
ATOM 3277 C C . TRP B 1 90 ? -64.312 35.344 3.176 1 31.03 90 TRP B C 1
ATOM 3279 O O . TRP B 1 90 ? -63.094 35.594 3.131 1 31.03 90 TRP B O 1
ATOM 3289 N N . ILE B 1 91 ? -65.062 35.5 4.352 1 33.5 91 ILE B N 1
ATOM 3290 C CA . ILE B 1 91 ? -64.438 36.125 5.512 1 33.5 91 ILE B CA 1
ATOM 3291 C C . ILE B 1 91 ? -63.406 35.188 6.129 1 33.5 91 ILE B C 1
ATOM 3293 O O . ILE B 1 91 ? -62.344 35.625 6.594 1 33.5 91 ILE B O 1
ATOM 3297 N N . TYR B 1 92 ? -63.781 33.844 6.203 1 34.16 92 TYR B N 1
ATOM 3298 C CA . TYR B 1 92 ? -63.062 32.969 7.145 1 34.16 92 TYR B CA 1
ATOM 3299 C C . TYR B 1 92 ? -61.688 32.625 6.613 1 34.16 92 TYR B C 1
ATOM 3301 O O . TYR B 1 92 ? -60.969 31.797 7.207 1 34.16 92 TYR B O 1
ATOM 3309 N N . ALA B 1 93 ? -61.344 32.969 5.379 1 35.16 93 ALA B N 1
ATOM 3310 C CA . ALA B 1 93 ? -60.062 32.656 4.746 1 35.16 93 ALA B CA 1
ATOM 3311 C C . ALA B 1 93 ? -58.938 33.344 5.457 1 35.16 93 ALA B C 1
ATOM 3313 O O . ALA B 1 93 ? -57.75 32.938 5.32 1 35.16 93 ALA B O 1
ATOM 3314 N N . VAL B 1 94 ? -59.219 34.5 6.133 1 38.19 94 VAL B N 1
ATOM 3315 C CA . VAL B 1 94 ? -58.094 35.344 6.559 1 38.19 94 VAL B CA 1
ATOM 3316 C C . VAL B 1 94 ? -57.5 34.781 7.836 1 38.19 94 VAL B C 1
ATOM 3318 O O . VAL B 1 94 ? -56.281 34.875 8.031 1 38.19 94 VAL B O 1
ATOM 3321 N N . LEU B 1 95 ? -58.344 34.125 8.656 1 38.56 95 LEU B N 1
ATOM 3322 C CA . LEU B 1 95 ? -57.781 33.844 9.977 1 38.56 95 LEU B CA 1
ATOM 3323 C C . LEU B 1 95 ? -56.781 32.688 9.93 1 38.56 95 LEU B C 1
ATOM 3325 O O . LEU B 1 95 ? -55.781 32.719 10.664 1 38.56 95 LEU B O 1
ATOM 3329 N N . PRO B 1 96 ? -57.156 31.688 9.055 1 43.53 96 PRO B N 1
ATOM 3330 C CA . PRO B 1 96 ? -56.156 30.594 9.164 1 43.53 96 PRO B CA 1
ATOM 3331 C C . PRO B 1 96 ? -54.781 30.984 8.625 1 43.53 96 PRO B C 1
ATOM 3333 O O . PRO B 1 96 ? -53.781 30.422 9.062 1 43.53 96 PRO B O 1
ATOM 3336 N N . ILE B 1 97 ? -54.75 32.031 7.852 1 45.41 97 ILE B N 1
ATOM 3337 C CA . ILE B 1 97 ? -53.469 32.469 7.34 1 45.41 97 ILE B CA 1
ATOM 3338 C C . ILE B 1 97 ? -52.625 33.062 8.469 1 45.41 97 ILE B C 1
ATOM 3340 O O . ILE B 1 97 ? -51.438 32.812 8.57 1 45.41 97 ILE B O 1
ATOM 3344 N N . VAL B 1 98 ? -53.312 33.781 9.43 1 47.19 98 VAL B N 1
ATOM 3345 C CA . VAL B 1 98 ? -52.562 34.438 10.492 1 47.19 98 VAL B CA 1
ATOM 3346 C C . VAL B 1 98 ? -52.031 33.375 11.469 1 47.19 98 VAL B C 1
ATOM 3348 O O . VAL B 1 98 ? -50.906 33.469 11.953 1 47.19 98 VAL B O 1
ATOM 3351 N N . PHE B 1 99 ? -52.906 32.344 11.719 1 46.59 99 PHE B N 1
ATOM 3352 C CA . PHE B 1 99 ? -52.438 31.312 12.648 1 46.59 99 PHE B CA 1
ATOM 3353 C C . PHE B 1 99 ? -51.312 30.484 12.008 1 46.59 99 PHE B C 1
ATOM 3355 O O . PHE B 1 99 ? -50.344 30.109 12.664 1 46.59 99 PHE B O 1
ATOM 3362 N N . ILE B 1 100 ? -51.438 30.312 10.648 1 48.59 100 ILE B N 1
ATOM 3363 C CA . ILE B 1 100 ? -50.375 29.562 9.992 1 48.59 100 ILE B CA 1
ATOM 3364 C C . ILE B 1 100 ? -49.094 30.391 10 1 48.59 100 ILE B C 1
ATOM 3366 O O . ILE B 1 100 ? -48 29.875 10.266 1 48.59 100 ILE B O 1
ATOM 3370 N N . ILE B 1 101 ? -49.281 31.719 9.977 1 50.59 101 ILE B N 1
ATOM 3371 C CA . ILE B 1 101 ? -48.094 32.562 10.008 1 50.59 101 ILE B CA 1
ATOM 3372 C C . ILE B 1 101 ? -47.5 32.562 11.414 1 50.59 101 ILE B C 1
ATOM 3374 O O . ILE B 1 101 ? -46.281 32.438 11.594 1 50.59 101 ILE B O 1
ATOM 3378 N N . ALA B 1 102 ? -48.406 32.562 12.453 1 51.12 102 ALA B N 1
ATOM 3379 C CA . ALA B 1 102 ? -47.875 32.562 13.812 1 51.12 102 ALA B CA 1
ATOM 3380 C C . ALA B 1 102 ? -47.25 31.219 14.156 1 51.12 102 ALA B C 1
ATOM 3382 O O . ALA B 1 102 ? -46.188 31.156 14.781 1 51.12 102 ALA B O 1
ATOM 3383 N N . THR B 1 103 ? -47.875 30.125 13.734 1 50.53 103 THR B N 1
ATOM 3384 C CA . THR B 1 103 ? -47.281 28.828 14.023 1 50.53 103 THR B CA 1
ATOM 3385 C C . THR B 1 103 ? -46.031 28.594 13.172 1 50.53 103 THR B C 1
ATOM 3387 O O . THR B 1 103 ? -45.031 28.062 13.656 1 50.53 103 THR B O 1
ATOM 3390 N N . VAL B 1 104 ? -46.031 29.141 11.945 1 51.03 104 VAL B N 1
ATOM 3391 C CA . VAL B 1 104 ? -44.812 29.047 11.164 1 51.03 104 VAL B CA 1
ATOM 3392 C C . VAL B 1 104 ? -43.719 29.938 11.773 1 51.03 104 VAL B C 1
ATOM 3394 O O . VAL B 1 104 ? -42.562 29.562 11.82 1 51.03 104 VAL B O 1
ATOM 3397 N N . THR B 1 105 ? -44.156 31.125 12.359 1 50.34 105 THR B N 1
ATOM 3398 C CA . THR B 1 105 ? -43.156 31.984 13.008 1 50.34 105 THR B CA 1
ATOM 3399 C C . THR B 1 105 ? -42.688 31.344 14.305 1 50.34 105 THR B C 1
ATOM 3401 O O . THR B 1 105 ? -41.469 31.391 14.602 1 50.34 105 THR B O 1
ATOM 3404 N N . VAL B 1 106 ? -43.562 30.781 15.117 1 50.72 106 VAL B N 1
ATOM 3405 C CA . VAL B 1 106 ? -43.094 30.125 16.328 1 50.72 106 VAL B CA 1
ATOM 3406 C C . VAL B 1 106 ? -42.281 28.875 15.961 1 50.72 106 VAL B C 1
ATOM 3408 O O . VAL B 1 106 ? -41.25 28.609 16.578 1 50.72 106 VAL B O 1
ATOM 3411 N N . LEU B 1 107 ? -42.688 28.094 14.969 1 50.16 107 LEU B N 1
ATOM 3412 C CA . LEU B 1 107 ? -41.906 26.953 14.508 1 50.16 107 LEU B CA 1
ATOM 3413 C C . LEU B 1 107 ? -40.625 27.422 13.852 1 50.16 107 LEU B C 1
ATOM 3415 O O . LEU B 1 107 ? -39.562 26.828 14.055 1 50.16 107 LEU B O 1
ATOM 3419 N N . LEU B 1 108 ? -40.656 28.531 13.117 1 49.59 108 LEU B N 1
ATOM 3420 C CA . LEU B 1 108 ? -39.406 29.109 12.602 1 49.59 108 LEU B CA 1
ATOM 3421 C C . LEU B 1 108 ? -38.562 29.672 13.734 1 49.59 108 LEU B C 1
ATOM 3423 O O . LEU B 1 108 ? -37.344 29.5 13.742 1 49.59 108 LEU B O 1
ATOM 3427 N N . LEU B 1 109 ? -39.188 30.375 14.719 1 50.75 109 LEU B N 1
ATOM 3428 C CA . LEU B 1 109 ? -38.406 30.844 15.859 1 50.75 109 LEU B CA 1
ATOM 3429 C C . LEU B 1 109 ? -37.938 29.672 16.703 1 50.75 109 LEU B C 1
ATOM 3431 O O . LEU B 1 109 ? -36.781 29.641 17.156 1 50.75 109 LEU B O 1
ATOM 3435 N N . GLY B 1 110 ? -38.781 28.75 17 1 45.69 110 GLY B N 1
ATOM 3436 C CA . GLY B 1 110 ? -38.312 27.531 17.641 1 45.69 110 GLY B CA 1
ATOM 3437 C C . GLY B 1 110 ? -37.344 26.719 16.797 1 45.69 110 GLY B C 1
ATOM 3438 O O . GLY B 1 110 ? -36.406 26.156 17.312 1 45.69 110 GLY B O 1
ATOM 3439 N N . TYR B 1 111 ? -37.594 26.594 15.508 1 46.94 111 TYR B N 1
ATOM 3440 C CA . TYR B 1 111 ? -36.656 25.969 14.578 1 46.94 111 TYR B CA 1
ATOM 3441 C C . TYR B 1 111 ? -35.344 26.75 14.523 1 46.94 111 TYR B C 1
ATOM 3443 O O . TYR B 1 111 ? -34.281 26.156 14.531 1 46.94 111 TYR B O 1
ATOM 3451 N N . HIS B 1 112 ? -35.375 28.078 14.508 1 46.09 112 HIS B N 1
ATOM 3452 C CA . HIS B 1 112 ? -34.125 28.844 14.547 1 46.09 112 HIS B CA 1
ATOM 3453 C C . HIS B 1 112 ? -33.469 28.703 15.906 1 46.09 112 HIS B C 1
ATOM 3455 O O . HIS B 1 112 ? -32.219 28.625 15.984 1 46.09 112 HIS B O 1
ATOM 3461 N N . VAL B 1 113 ? -34.156 28.844 17.031 1 47.03 113 VAL B N 1
ATOM 3462 C CA . VAL B 1 113 ? -33.562 28.641 18.344 1 47.03 113 VAL B CA 1
ATOM 3463 C C . VAL B 1 113 ? -33.062 27.203 18.453 1 47.03 113 VAL B C 1
ATOM 3465 O O . VAL B 1 113 ? -31.969 26.938 18.984 1 47.03 113 VAL B O 1
ATOM 3468 N N . ASN B 1 114 ? -33.875 26.234 17.969 1 47.66 114 ASN B N 1
ATOM 3469 C CA . ASN B 1 114 ? -33.469 24.828 18.047 1 47.66 114 ASN B CA 1
ATOM 3470 C C . ASN B 1 114 ? -32.344 24.516 17.078 1 47.66 114 ASN B C 1
ATOM 3472 O O . ASN B 1 114 ? -31.469 23.688 17.375 1 47.66 114 ASN B O 1
ATOM 3476 N N . LYS B 1 115 ? -32.219 25.219 16 1 48.66 115 LYS B N 1
ATOM 3477 C CA . LYS B 1 115 ? -31.078 25.047 15.109 1 48.66 115 LYS B CA 1
ATOM 3478 C C . LYS B 1 115 ? -29.797 25.547 15.766 1 48.66 115 LYS B C 1
ATOM 3480 O O . LYS B 1 115 ? -28.734 24.922 15.625 1 48.66 115 LYS B O 1
ATOM 3485 N N . ASP B 1 116 ? -29.922 26.719 16.453 1 46.91 116 ASP B N 1
ATOM 3486 C CA . ASP B 1 116 ? -28.734 27.219 17.125 1 46.91 116 ASP B CA 1
ATOM 3487 C C . ASP B 1 116 ? -28.344 26.312 18.297 1 46.91 116 ASP B C 1
ATOM 3489 O O . ASP B 1 116 ? -27.172 26.047 18.516 1 46.91 116 ASP B O 1
ATOM 3493 N N . LYS B 1 117 ? -29.297 25.875 19.156 1 53.25 117 LYS B N 1
ATOM 3494 C CA . LYS B 1 117 ? -29.016 24.938 20.234 1 53.25 117 LYS B CA 1
ATOM 3495 C C . LYS B 1 117 ? -28.625 23.562 19.672 1 53.25 117 LYS B C 1
ATOM 3497 O O . LYS B 1 117 ? -27.75 22.891 20.219 1 53.25 117 LYS B O 1
ATOM 3502 N N . LEU B 1 118 ? -29.203 23.125 18.594 1 51.25 118 LEU B N 1
ATOM 3503 C CA . LEU B 1 118 ? -28.844 21.875 17.938 1 51.25 118 LEU B CA 1
ATOM 3504 C C . LEU B 1 118 ? -27.469 21.953 17.312 1 51.25 118 LEU B C 1
ATOM 3506 O O . LEU B 1 118 ? -26.688 21 17.391 1 51.25 118 LEU B O 1
ATOM 3510 N N . LYS B 1 119 ? -27.094 23.031 16.672 1 50.41 119 LYS B N 1
ATOM 3511 C CA . LYS B 1 119 ? -25.719 23.266 16.234 1 50.41 119 LYS B CA 1
ATOM 3512 C C . LYS B 1 119 ? -24.75 23.281 17.422 1 50.41 119 LYS B C 1
ATOM 3514 O O . LYS B 1 119 ? -23.672 22.703 17.359 1 50.41 119 LYS B O 1
ATOM 3519 N N . LYS B 1 120 ? -25.109 23.984 18.516 1 52.66 120 LYS B N 1
ATOM 3520 C CA . LYS B 1 120 ? -24.281 23.984 19.719 1 52.66 120 LYS B CA 1
ATOM 3521 C C . LYS B 1 120 ? -24.172 22.578 20.312 1 52.66 120 LYS B C 1
ATOM 3523 O O . LYS B 1 120 ? -23.094 22.156 20.75 1 52.66 120 LYS B O 1
ATOM 3528 N N . TRP B 1 121 ? -25.25 21.859 20.328 1 53.31 121 TRP B N 1
ATOM 3529 C CA . TRP B 1 121 ? -25.25 20.484 20.828 1 53.31 121 TRP B CA 1
ATOM 3530 C C . TRP B 1 121 ? -24.516 19.562 19.875 1 53.31 121 TRP B C 1
ATOM 3532 O O . TRP B 1 121 ? -23.719 18.719 20.297 1 53.31 121 TRP B O 1
ATOM 3542 N N . ARG B 1 122 ? -24.734 19.656 18.578 1 50.5 122 ARG B N 1
ATOM 3543 C CA . ARG B 1 122 ? -23.953 18.906 17.594 1 50.5 122 ARG B CA 1
ATOM 3544 C C . ARG B 1 122 ? -22.484 19.281 17.672 1 50.5 122 ARG B C 1
ATOM 3546 O O . ARG B 1 122 ? -21.609 18.422 17.609 1 50.5 122 ARG B O 1
ATOM 3553 N N . SER B 1 123 ? -22.234 20.578 17.781 1 51.34 123 SER B N 1
ATOM 3554 C CA . SER B 1 123 ? -20.859 21.016 17.984 1 51.34 123 SER B CA 1
ATOM 3555 C C . SER B 1 123 ? -20.297 20.5 19.297 1 51.34 123 SER B C 1
ATOM 3557 O O . SER B 1 123 ? -19.141 20.078 19.359 1 51.34 123 SER B O 1
ATOM 3559 N N . ALA B 1 124 ? -21.109 20.594 20.359 1 53.62 124 ALA B N 1
ATOM 3560 C CA . ALA B 1 124 ? -20.672 20.062 21.656 1 53.62 124 ALA B CA 1
ATOM 3561 C C . ALA B 1 124 ? -20.5 18.547 21.578 1 53.62 124 ALA B C 1
ATOM 3563 O O . ALA B 1 124 ? -19.531 18.016 22.125 1 53.62 124 ALA B O 1
ATOM 3564 N N . LEU B 1 125 ? -21.344 17.844 20.984 1 54.03 125 LEU B N 1
ATOM 3565 C CA . LEU B 1 125 ? -21.219 16.406 20.781 1 54.03 125 LEU B CA 1
ATOM 3566 C C . LEU B 1 125 ? -20.047 16.094 19.859 1 54.03 125 LEU B C 1
ATOM 3568 O O . LEU B 1 125 ? -19.312 15.133 20.078 1 54.03 125 LEU B O 1
ATOM 3572 N N . TRP B 1 126 ? -19.938 16.875 18.859 1 49.12 126 TRP B N 1
ATOM 3573 C CA . TRP B 1 126 ? -18.781 16.766 17.984 1 49.12 126 TRP B CA 1
ATOM 3574 C C . TRP B 1 126 ? -17.5 17.078 18.75 1 49.12 126 TRP B C 1
ATOM 3576 O O . TRP B 1 126 ? -16.5 16.375 18.594 1 49.12 126 TRP B O 1
ATOM 3586 N N . SER B 1 127 ? -17.594 18.172 19.641 1 50.56 127 SER B N 1
ATOM 3587 C CA . SER B 1 127 ? -16.453 18.5 20.484 1 50.56 127 SER B CA 1
ATOM 3588 C C . SER B 1 127 ? -16.141 17.375 21.453 1 50.56 127 SER B C 1
ATOM 3590 O O . SER B 1 127 ? -14.969 17.047 21.688 1 50.56 127 SER B O 1
ATOM 3592 N N . LEU B 1 128 ? -17.094 16.812 22.047 1 52.25 128 LEU B N 1
ATOM 3593 C CA . LEU B 1 128 ? -16.891 15.664 22.922 1 52.25 128 LEU B CA 1
ATOM 3594 C C . LEU B 1 128 ? -16.359 14.469 22.125 1 52.25 128 LEU B C 1
ATOM 3596 O O . LEU B 1 128 ? -15.469 13.758 22.594 1 52.25 128 LEU B O 1
ATOM 3600 N N . LYS B 1 129 ? -16.984 14.188 21.062 1 48.81 129 LYS B N 1
ATOM 3601 C CA . LYS B 1 129 ? -16.5 13.133 20.172 1 48.81 129 LYS B CA 1
ATOM 3602 C C . LYS B 1 129 ? -15.094 13.43 19.672 1 48.81 129 LYS B C 1
ATOM 3604 O O . LYS B 1 129 ? -14.25 12.531 19.578 1 48.81 129 LYS B O 1
ATOM 3609 N N . GLU B 1 130 ? -14.891 14.711 19.375 1 47.53 130 GLU B N 1
ATOM 3610 C CA . GLU B 1 130 ? -13.57 15.203 18.984 1 47.53 130 GLU B CA 1
ATOM 3611 C C . GLU B 1 130 ? -12.547 14.977 20.094 1 47.53 130 GLU B C 1
ATOM 3613 O O . GLU B 1 130 ? -11.422 14.539 19.828 1 47.53 130 GLU B O 1
ATOM 3618 N N . LYS B 1 131 ? -12.883 15.359 21.297 1 50.75 131 LYS B N 1
ATOM 3619 C CA . LYS B 1 131 ? -12.023 15.078 22.438 1 50.75 131 LYS B CA 1
ATOM 3620 C C . LYS B 1 131 ? -11.82 13.57 22.609 1 50.75 131 LYS B C 1
ATOM 3622 O O . LYS B 1 131 ? -10.734 13.125 22.984 1 50.75 131 LYS B O 1
ATOM 3627 N N . ALA B 1 132 ? -12.805 12.844 22.344 1 49.81 132 ALA B N 1
ATOM 3628 C CA . ALA B 1 132 ? -12.734 11.391 22.453 1 49.81 132 ALA B CA 1
ATOM 3629 C C . ALA B 1 132 ? -11.812 10.797 21.391 1 49.81 132 ALA B C 1
ATOM 3631 O O . ALA B 1 132 ? -11.055 9.867 21.672 1 49.81 132 ALA B O 1
ATOM 3632 N N . LEU B 1 133 ? -11.859 11.266 20.25 1 51.59 133 LEU B N 1
ATOM 3633 C CA . LEU B 1 133 ? -10.945 10.773 19.219 1 51.59 133 LEU B CA 1
ATOM 3634 C C . LEU B 1 133 ? -9.492 11.055 19.594 1 51.59 133 LEU B C 1
ATOM 3636 O O . LEU B 1 133 ? -8.617 10.211 19.391 1 51.59 133 LEU B O 1
ATOM 3640 N N . ALA B 1 134 ? -9.25 12.297 20.25 1 53.38 134 ALA B N 1
ATOM 3641 C CA . ALA B 1 134 ? -7.898 12.68 20.641 1 53.38 134 ALA B CA 1
ATOM 3642 C C . ALA B 1 134 ? -7.355 11.727 21.703 1 53.38 134 ALA B C 1
ATOM 3644 O O . ALA B 1 134 ? -6.152 11.461 21.766 1 53.38 134 ALA B O 1
ATOM 3645 N N . SER B 1 135 ? -8.312 11.164 22.5 1 59.97 135 SER B N 1
ATOM 3646 C CA . SER B 1 135 ? -7.824 10.32 23.594 1 59.97 135 SER B CA 1
ATOM 3647 C C . SER B 1 135 ? -8.016 8.844 23.281 1 59.97 135 SER B C 1
ATOM 3649 O O . SER B 1 135 ? -7.797 7.984 24.141 1 59.97 135 SER B O 1
ATOM 3651 N N . ASP B 1 136 ? -8.242 8.625 22.016 1 73.25 136 ASP B N 1
ATOM 3652 C CA . ASP B 1 136 ? -8.5 7.242 21.625 1 73.25 136 ASP B CA 1
ATOM 3653 C C . ASP B 1 136 ? -7.191 6.453 21.516 1 73.25 136 ASP B C 1
ATOM 3655 O O . ASP B 1 136 ? -6.336 6.773 20.688 1 73.25 136 ASP B O 1
ATOM 3659 N N . ASP B 1 137 ? -6.977 5.539 22.359 1 84.12 137 ASP B N 1
ATOM 3660 C CA . ASP B 1 137 ? -5.777 4.711 22.453 1 84.12 137 ASP B CA 1
ATOM 3661 C C . ASP B 1 137 ? -5.5 4.012 21.125 1 84.12 137 ASP B C 1
ATOM 3663 O O . ASP B 1 137 ? -4.367 3.609 20.844 1 84.12 137 ASP B O 1
ATOM 3667 N N . ARG B 1 138 ? -6.535 4.082 20.25 1 88.38 138 ARG B N 1
ATOM 3668 C CA . ARG B 1 138 ? -6.383 3.389 18.969 1 88.38 138 ARG B CA 1
ATOM 3669 C C . ARG B 1 138 ? -5.375 4.102 18.078 1 88.38 138 ARG B C 1
ATOM 3671 O O . ARG B 1 138 ? -4.762 3.482 17.203 1 88.38 138 ARG B O 1
ATOM 3678 N N . TYR B 1 139 ? -5.191 5.375 18.344 1 93.31 139 TYR B N 1
ATOM 3679 C CA . TYR B 1 139 ? -4.359 6.164 17.453 1 93.31 139 TYR B CA 1
ATOM 3680 C C . TYR B 1 139 ? -2.928 6.25 17.969 1 93.31 139 TYR B C 1
ATOM 3682 O O . TYR B 1 139 ? -2.119 7.027 17.453 1 93.31 139 TYR B O 1
ATOM 3690 N N . LYS B 1 140 ? -2.611 5.477 18.922 1 93.12 140 LYS B N 1
ATOM 3691 C CA . LYS B 1 140 ? -1.288 5.559 19.531 1 93.12 140 LYS B CA 1
ATOM 3692 C C . LYS B 1 140 ? -0.44 4.344 19.172 1 93.12 140 LYS B C 1
ATOM 3694 O O . LYS B 1 140 ? 0.716 4.238 19.594 1 93.12 140 LYS B O 1
ATOM 3699 N N . VAL B 1 141 ? -0.947 3.496 18.312 1 92.38 141 VAL B N 1
ATOM 3700 C CA . VAL B 1 141 ? -0.287 2.236 18 1 92.38 141 VAL B CA 1
ATOM 3701 C C . VAL B 1 141 ? 1.042 2.514 17.297 1 92.38 141 VAL B C 1
ATOM 3703 O O . VAL B 1 141 ? 2.02 1.787 17.5 1 92.38 141 VAL B O 1
ATOM 3706 N N . TYR B 1 142 ? 1.127 3.635 16.547 1 94.25 142 TYR B N 1
ATOM 3707 C CA . TYR B 1 142 ? 2.338 3.977 15.812 1 94.25 142 TYR B CA 1
ATOM 3708 C C . TYR B 1 142 ? 3.033 5.18 16.438 1 94.25 142 TYR B C 1
ATOM 3710 O O . TYR B 1 142 ? 3.816 5.867 15.766 1 94.25 142 TYR B O 1
ATOM 3718 N N . GLY B 1 143 ? 2.727 5.434 17.641 1 95.56 143 GLY B N 1
ATOM 3719 C CA . GLY B 1 143 ? 3.176 6.66 18.281 1 95.56 143 GLY B CA 1
ATOM 3720 C C . GLY B 1 143 ? 2.09 7.715 18.359 1 95.56 143 GLY B C 1
ATOM 3721 O O . GLY B 1 143 ? 1.283 7.867 17.453 1 95.56 143 GLY B O 1
ATOM 3722 N N . ASP B 1 144 ? 2.123 8.422 19.422 1 96.25 144 ASP B N 1
ATOM 3723 C CA . ASP B 1 144 ? 1.156 9.492 19.625 1 96.25 144 ASP B CA 1
ATOM 3724 C C . ASP B 1 144 ? 1.608 10.773 18.938 1 96.25 144 ASP B C 1
ATOM 3726 O O . ASP B 1 144 ? 2.508 11.469 19.406 1 96.25 144 ASP B O 1
ATOM 3730 N N . VAL B 1 145 ? 0.912 11.109 17.859 1 97.94 145 VAL B N 1
ATOM 3731 C CA . VAL B 1 145 ? 1.33 12.266 17.062 1 97.94 145 VAL B CA 1
ATOM 3732 C C . VAL B 1 145 ? 1.232 13.531 17.906 1 97.94 145 VAL B C 1
ATOM 3734 O O . VAL B 1 145 ? 1.998 14.477 17.703 1 97.94 145 VAL B O 1
ATOM 3737 N N . LEU B 1 146 ? 0.43 13.539 18.922 1 96.94 146 LEU B N 1
ATOM 3738 C CA . LEU B 1 146 ? 0.223 14.727 19.734 1 96.94 146 LEU B CA 1
ATOM 3739 C C . LEU B 1 146 ? 1.38 14.922 20.719 1 96.94 146 LEU B C 1
ATOM 3741 O O . LEU B 1 146 ? 1.525 15.992 21.297 1 96.94 146 LEU B O 1
ATOM 3745 N N . LEU B 1 147 ? 2.258 13.883 20.797 1 97.06 147 LEU B N 1
ATOM 3746 C CA . LEU B 1 147 ? 3.404 13.961 21.688 1 97.06 147 LEU B CA 1
ATOM 3747 C C . LEU B 1 147 ? 4.703 14.117 20.906 1 97.06 147 LEU B C 1
ATOM 3749 O O . LEU B 1 147 ? 5.781 14.227 21.5 1 97.06 147 LEU B O 1
ATOM 3753 N N . VAL B 1 148 ? 4.578 14.125 19.625 1 98.12 148 VAL B N 1
ATOM 3754 C CA . VAL B 1 148 ? 5.777 14.289 18.812 1 98.12 148 VAL B CA 1
ATOM 3755 C C . VAL B 1 148 ? 6.281 15.727 18.922 1 98.12 148 VAL B C 1
ATOM 3757 O O . VAL B 1 148 ? 5.516 16.672 18.75 1 98.12 148 VAL B O 1
ATOM 3760 N N . GLU B 1 149 ? 7.551 15.867 19.219 1 97.06 149 GLU B N 1
ATOM 3761 C CA . GLU B 1 149 ? 8.156 17.188 19.266 1 97.06 149 GLU B CA 1
ATOM 3762 C C . GLU B 1 149 ? 8.281 17.797 17.875 1 97.06 149 GLU B C 1
ATOM 3764 O O . GLU B 1 149 ? 8.539 17.094 16.906 1 97.06 149 GLU B O 1
ATOM 3769 N N . THR B 1 150 ? 8.102 19.125 17.781 1 98.62 150 THR B N 1
ATOM 3770 C CA . THR B 1 150 ? 8.148 19.766 16.469 1 98.62 150 THR B CA 1
ATOM 3771 C C . THR B 1 150 ? 8.641 21.203 16.594 1 98.62 150 THR B C 1
ATOM 3773 O O . THR B 1 150 ? 8.352 21.891 17.578 1 98.62 150 THR B O 1
ATOM 3776 N N . THR B 1 151 ? 9.359 21.656 15.578 1 98.5 151 THR B N 1
ATOM 3777 C CA . THR B 1 151 ? 9.797 23.047 15.469 1 98.5 151 THR B CA 1
ATOM 3778 C C . THR B 1 151 ? 8.922 23.812 14.469 1 98.5 151 THR B C 1
ATOM 3780 O O . THR B 1 151 ? 9.07 25.031 14.312 1 98.5 151 THR B O 1
ATOM 3783 N N . GLY B 1 152 ? 7.961 23.047 13.852 1 98.81 152 GLY B N 1
ATOM 3784 C CA . GLY B 1 152 ? 7.102 23.672 12.859 1 98.81 152 GLY B CA 1
ATOM 3785 C C . GLY B 1 152 ? 7.809 23.953 11.547 1 98.81 152 GLY B C 1
ATOM 3786 O O . GLY B 1 152 ? 8.734 23.234 11.172 1 98.81 152 GLY B O 1
ATOM 3787 N N . ALA B 1 153 ? 7.309 24.938 10.836 1 98.88 153 ALA B N 1
ATOM 3788 C CA . ALA B 1 153 ? 7.785 25.281 9.5 1 98.88 153 ALA B CA 1
ATOM 3789 C C . ALA B 1 153 ? 9.172 25.922 9.562 1 98.88 153 ALA B C 1
ATOM 3791 O O . ALA B 1 153 ? 9.453 26.719 10.469 1 98.88 153 ALA B O 1
ATOM 3792 N N . SER B 1 154 ? 10.008 25.625 8.641 1 98.75 154 SER B N 1
ATOM 3793 C CA . SER B 1 154 ? 11.297 26.297 8.492 1 98.75 154 SER B CA 1
ATOM 3794 C C . SER B 1 154 ? 11.133 27.688 7.891 1 98.75 154 SER B C 1
ATOM 3796 O O . SER B 1 154 ? 10.055 28.031 7.41 1 98.75 154 SER B O 1
ATOM 3798 N N . ASP B 1 155 ? 12.281 28.391 7.906 1 98.19 155 ASP B N 1
ATOM 3799 C CA . ASP B 1 155 ? 12.281 29.719 7.289 1 98.19 155 ASP B CA 1
ATOM 3800 C C . ASP B 1 155 ? 12.016 29.625 5.789 1 98.19 155 ASP B C 1
ATOM 3802 O O . ASP B 1 155 ? 11.391 30.5 5.203 1 98.19 155 ASP B O 1
ATOM 3806 N N . LEU B 1 156 ? 12.477 28.562 5.199 1 98.38 156 LEU B N 1
ATOM 3807 C CA . LEU B 1 156 ? 12.266 28.359 3.77 1 98.38 156 LEU B CA 1
ATOM 3808 C C . LEU B 1 156 ? 10.789 28.156 3.465 1 98.38 156 LEU B C 1
ATOM 3810 O O . LEU B 1 156 ? 10.266 28.703 2.488 1 98.38 156 LEU B O 1
ATOM 3814 N N . THR B 1 157 ? 10.109 27.359 4.312 1 98.25 157 THR B N 1
ATOM 3815 C CA . THR B 1 157 ? 8.68 27.141 4.156 1 98.25 157 THR B CA 1
ATOM 3816 C C . THR B 1 157 ? 7.91 28.438 4.43 1 98.25 157 THR B C 1
ATOM 3818 O O . THR B 1 157 ? 6.945 28.75 3.727 1 98.25 157 THR B O 1
ATOM 3821 N N . VAL B 1 158 ? 8.336 29.172 5.363 1 98.19 158 VAL B N 1
ATOM 3822 C CA . VAL B 1 158 ? 7.707 30.438 5.691 1 98.19 158 VAL B CA 1
ATOM 3823 C C . VAL B 1 158 ? 7.848 31.406 4.516 1 98.19 158 VAL B C 1
ATOM 3825 O O . VAL B 1 158 ? 6.879 32.062 4.117 1 98.19 158 VAL B O 1
ATOM 3828 N N . ASP B 1 159 ? 9.047 31.469 3.938 1 97.19 159 ASP B N 1
ATOM 3829 C CA . ASP B 1 159 ? 9.305 32.344 2.807 1 97.19 159 ASP B CA 1
ATOM 3830 C C . ASP B 1 159 ? 8.445 31.969 1.603 1 97.19 159 ASP B C 1
ATOM 3832 O O . ASP B 1 159 ? 7.93 32.844 0.902 1 97.19 159 ASP B O 1
ATOM 3836 N N . ALA B 1 160 ? 8.258 30.688 1.401 1 96.12 160 ALA B N 1
ATOM 3837 C CA . ALA B 1 160 ? 7.488 30.203 0.259 1 96.12 160 ALA B CA 1
ATOM 3838 C C . ALA B 1 160 ? 6.004 30.5 0.424 1 96.12 160 ALA B C 1
ATOM 3840 O O . ALA B 1 160 ? 5.246 30.484 -0.551 1 96.12 160 ALA B O 1
ATOM 3841 N N . ASN B 1 161 ? 5.582 30.75 1.657 1 96.69 161 ASN B N 1
ATOM 3842 C CA . ASN B 1 161 ? 4.176 31 1.956 1 96.69 161 ASN B CA 1
ATOM 3843 C C . ASN B 1 161 ? 3.977 32.375 2.598 1 96.69 161 ASN B C 1
ATOM 3845 O O . ASN B 1 161 ? 3.037 32.562 3.371 1 96.69 161 ASN B O 1
ATOM 3849 N N . LYS B 1 162 ? 4.805 33.281 2.344 1 94.69 162 LYS B N 1
ATOM 3850 C CA . LYS B 1 162 ? 4.895 34.562 3.039 1 94.69 162 LYS B CA 1
ATOM 3851 C C . LYS B 1 162 ? 3.57 35.312 2.977 1 94.69 162 LYS B C 1
ATOM 3853 O O . LYS B 1 162 ? 3.143 35.906 3.969 1 94.69 162 LYS B O 1
ATOM 3858 N N . ASN B 1 163 ? 2.879 35.281 1.869 1 92.5 163 ASN B N 1
ATOM 3859 C CA . ASN B 1 163 ? 1.646 36.031 1.685 1 92.5 163 ASN B CA 1
ATOM 3860 C C . ASN B 1 163 ? 0.547 35.562 2.629 1 92.5 163 ASN B C 1
ATOM 3862 O O . ASN B 1 163 ? -0.303 36.344 3.047 1 92.5 163 ASN B O 1
ATOM 3866 N N . GLN B 1 164 ? 0.616 34.281 2.99 1 92.94 164 GLN B N 1
ATOM 3867 C CA . GLN B 1 164 ? -0.402 33.719 3.865 1 92.94 164 GLN B CA 1
ATOM 3868 C C . GLN B 1 164 ? -0.01 33.844 5.332 1 92.94 164 GLN B C 1
ATOM 3870 O O . GLN B 1 164 ? -0.85 33.719 6.223 1 92.94 164 GLN B O 1
ATOM 3875 N N . LEU B 1 165 ? 1.237 34.219 5.555 1 96.19 165 LEU B N 1
ATOM 3876 C CA . LEU B 1 165 ? 1.732 34.094 6.922 1 96.19 165 LEU B CA 1
ATOM 3877 C C . LEU B 1 165 ? 2.01 35.469 7.531 1 96.19 165 LEU B C 1
ATOM 3879 O O . LEU B 1 165 ? 2.494 35.562 8.664 1 96.19 165 LEU B O 1
ATOM 3883 N N . ILE B 1 166 ? 1.757 36.469 6.867 1 90.38 166 ILE B N 1
ATOM 3884 C CA . ILE B 1 166 ? 1.885 37.812 7.414 1 90.38 166 ILE B CA 1
ATOM 3885 C C . ILE B 1 166 ? 0.614 38.188 8.172 1 90.38 166 ILE B C 1
ATOM 3887 O O . ILE B 1 166 ? -0.49 38.094 7.633 1 90.38 166 ILE B O 1
ATOM 3891 N N . VAL B 1 167 ? 0.774 38.531 9.43 1 87.88 167 VAL B N 1
ATOM 3892 C CA . VAL B 1 167 ? -0.349 38.969 10.242 1 87.88 167 VAL B CA 1
ATOM 3893 C C . VAL B 1 167 ? -0.806 40.375 9.789 1 87.88 167 VAL B C 1
ATOM 3895 O O . VAL B 1 167 ? -0.021 41.312 9.781 1 87.88 167 VAL B O 1
ATOM 3898 N N . ALA B 1 168 ? -1.971 40.438 9.391 1 79.06 168 ALA B N 1
ATOM 3899 C CA . ALA B 1 168 ? -2.49 41.656 8.727 1 79.06 168 ALA B CA 1
ATOM 3900 C C . ALA B 1 168 ? -2.301 42.875 9.594 1 79.06 168 ALA B C 1
ATOM 3902 O O . ALA B 1 168 ? -1.866 43.938 9.102 1 79.06 168 ALA B O 1
ATOM 3903 N N . VAL B 1 169 ? -2.582 42.781 10.828 1 76.94 169 VAL B N 1
ATOM 3904 C CA . VAL B 1 169 ? -2.631 43.969 11.688 1 76.94 169 VAL B CA 1
ATOM 3905 C C . VAL B 1 169 ? -1.212 44.406 12.055 1 76.94 169 VAL B C 1
ATOM 3907 O O . VAL B 1 169 ? -0.863 45.562 11.93 1 76.94 169 VAL B O 1
ATOM 3910 N N . SER B 1 170 ? -0.396 43.469 12.336 1 85.62 170 SER B N 1
ATOM 3911 C CA . SER B 1 170 ? 0.915 43.812 12.891 1 85.62 170 SER B CA 1
ATOM 3912 C C . SER B 1 170 ? 1.993 43.781 11.812 1 85.62 170 SER B C 1
ATOM 3914 O O . SER B 1 170 ? 3.07 44.344 11.984 1 85.62 170 SER B O 1
ATOM 3916 N N . GLY B 1 171 ? 1.632 43.062 10.68 1 87.88 171 GLY B N 1
ATOM 3917 C CA . GLY B 1 171 ? 2.639 42.906 9.648 1 87.88 171 GLY B CA 1
ATOM 3918 C C . GLY B 1 171 ? 3.689 41.875 10.008 1 87.88 171 GLY B C 1
ATOM 3919 O O . GLY B 1 171 ? 4.598 41.594 9.227 1 87.88 171 GLY B O 1
ATOM 3920 N N . GLN B 1 172 ? 3.512 41.312 11.156 1 93 172 GLN B N 1
ATOM 3921 C CA . GLN B 1 172 ? 4.469 40.312 11.641 1 93 172 GLN B CA 1
ATOM 3922 C C . GLN B 1 172 ? 4.387 39.031 10.82 1 93 172 GLN B C 1
ATOM 3924 O O . GLN B 1 172 ? 3.293 38.562 10.477 1 93 172 GLN B O 1
ATOM 3929 N N . LEU B 1 173 ? 5.566 38.531 10.406 1 95.81 173 LEU B N 1
ATOM 3930 C CA . LEU B 1 173 ? 5.652 37.25 9.711 1 95.81 173 LEU B CA 1
ATOM 3931 C C . LEU B 1 173 ? 5.699 36.094 10.703 1 95.81 173 LEU B C 1
ATOM 3933 O O . LEU B 1 173 ? 6.594 36.031 11.555 1 95.81 173 LEU B O 1
ATOM 3937 N N . LEU B 1 174 ? 4.703 35.188 10.641 1 97.31 174 LEU B N 1
ATOM 3938 C CA . LEU B 1 174 ? 4.672 34.031 11.523 1 97.31 174 LEU B CA 1
ATOM 3939 C C . LEU B 1 174 ? 5.793 33.062 11.18 1 97.31 174 LEU B C 1
ATOM 3941 O O . LEU B 1 174 ? 6.211 32.969 10.023 1 97.31 174 LEU B O 1
ATOM 3945 N N . SER B 1 175 ? 6.324 32.406 12.172 1 97.44 175 SER B N 1
ATOM 3946 C CA . SER B 1 175 ? 7.395 31.422 11.977 1 97.44 175 SER B CA 1
ATOM 3947 C C . SER B 1 175 ? 7.18 30.188 12.844 1 97.44 175 SER B C 1
ATOM 3949 O O . SER B 1 175 ? 6.277 30.156 13.688 1 97.44 175 SER B O 1
ATOM 3951 N N . GLY B 1 176 ? 7.887 29.094 12.516 1 98.19 176 GLY B N 1
ATOM 3952 C CA . GLY B 1 176 ? 7.855 27.906 13.344 1 98.19 176 GLY B CA 1
ATOM 3953 C C . GLY B 1 176 ? 6.473 27.281 13.453 1 98.19 176 GLY B C 1
ATOM 3954 O O . GLY B 1 176 ? 5.777 27.125 12.445 1 98.19 176 GLY B O 1
ATOM 3955 N N . VAL B 1 177 ? 6.145 26.906 14.625 1 98.75 177 VAL B N 1
ATOM 3956 C CA . VAL B 1 177 ? 4.887 26.219 14.906 1 98.75 177 VAL B CA 1
ATOM 3957 C C . VAL B 1 177 ? 3.713 27.109 14.531 1 98.75 177 VAL B C 1
ATOM 3959 O O . VAL B 1 177 ? 2.738 26.656 13.93 1 98.75 177 VAL B O 1
ATOM 3962 N N . ALA B 1 178 ? 3.848 28.375 14.844 1 98.12 178 ALA B N 1
ATOM 3963 C CA . ALA B 1 178 ? 2.775 29.312 14.531 1 98.12 178 ALA B CA 1
ATOM 3964 C C . ALA B 1 178 ? 2.523 29.391 13.031 1 98.12 178 ALA B C 1
ATOM 3966 O O . ALA B 1 178 ? 1.375 29.5 12.594 1 98.12 178 ALA B O 1
ATOM 3967 N N . ALA B 1 179 ? 3.543 29.375 12.266 1 98.69 179 ALA B N 1
ATOM 3968 C CA . ALA B 1 179 ? 3.402 29.375 10.805 1 98.69 179 ALA B CA 1
ATOM 3969 C C . ALA B 1 179 ? 2.697 28.109 10.32 1 98.69 179 ALA B C 1
ATOM 3971 O O . ALA B 1 179 ? 1.785 28.188 9.492 1 98.69 179 ALA B O 1
ATOM 3972 N N . SER B 1 180 ? 3.098 26.938 10.789 1 98.88 180 SER B N 1
ATOM 3973 C CA . SER B 1 180 ? 2.467 25.688 10.422 1 98.88 180 SER B CA 1
ATOM 3974 C C . SER B 1 180 ? 0.976 25.688 10.75 1 98.88 180 SER B C 1
ATOM 3976 O O . SER B 1 180 ? 0.158 25.25 9.945 1 98.88 180 SER B O 1
ATOM 3978 N N . GLU B 1 181 ? 0.699 26.172 11.953 1 98.62 181 GLU B N 1
ATOM 3979 C CA . GLU B 1 181 ? -0.695 26.203 12.391 1 98.62 181 GLU B CA 1
ATOM 3980 C C . GLU B 1 181 ? -1.526 27.125 11.5 1 98.62 181 GLU B C 1
ATOM 3982 O O . GLU B 1 181 ? -2.678 26.812 11.188 1 98.62 181 GLU B O 1
ATOM 3987 N N . GLU B 1 182 ? -0.93 28.234 11.156 1 98.25 182 GLU B N 1
ATOM 3988 C CA . GLU B 1 182 ? -1.639 29.156 10.266 1 98.25 182 GLU B CA 1
ATOM 3989 C C . GLU B 1 182 ? -1.868 28.531 8.891 1 98.25 182 GLU B C 1
ATOM 3991 O O . GLU B 1 182 ? -2.916 28.734 8.281 1 98.25 182 GLU B O 1
ATOM 3996 N N . LEU B 1 183 ? -0.917 27.812 8.367 1 98.69 183 LEU B N 1
ATOM 3997 C CA . LEU B 1 183 ? -1.082 27.109 7.098 1 98.69 183 LEU B CA 1
ATOM 3998 C C . LEU B 1 183 ? -2.174 26.047 7.195 1 98.69 183 LEU B C 1
ATOM 4000 O O . LEU B 1 183 ? -2.982 25.906 6.273 1 98.69 183 LEU B O 1
ATOM 4004 N N . ALA B 1 184 ? -2.229 25.328 8.281 1 98.88 184 ALA B N 1
ATOM 4005 C CA . ALA B 1 184 ? -3.309 24.375 8.523 1 98.88 184 ALA B CA 1
ATOM 4006 C C . ALA B 1 184 ? -4.66 25.078 8.562 1 98.88 184 ALA B C 1
ATOM 4008 O O . ALA B 1 184 ? -5.625 24.609 7.949 1 98.88 184 ALA B O 1
ATOM 4009 N N . ARG B 1 185 ? -4.695 26.188 9.305 1 98.25 185 ARG B N 1
ATOM 4010 C CA . ARG B 1 185 ? -5.926 26.969 9.414 1 98.25 185 ARG B CA 1
ATOM 4011 C C . ARG B 1 185 ? -6.414 27.406 8.039 1 98.25 185 ARG B C 1
ATOM 4013 O O . ARG B 1 185 ? -7.613 27.359 7.754 1 98.25 185 ARG B O 1
ATOM 4020 N N . SER B 1 186 ? -5.516 27.859 7.227 1 97.88 186 SER B N 1
ATOM 4021 C CA . SER B 1 186 ? -5.867 28.359 5.898 1 97.88 186 SER B CA 1
ATOM 4022 C C . SER B 1 186 ? -6.461 27.25 5.035 1 97.88 186 SER B C 1
ATOM 4024 O O . SER B 1 186 ? -7.195 27.516 4.082 1 97.88 186 SER B O 1
ATOM 4026 N N . ASP B 1 187 ? -6.152 25.969 5.328 1 98.5 187 ASP B N 1
ATOM 4027 C CA . ASP B 1 187 ? -6.609 24.844 4.523 1 98.5 187 ASP B CA 1
ATOM 4028 C C . ASP B 1 187 ? -7.883 24.234 5.102 1 98.5 187 ASP B C 1
ATOM 4030 O O . ASP B 1 187 ? -8.469 23.328 4.512 1 98.5 187 ASP B O 1
ATOM 4034 N N . LEU B 1 188 ? -8.336 24.703 6.219 1 98.56 188 LEU B N 1
ATOM 4035 C CA . LEU B 1 188 ? -9.383 24.062 6.996 1 98.56 188 LEU B CA 1
ATOM 4036 C C . LEU B 1 188 ? -10.68 23.984 6.199 1 98.56 188 LEU B C 1
ATOM 4038 O O . LEU B 1 188 ? -11.352 22.953 6.199 1 98.56 188 LEU B O 1
ATOM 4042 N N . ALA B 1 189 ? -11.07 25.062 5.594 1 98 189 ALA B N 1
ATOM 4043 C CA . ALA B 1 189 ? -12.336 25.094 4.863 1 98 189 ALA B CA 1
ATOM 4044 C C . ALA B 1 189 ? -12.352 24.062 3.746 1 98 189 ALA B C 1
ATOM 4046 O O . ALA B 1 189 ? -13.328 23.328 3.588 1 98 189 ALA B O 1
ATOM 4047 N N . GLU B 1 190 ? -11.312 24.047 2.961 1 98.56 190 GLU B N 1
ATOM 4048 C CA . GLU B 1 190 ? -11.203 23.047 1.899 1 98.56 190 GLU B CA 1
ATOM 4049 C C . GLU B 1 190 ? -11.133 21.625 2.471 1 98.56 190 GLU B C 1
ATOM 4051 O O . GLU B 1 190 ? -11.703 20.703 1.907 1 98.56 190 GLU B O 1
ATOM 4056 N N . MET B 1 191 ? -10.453 21.469 3.553 1 98.81 191 MET B N 1
ATOM 4057 C CA . MET B 1 191 ? -10.227 20.188 4.199 1 98.81 191 MET B CA 1
ATOM 4058 C C . MET B 1 191 ? -11.547 19.562 4.637 1 98.81 191 MET B C 1
ATOM 4060 O O . MET B 1 191 ? -11.688 18.328 4.645 1 98.81 191 MET B O 1
ATOM 4064 N N . ALA B 1 192 ? -12.461 20.391 4.973 1 98.31 192 ALA B N 1
ATOM 4065 C CA . ALA B 1 192 ? -13.75 19.938 5.473 1 98.31 192 ALA B CA 1
ATOM 4066 C C . ALA B 1 192 ? -14.453 19.047 4.457 1 98.31 192 ALA B C 1
ATOM 4068 O O . ALA B 1 192 ? -15.195 18.141 4.828 1 98.31 192 ALA B O 1
ATOM 4069 N N . LYS B 1 193 ? -14.148 19.234 3.178 1 98.06 193 LYS B N 1
ATOM 4070 C CA . LYS B 1 193 ? -14.742 18.438 2.105 1 98.06 193 LYS B CA 1
ATOM 4071 C C . LYS B 1 193 ? -14.359 16.969 2.24 1 98.06 193 LYS B C 1
ATOM 4073 O O . LYS B 1 193 ? -15.062 16.094 1.736 1 98.06 193 LYS B O 1
ATOM 4078 N N . TYR B 1 194 ? -13.273 16.719 2.93 1 98.5 194 TYR B N 1
ATOM 4079 C CA . TYR B 1 194 ? -12.711 15.375 2.977 1 98.5 194 TYR B CA 1
ATOM 4080 C C . TYR B 1 194 ? -12.766 14.812 4.391 1 98.5 194 TYR B C 1
ATOM 4082 O O . TYR B 1 194 ? -12.227 13.734 4.656 1 98.5 194 TYR B O 1
ATOM 4090 N N . LYS B 1 195 ? -13.344 15.469 5.324 1 98.12 195 LYS B N 1
ATOM 4091 C CA . LYS B 1 195 ? -13.273 15.125 6.742 1 98.12 195 LYS B CA 1
ATOM 4092 C C . LYS B 1 195 ? -13.836 13.734 7.004 1 98.12 195 LYS B C 1
ATOM 4094 O O . LYS B 1 195 ? -13.227 12.938 7.727 1 98.12 195 LYS B O 1
ATOM 4099 N N . ARG B 1 196 ? -14.945 13.43 6.441 1 97.5 196 ARG B N 1
ATOM 4100 C CA . ARG B 1 196 ? -15.57 12.125 6.664 1 97.5 196 ARG B CA 1
ATOM 4101 C C . ARG B 1 196 ? -14.648 11 6.219 1 97.5 196 ARG B C 1
ATOM 4103 O O . ARG B 1 196 ? -14.469 10.016 6.941 1 97.5 196 ARG B O 1
ATOM 4110 N N . ASP B 1 197 ? -14.078 11.125 5.012 1 98.19 197 ASP B N 1
ATOM 4111 C CA . ASP B 1 197 ? -13.164 10.109 4.488 1 98.19 197 ASP B CA 1
ATOM 4112 C C . ASP B 1 197 ? -11.906 10.008 5.352 1 98.19 197 ASP B C 1
ATOM 4114 O O . ASP B 1 197 ? -11.445 8.906 5.652 1 98.19 197 ASP B O 1
ATOM 4118 N N . ILE B 1 198 ? -11.422 11.141 5.762 1 98.81 198 ILE B N 1
ATOM 4119 C CA . ILE B 1 198 ? -10.211 11.188 6.578 1 98.81 198 ILE B CA 1
ATOM 4120 C C . ILE B 1 198 ? -10.453 10.469 7.902 1 98.81 198 ILE B C 1
ATOM 4122 O O . ILE B 1 198 ? -9.656 9.625 8.312 1 98.81 198 ILE B O 1
ATOM 4126 N N . VAL B 1 199 ? -11.555 10.758 8.523 1 97.69 199 VAL B N 1
ATOM 4127 C CA . VAL B 1 199 ? -11.883 10.172 9.82 1 97.69 199 VAL B CA 1
ATOM 4128 C C . VAL B 1 199 ? -12.148 8.672 9.656 1 97.69 199 VAL B C 1
ATOM 4130 O O . VAL B 1 199 ? -11.656 7.859 10.445 1 97.69 199 VAL B O 1
ATOM 4133 N N . SER B 1 200 ? -12.836 8.336 8.641 1 97 200 SER B N 1
ATOM 4134 C CA . SER B 1 200 ? -13.141 6.93 8.383 1 97 200 SER B CA 1
ATOM 4135 C C . SER B 1 200 ? -11.875 6.113 8.164 1 97 200 SER B C 1
ATOM 4137 O O . SER B 1 200 ? -11.711 5.039 8.742 1 97 200 SER B O 1
ATOM 4139 N N . VAL B 1 201 ? -11 6.602 7.332 1 97.44 201 VAL B N 1
ATOM 4140 C CA . VAL B 1 201 ? -9.75 5.906 7.055 1 97.44 201 VAL B CA 1
ATOM 4141 C C . VAL B 1 201 ? -8.898 5.84 8.32 1 97.44 201 VAL B C 1
ATOM 4143 O O . VAL B 1 201 ? -8.328 4.793 8.648 1 97.44 201 VAL B O 1
ATOM 4146 N N . GLY B 1 202 ? -8.852 6.977 9.039 1 97.62 202 GLY B N 1
ATOM 4147 C CA . GLY B 1 202 ? -8.102 7 10.289 1 97.62 202 GLY B CA 1
ATOM 4148 C C . GLY B 1 202 ? -8.578 5.957 11.281 1 97.62 202 GLY B C 1
ATOM 4149 O O . GLY B 1 202 ? -7.766 5.254 11.891 1 97.62 202 GLY B O 1
ATOM 4150 N N . GLN B 1 203 ? -9.836 5.832 11.422 1 94.25 203 GLN B N 1
ATOM 4151 C CA . GLN B 1 203 ? -10.422 4.859 12.344 1 94.25 203 GLN B CA 1
ATOM 4152 C C . GLN B 1 203 ? -10.148 3.432 11.883 1 94.25 203 GLN B C 1
ATOM 4154 O O . GLN B 1 203 ? -9.742 2.582 12.68 1 94.25 203 GLN B O 1
ATOM 4159 N N . SER B 1 204 ? -10.281 3.227 10.625 1 93.88 204 SER B N 1
ATOM 4160 C CA . SER B 1 204 ? -10.141 1.88 10.078 1 93.88 204 SER B CA 1
ATOM 4161 C C . SER B 1 204 ? -8.695 1.402 10.164 1 93.88 204 SER B C 1
ATOM 4163 O O . SER B 1 204 ? -8.438 0.211 10.352 1 93.88 204 SER B O 1
ATOM 4165 N N . LEU B 1 205 ? -7.754 2.34 10.07 1 96.5 205 LEU B N 1
ATOM 4166 C CA . LEU B 1 205 ? -6.352 1.949 9.953 1 96.5 205 LEU B CA 1
ATOM 4167 C C . LEU B 1 205 ? -5.57 2.375 11.195 1 96.5 205 LEU B C 1
ATOM 4169 O O . LEU B 1 205 ? -4.344 2.244 11.234 1 96.5 205 LEU B O 1
ATOM 4173 N N . SER B 1 206 ? -6.297 2.926 12.18 1 95.62 206 SER B N 1
ATOM 4174 C CA . SER B 1 206 ? -5.73 3.299 13.469 1 95.62 206 SER B CA 1
ATOM 4175 C C . SER B 1 206 ? -4.641 4.352 13.312 1 95.62 206 SER B C 1
ATOM 4177 O O . SER B 1 206 ? -3.574 4.246 13.922 1 95.62 206 SER B O 1
ATOM 4179 N N . VAL B 1 207 ? -4.902 5.293 12.43 1 98.12 207 VAL B N 1
ATOM 4180 C CA . VAL B 1 207 ? -4.055 6.469 12.258 1 98.12 207 VAL B CA 1
ATOM 4181 C C . VAL B 1 207 ? -4.848 7.727 12.602 1 98.12 207 VAL B C 1
ATOM 4183 O O . VAL B 1 207 ? -5.969 7.914 12.125 1 98.12 207 VAL B O 1
ATOM 4186 N N . HIS B 1 208 ? -4.289 8.531 13.438 1 98.25 208 HIS B N 1
ATOM 4187 C CA . HIS B 1 208 ? -5 9.727 13.891 1 98.25 208 HIS B CA 1
ATOM 4188 C C . HIS B 1 208 ? -5.449 10.578 12.711 1 98.25 208 HIS B C 1
ATOM 4190 O O . HIS B 1 208 ? -4.625 10.992 11.891 1 98.25 208 HIS B O 1
ATOM 4196 N N . PRO B 1 209 ? -6.73 10.898 12.617 1 98.62 209 PRO B N 1
ATOM 4197 C CA . PRO B 1 209 ? -7.223 11.703 11.492 1 98.62 209 PRO B CA 1
ATOM 4198 C C . PRO B 1 209 ? -6.48 13.023 11.336 1 98.62 209 PRO B C 1
ATOM 4200 O O . PRO B 1 209 ? -6.273 13.492 10.219 1 98.62 209 PRO B O 1
ATOM 4203 N N . ALA B 1 210 ? -6.039 13.617 12.406 1 98.81 210 ALA B N 1
ATOM 4204 C CA . ALA B 1 210 ? -5.316 14.883 12.352 1 98.81 210 ALA B CA 1
ATOM 4205 C C . ALA B 1 210 ? -4.004 14.742 11.586 1 98.81 210 ALA B C 1
ATOM 4207 O O . ALA B 1 210 ? -3.568 15.672 10.906 1 98.81 210 ALA B O 1
ATOM 4208 N N . LEU B 1 211 ? -3.365 13.609 11.727 1 98.88 211 LEU B N 1
ATOM 4209 C CA . LEU B 1 211 ? -2.131 13.359 10.992 1 98.88 211 LEU B CA 1
ATOM 4210 C C . LEU B 1 211 ? -2.408 13.25 9.492 1 98.88 211 LEU B C 1
ATOM 4212 O O . LEU B 1 211 ? -1.649 13.773 8.68 1 98.88 211 LEU B O 1
ATOM 4216 N N . ILE B 1 212 ? -3.492 12.578 9.133 1 98.94 212 ILE B N 1
ATOM 4217 C CA . ILE B 1 212 ? -3.887 12.445 7.734 1 98.94 212 ILE B CA 1
ATOM 4218 C C . ILE B 1 212 ? -4.195 13.828 7.156 1 98.94 212 ILE B C 1
ATOM 4220 O O . ILE B 1 212 ? -3.701 14.18 6.082 1 98.94 212 ILE B O 1
ATOM 4224 N N . ALA B 1 213 ? -4.93 14.602 7.91 1 98.94 213 ALA B N 1
ATOM 4225 C CA . ALA B 1 213 ? -5.262 15.953 7.48 1 98.94 213 ALA B CA 1
ATOM 4226 C C . ALA B 1 213 ? -4.004 16.797 7.293 1 98.94 213 ALA B C 1
ATOM 4228 O O . ALA B 1 213 ? -3.902 17.562 6.336 1 98.94 213 ALA B O 1
ATOM 4229 N N . ALA B 1 214 ? -3.109 16.641 8.188 1 98.94 214 ALA B N 1
ATOM 4230 C CA . ALA B 1 214 ? -1.872 17.422 8.148 1 98.94 214 ALA B CA 1
ATOM 4231 C C . ALA B 1 214 ? -1.054 17.094 6.906 1 98.94 214 ALA B C 1
ATOM 4233 O O . ALA B 1 214 ? -0.51 17.984 6.258 1 98.94 214 ALA B O 1
ATOM 4234 N N . ILE B 1 215 ? -0.951 15.836 6.555 1 98.94 215 ILE B N 1
ATOM 4235 C CA . ILE B 1 215 ? -0.23 15.422 5.355 1 98.94 215 ILE B CA 1
ATOM 4236 C C . ILE B 1 215 ? -0.915 15.992 4.117 1 98.94 215 ILE B C 1
ATOM 4238 O O . ILE B 1 215 ? -0.251 16.516 3.223 1 98.94 215 ILE B O 1
ATOM 4242 N N . ILE B 1 216 ? -2.199 15.93 4.09 1 98.94 216 ILE B N 1
ATOM 4243 C CA . ILE B 1 216 ? -2.965 16.469 2.969 1 98.94 216 ILE B CA 1
ATOM 4244 C C . ILE B 1 216 ? -2.748 17.984 2.873 1 98.94 216 ILE B C 1
ATOM 4246 O O . ILE B 1 216 ? -2.57 18.516 1.777 1 98.94 216 ILE B O 1
ATOM 4250 N N . SER B 1 217 ? -2.756 18.672 3.992 1 98.94 217 SER B N 1
ATOM 4251 C CA . SER B 1 217 ? -2.5 20.109 4.035 1 98.94 217 SER B CA 1
ATOM 4252 C C . SER B 1 217 ? -1.131 20.438 3.453 1 98.94 217 SER B C 1
ATOM 4254 O O . SER B 1 217 ? -1.016 21.312 2.584 1 98.94 217 SER B O 1
ATOM 4256 N N . ARG B 1 218 ? -0.107 19.719 3.871 1 98.75 218 ARG B N 1
ATOM 4257 C CA . ARG B 1 218 ? 1.265 19.984 3.445 1 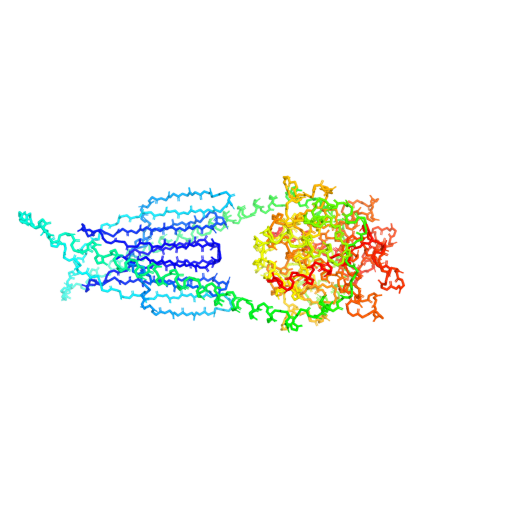98.75 218 ARG B CA 1
ATOM 4258 C C . ARG B 1 218 ? 1.462 19.609 1.978 1 98.75 218 ARG B C 1
ATOM 4260 O O . ARG B 1 218 ? 2.145 20.328 1.242 1 98.75 218 ARG B O 1
ATOM 4267 N N . GLN B 1 219 ? 0.85 18.562 1.535 1 98.5 219 GLN B N 1
ATOM 4268 C CA . GLN B 1 219 ? 1.178 17.969 0.243 1 98.5 219 GLN B CA 1
ATOM 4269 C C . GLN B 1 219 ? 0.368 18.609 -0.879 1 98.5 219 GLN B C 1
ATOM 4271 O O . GLN B 1 219 ? 0.861 18.766 -1.999 1 98.5 219 GLN B O 1
ATOM 4276 N N . SER B 1 220 ? -0.927 19.062 -0.552 1 98.69 220 SER B N 1
ATOM 4277 C CA . SER B 1 220 ? -1.757 19.5 -1.671 1 98.69 220 SER B CA 1
ATOM 4278 C C . SER B 1 220 ? -2.576 20.734 -1.306 1 98.69 220 SER B C 1
ATOM 4280 O O . SER B 1 220 ? -3.4 21.188 -2.098 1 98.69 220 SER B O 1
ATOM 4282 N N . ARG B 1 221 ? -2.379 21.234 -0.083 1 98.25 221 ARG B N 1
ATOM 4283 C CA . ARG B 1 221 ? -3.223 22.328 0.391 1 98.25 221 ARG B CA 1
ATOM 4284 C C . ARG B 1 221 ? -4.699 21.969 0.262 1 98.25 221 ARG B C 1
ATOM 4286 O O . ARG B 1 221 ? -5.477 22.734 -0.312 1 98.25 221 ARG B O 1
ATOM 4293 N N . ALA B 1 222 ? -4.965 20.75 0.785 1 98.69 222 ALA B N 1
ATOM 4294 C CA . ALA B 1 222 ? -6.324 20.219 0.751 1 98.69 222 ALA B CA 1
ATOM 4295 C C . ALA B 1 222 ? -6.879 20.219 -0.67 1 98.69 222 ALA B C 1
ATOM 4297 O O . ALA B 1 222 ? -8.039 20.562 -0.89 1 98.69 222 ALA B O 1
ATOM 4298 N N . GLY B 1 223 ? -6.074 19.938 -1.619 1 98.31 223 GLY B N 1
ATOM 4299 C CA . GLY B 1 223 ? -6.52 19.719 -2.986 1 98.31 223 GLY B CA 1
ATOM 4300 C C . GLY B 1 223 ? -6.406 20.953 -3.855 1 98.31 223 GLY B C 1
ATOM 4301 O O . GLY B 1 223 ? -6.473 20.859 -5.082 1 98.31 223 GLY B O 1
ATOM 4302 N N . THR B 1 224 ? -6.184 22.109 -3.332 1 97.81 224 THR B N 1
ATOM 4303 C CA . THR B 1 224 ? -6.172 23.344 -4.105 1 97.81 224 THR B CA 1
ATOM 4304 C C . THR B 1 224 ? -4.891 23.453 -4.934 1 97.81 224 THR B C 1
ATOM 4306 O O . THR B 1 224 ? -4.816 24.25 -5.867 1 97.81 224 THR B O 1
ATOM 4309 N N . SER B 1 225 ? -3.887 22.703 -4.621 1 97.56 225 SER B N 1
ATOM 4310 C CA . SER B 1 225 ? -2.629 22.734 -5.355 1 97.56 225 SER B CA 1
ATOM 4311 C C . SER B 1 225 ? -2.529 21.562 -6.332 1 97.56 225 SER B C 1
ATOM 4313 O O . SER B 1 225 ? -1.429 21.109 -6.664 1 97.56 225 SER B O 1
ATOM 4315 N N . LEU B 1 226 ? -3.635 21.031 -6.75 1 98.06 226 LEU B N 1
ATOM 4316 C CA . LEU B 1 226 ? -3.672 19.984 -7.758 1 98.06 226 LEU B CA 1
ATOM 4317 C C . LEU B 1 226 ? -4.027 20.547 -9.125 1 98.06 226 LEU B C 1
ATOM 4319 O O . LEU B 1 226 ? -4.832 21.484 -9.227 1 98.06 226 LEU B O 1
ATOM 4323 N N . LYS B 1 227 ? -3.383 20.062 -10.172 1 96.44 227 LYS B N 1
ATOM 4324 C CA . LYS B 1 227 ? -3.777 20.328 -11.547 1 96.44 227 LYS B CA 1
ATOM 4325 C C . LYS B 1 227 ? -5.055 19.578 -11.914 1 96.44 227 LYS B C 1
ATOM 4327 O O . LYS B 1 227 ? -5.484 18.688 -11.18 1 96.44 227 LYS B O 1
ATOM 4332 N N . PRO B 1 228 ? -5.402 20.062 -13.227 1 89.38 228 PRO B N 1
ATOM 4333 C CA . PRO B 1 228 ? -6.492 19.219 -13.734 1 89.38 228 PRO B CA 1
ATOM 4334 C C . PRO B 1 228 ? -6.074 17.766 -13.945 1 89.38 228 PRO B C 1
ATOM 4336 O O . PRO B 1 228 ? -4.945 17.5 -14.367 1 89.38 228 PRO B O 1
ATOM 4339 N N . GLY B 1 229 ? -6.504 16.859 -13.453 1 92.06 229 GLY B N 1
ATOM 4340 C CA . GLY B 1 229 ? -6.152 15.461 -13.539 1 92.06 229 GLY B CA 1
ATOM 4341 C C . GLY B 1 229 ? -5.777 14.852 -12.203 1 92.06 229 GLY B C 1
ATOM 4342 O O . GLY B 1 229 ? -5.676 13.633 -12.07 1 92.06 229 GLY B O 1
ATOM 4343 N N . GLY B 1 230 ? -5.434 15.766 -11.367 1 97.06 230 GLY B N 1
ATOM 4344 C CA . GLY B 1 230 ? -5.285 15.273 -10.008 1 97.06 230 GLY B CA 1
ATOM 4345 C C . GLY B 1 230 ? -3.84 15.211 -9.547 1 97.06 230 GLY B C 1
ATOM 4346 O O . GLY B 1 230 ? -3.561 14.82 -8.414 1 97.06 230 GLY B O 1
ATOM 4347 N N . PHE B 1 231 ? -2.953 15.555 -10.414 1 97.69 231 PHE B N 1
ATOM 4348 C CA . PHE B 1 231 ? -1.535 15.555 -10.07 1 97.69 231 PHE B CA 1
ATOM 4349 C C . PHE B 1 231 ? -1.114 16.906 -9.516 1 97.69 231 PHE B C 1
ATOM 4351 O O . PHE B 1 231 ? -1.779 17.922 -9.75 1 97.69 231 PHE B O 1
ATOM 4358 N N . GLY B 1 232 ? -0.033 16.922 -8.781 1 97.19 232 GLY B N 1
ATOM 4359 C CA . GLY B 1 232 ? 0.413 18.141 -8.109 1 97.19 232 GLY B CA 1
ATOM 4360 C C . GLY B 1 232 ? 0.844 19.234 -9.078 1 97.19 232 GLY B C 1
ATOM 4361 O O . GLY B 1 232 ? 1.405 18.938 -10.133 1 97.19 232 GLY B O 1
ATOM 4362 N N . LYS B 1 233 ? 0.656 20.453 -8.672 1 94.75 233 LYS B N 1
ATOM 4363 C CA . LYS B 1 233 ? 1.094 21.594 -9.469 1 94.75 233 LYS B CA 1
ATOM 4364 C C . LYS B 1 233 ? 2.617 21.688 -9.508 1 94.75 233 LYS B C 1
ATOM 4366 O O . LYS B 1 233 ? 3.193 22.047 -10.539 1 94.75 233 LYS B O 1
ATOM 4371 N N . THR B 1 234 ? 3.223 21.281 -8.383 1 92.38 234 THR B N 1
ATOM 4372 C CA . THR B 1 234 ? 4.672 21.406 -8.281 1 92.38 234 THR B CA 1
ATOM 4373 C C . THR B 1 234 ? 5.359 20.156 -8.836 1 92.38 234 THR B C 1
ATOM 4375 O O . THR B 1 234 ? 6.406 20.25 -9.477 1 92.38 234 THR B O 1
ATOM 4378 N N . ASP B 1 235 ? 4.852 18.969 -8.602 1 94.56 235 ASP B N 1
ATOM 4379 C CA . ASP B 1 235 ? 5.387 17.703 -9.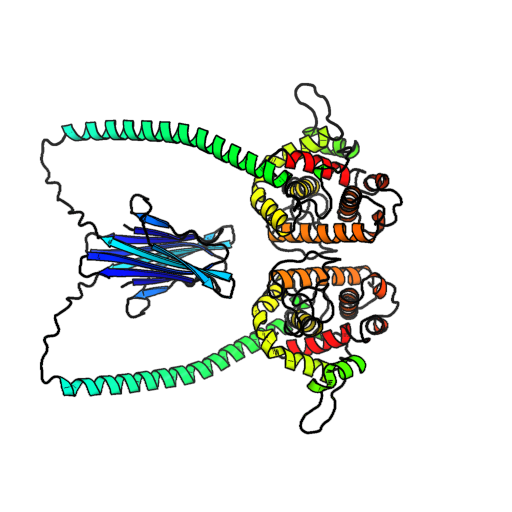094 1 94.56 235 ASP B CA 1
ATOM 4380 C C . ASP B 1 235 ? 4.312 16.922 -9.844 1 94.56 235 ASP B C 1
ATOM 4382 O O . ASP B 1 235 ? 3.459 16.281 -9.219 1 94.56 235 ASP B O 1
ATOM 4386 N N . PRO B 1 236 ? 4.434 16.875 -11.094 1 94.5 236 PRO B N 1
ATOM 4387 C CA . PRO B 1 236 ? 3.389 16.234 -11.891 1 94.5 236 PRO B CA 1
ATOM 4388 C C . PRO B 1 236 ? 3.406 14.711 -11.773 1 94.5 236 PRO B C 1
ATOM 4390 O O . PRO B 1 236 ? 2.584 14.031 -12.391 1 94.5 236 PRO B O 1
ATOM 4393 N N . ASN B 1 237 ? 4.305 14.188 -11 1 96.56 237 ASN B N 1
ATOM 4394 C CA . ASN B 1 237 ? 4.355 12.742 -10.82 1 96.56 237 ASN B CA 1
ATOM 4395 C C . ASN B 1 237 ? 3.625 12.305 -9.555 1 96.56 237 ASN B C 1
ATOM 4397 O O . ASN B 1 237 ? 3.414 11.117 -9.328 1 96.56 237 ASN B O 1
ATOM 4401 N N . CYS B 1 238 ? 3.221 13.258 -8.789 1 98.19 238 CYS B N 1
ATOM 4402 C CA . CYS B 1 238 ? 2.586 12.945 -7.508 1 98.19 238 CYS B CA 1
ATOM 4403 C C . CYS B 1 238 ? 1.079 13.172 -7.582 1 98.19 238 CYS B C 1
ATOM 4405 O O . CYS B 1 238 ? 0.623 14.234 -8.008 1 98.19 238 CYS B O 1
ATOM 4407 N N . PHE B 1 239 ? 0.36 12.227 -7.137 1 98.5 239 PHE B N 1
ATOM 4408 C CA . PHE B 1 239 ? -1.066 12.148 -7.43 1 98.5 239 PHE B CA 1
ATOM 4409 C C . PHE B 1 239 ? -1.892 12.352 -6.164 1 98.5 239 PHE B C 1
ATOM 4411 O O . PHE B 1 239 ? -1.587 11.766 -5.121 1 98.5 239 PHE B O 1
ATOM 4418 N N . GLY B 1 240 ? -2.877 13.266 -6.219 1 98.62 240 GLY B N 1
ATOM 4419 C CA . GLY B 1 240 ? -3.988 13.312 -5.281 1 98.62 240 GLY B CA 1
ATOM 4420 C C . GLY B 1 240 ? -3.68 14.109 -4.027 1 98.62 240 GLY B C 1
ATOM 4421 O O . GLY B 1 240 ? -2.641 14.766 -3.945 1 98.62 240 GLY B O 1
ATOM 4422 N N . LEU B 1 241 ? -4.605 14.008 -3.074 1 98.81 241 LEU B N 1
ATOM 4423 C CA . LEU B 1 241 ? -4.566 14.758 -1.82 1 98.81 241 LEU B CA 1
ATOM 4424 C C . LEU B 1 241 ? -3.281 14.469 -1.056 1 98.81 241 LEU B C 1
ATOM 4426 O O . LEU B 1 241 ? -2.693 15.367 -0.455 1 98.81 241 LEU B O 1
ATOM 4430 N N . MET B 1 242 ? -2.877 13.164 -1.182 1 98.75 242 MET B N 1
ATOM 4431 C CA . MET B 1 242 ? -1.725 12.773 -0.372 1 98.75 242 MET B CA 1
ATOM 4432 C C . MET B 1 242 ? -0.468 12.672 -1.229 1 98.75 242 MET B C 1
ATOM 4434 O O . MET B 1 242 ? 0.569 12.195 -0.763 1 98.75 242 MET B O 1
ATOM 4438 N N . GLN B 1 243 ? -0.547 13.039 -2.479 1 98.44 243 GLN B N 1
ATOM 4439 C CA . GLN B 1 243 ? 0.544 13.203 -3.434 1 98.44 243 GLN B CA 1
ATOM 4440 C C . GLN B 1 243 ? 1.42 11.953 -3.488 1 98.44 243 GLN B C 1
ATOM 4442 O O . GLN B 1 243 ? 2.633 12.031 -3.285 1 98.44 243 GLN B O 1
ATOM 4447 N N . ILE B 1 244 ? 0.794 10.859 -3.857 1 98 244 ILE B N 1
ATOM 4448 C CA . ILE B 1 244 ? 1.465 9.57 -4.031 1 98 244 ILE B CA 1
ATOM 4449 C C . ILE B 1 244 ? 2.17 9.539 -5.387 1 98 244 ILE B C 1
ATOM 4451 O O . ILE B 1 244 ? 1.553 9.805 -6.422 1 98 244 ILE B O 1
ATOM 4455 N N . ASN B 1 245 ? 3.457 9.242 -5.438 1 97.75 245 ASN B N 1
ATOM 4456 C CA . ASN B 1 245 ? 4.27 9.273 -6.648 1 97.75 245 ASN B CA 1
ATOM 4457 C C . ASN B 1 245 ? 3.969 8.078 -7.551 1 97.75 245 ASN B C 1
ATOM 4459 O O . ASN B 1 245 ? 4.18 6.93 -7.16 1 97.75 245 ASN B O 1
ATOM 4463 N N . LYS B 1 246 ? 3.57 8.289 -8.719 1 96.06 246 LYS B N 1
ATOM 4464 C CA . LYS B 1 246 ? 3.1 7.27 -9.648 1 96.06 246 LYS B CA 1
ATOM 4465 C C . LYS B 1 246 ? 4.238 6.355 -10.086 1 96.06 246 LYS B C 1
ATOM 4467 O O . LYS B 1 246 ? 4.004 5.254 -10.586 1 96.06 246 LYS B O 1
ATOM 4472 N N . HIS B 1 247 ? 5.508 6.715 -9.938 1 95.56 247 HIS B N 1
ATOM 4473 C CA . HIS B 1 247 ? 6.629 5.887 -10.359 1 95.56 247 HIS B CA 1
ATOM 4474 C C . HIS B 1 247 ? 6.961 4.828 -9.312 1 95.56 247 HIS B C 1
ATOM 4476 O O . HIS B 1 247 ? 7.664 3.857 -9.602 1 95.56 247 HIS B O 1
ATOM 4482 N N . TYR B 1 248 ? 6.426 5.02 -8.109 1 95.75 248 TYR B N 1
ATOM 4483 C CA . TYR B 1 248 ? 6.738 4.098 -7.016 1 95.75 248 TYR B CA 1
ATOM 4484 C C . TYR B 1 248 ? 5.5 3.312 -6.598 1 95.75 248 TYR B C 1
ATOM 4486 O O . TYR B 1 248 ? 5.613 2.217 -6.047 1 95.75 248 TYR B O 1
ATOM 4494 N N . HIS B 1 249 ? 4.344 3.92 -6.883 1 95.75 249 HIS B N 1
ATOM 4495 C CA . HIS B 1 249 ? 3.1 3.35 -6.379 1 95.75 249 HIS B CA 1
ATOM 4496 C C . HIS B 1 249 ? 2.033 3.305 -7.469 1 95.75 249 HIS B C 1
ATOM 4498 O O . HIS B 1 249 ? 2.137 4.008 -8.477 1 95.75 249 HIS B O 1
ATOM 4504 N N . ALA B 1 250 ? 1.017 2.469 -7.227 1 94 250 ALA B N 1
ATOM 4505 C CA . ALA B 1 250 ? -0.184 2.512 -8.055 1 94 250 ALA B CA 1
ATOM 4506 C C . ALA B 1 250 ? -0.955 3.811 -7.844 1 94 250 ALA B C 1
ATOM 4508 O O . ALA B 1 250 ? -0.922 4.387 -6.754 1 94 250 ALA B O 1
ATOM 4509 N N . VAL B 1 251 ? -1.562 4.32 -8.883 1 90.81 251 VAL B N 1
ATOM 4510 C CA . VAL B 1 251 ? -2.521 5.41 -8.75 1 90.81 251 VAL B CA 1
ATOM 4511 C C . VAL B 1 251 ? -3.924 4.844 -8.547 1 90.81 251 VAL B C 1
ATOM 4513 O O . VAL B 1 251 ? -4.438 4.125 -9.414 1 90.81 251 VAL B O 1
ATOM 4516 N N . LYS B 1 252 ? -4.512 5.113 -7.434 1 91.88 252 LYS B N 1
ATOM 4517 C CA . LYS B 1 252 ? -5.797 4.496 -7.121 1 91.88 252 LYS B CA 1
ATOM 4518 C C . LYS B 1 252 ? -6.891 5.551 -6.969 1 91.88 252 LYS B C 1
ATOM 4520 O O . LYS B 1 252 ? -6.703 6.551 -6.273 1 91.88 252 LYS B O 1
ATOM 4525 N N . GLY B 1 253 ? -8.023 5.25 -7.602 1 88.94 253 GLY B N 1
ATOM 4526 C CA . GLY B 1 253 ? -9.203 6.086 -7.426 1 88.94 253 GLY B CA 1
ATOM 4527 C C . GLY B 1 253 ? -9.047 7.477 -8.016 1 88.94 253 GLY B C 1
ATOM 4528 O O . GLY B 1 253 ? -8.18 7.699 -8.867 1 88.94 253 GLY B O 1
ATOM 4529 N N . ASN B 1 254 ? -9.992 8.383 -7.5 1 95.06 254 ASN B N 1
ATOM 4530 C CA . ASN B 1 254 ? -9.906 9.805 -7.812 1 95.06 254 ASN B CA 1
ATOM 4531 C C . ASN B 1 254 ? -8.984 10.539 -6.844 1 95.06 254 ASN B C 1
ATOM 4533 O O . ASN B 1 254 ? -8.773 10.078 -5.719 1 95.06 254 ASN B O 1
ATOM 4537 N N . PRO B 1 255 ? -8.43 11.602 -7.285 1 97.5 255 PRO B N 1
ATOM 4538 C CA . PRO B 1 255 ? -7.449 12.312 -6.465 1 97.5 255 PRO B CA 1
ATOM 4539 C C . PRO B 1 255 ? -8.016 12.75 -5.117 1 97.5 255 PRO B C 1
ATOM 4541 O O . PRO B 1 255 ? -7.254 13.008 -4.176 1 97.5 255 PRO B O 1
ATOM 4544 N N . HIS B 1 256 ? -9.359 12.828 -4.984 1 97.81 256 HIS B N 1
ATOM 4545 C CA . HIS B 1 256 ? -10 13.305 -3.764 1 97.81 256 HIS B CA 1
ATOM 4546 C C . HIS B 1 256 ? -10.758 12.18 -3.066 1 97.81 256 HIS B C 1
ATOM 4548 O O . HIS B 1 256 ? -11.492 12.422 -2.104 1 97.81 256 HIS B O 1
ATOM 4554 N N . SER B 1 257 ? -10.547 11 -3.5 1 96.94 257 SER B N 1
ATOM 4555 C CA . SER B 1 257 ? -11.406 9.898 -3.09 1 96.94 257 SER B CA 1
ATOM 4556 C C . SER B 1 257 ? -10.898 9.25 -1.803 1 96.94 257 SER B C 1
ATOM 4558 O O . SER B 1 257 ? -9.719 9.375 -1.46 1 96.94 257 SER B O 1
ATOM 4560 N N . ARG B 1 258 ? -11.789 8.586 -1.154 1 97 258 ARG B N 1
ATOM 4561 C CA . ARG B 1 258 ? -11.445 7.785 0.018 1 97 258 ARG B CA 1
ATOM 4562 C C . ARG B 1 258 ? -10.414 6.719 -0.329 1 97 258 ARG B C 1
ATOM 4564 O O . ARG B 1 258 ? -9.516 6.434 0.468 1 97 258 ARG B O 1
ATOM 4571 N N . ASP B 1 259 ? -10.539 6.109 -1.562 1 95.19 259 ASP B N 1
ATOM 4572 C CA . ASP B 1 259 ? -9.602 5.086 -2.002 1 95.19 259 ASP B CA 1
ATOM 4573 C C . ASP B 1 259 ? -8.172 5.633 -2.057 1 95.19 259 ASP B C 1
ATOM 4575 O O . ASP B 1 259 ? -7.223 4.945 -1.681 1 95.19 259 ASP B O 1
ATOM 4579 N N . HIS B 1 260 ? -8.055 6.848 -2.506 1 97.38 260 HIS B N 1
ATOM 4580 C CA . HIS B 1 260 ? -6.742 7.48 -2.564 1 97.38 260 HIS B CA 1
ATOM 4581 C C . HIS B 1 260 ? -6.184 7.719 -1.166 1 97.38 260 HIS B C 1
ATOM 4583 O O . HIS B 1 260 ? -5.02 7.406 -0.897 1 97.38 260 HIS B O 1
ATOM 4589 N N . VAL B 1 261 ? -7.055 8.273 -0.278 1 98.5 261 VAL B N 1
ATOM 4590 C CA . VAL B 1 261 ? -6.621 8.539 1.09 1 98.5 261 VAL B CA 1
ATOM 4591 C C . VAL B 1 261 ? -6.238 7.223 1.773 1 98.5 261 VAL B C 1
ATOM 4593 O O . VAL B 1 261 ? -5.207 7.145 2.445 1 98.5 261 VAL B O 1
ATOM 4596 N N . ASP B 1 262 ? -7.023 6.203 1.547 1 97.75 262 ASP B N 1
ATOM 4597 C CA . ASP B 1 262 ? -6.738 4.883 2.102 1 97.75 262 ASP B CA 1
ATOM 4598 C C . ASP B 1 262 ? -5.387 4.367 1.62 1 97.75 262 ASP B C 1
ATOM 4600 O O . ASP B 1 262 ? -4.598 3.842 2.41 1 97.75 262 ASP B O 1
ATOM 4604 N N . GLN B 1 263 ? -5.117 4.508 0.342 1 97.19 263 GLN B N 1
ATOM 4605 C CA . GLN B 1 263 ? -3.836 4.082 -0.212 1 97.19 263 GLN B CA 1
ATOM 4606 C C . GLN B 1 263 ? -2.676 4.824 0.447 1 97.19 263 GLN B C 1
ATOM 4608 O O . GLN B 1 263 ? -1.67 4.211 0.814 1 97.19 263 GLN B O 1
ATOM 4613 N N . GLY B 1 264 ? -2.828 6.152 0.528 1 98.19 264 GLY B N 1
ATOM 4614 C CA . GLY B 1 264 ? -1.771 6.953 1.129 1 98.19 264 GLY B CA 1
ATOM 4615 C C . GLY B 1 264 ? -1.49 6.582 2.572 1 98.19 264 GLY B C 1
ATOM 4616 O O . GLY B 1 264 ? -0.331 6.488 2.98 1 98.19 264 GLY B O 1
ATOM 4617 N N . VAL B 1 265 ? -2.533 6.324 3.35 1 98.44 265 VAL B N 1
ATOM 4618 C CA . VAL B 1 265 ? -2.381 5.98 4.758 1 98.44 265 VAL B CA 1
ATOM 4619 C C . VAL B 1 265 ? -1.801 4.574 4.887 1 98.44 265 VAL B C 1
ATOM 4621 O O . VAL B 1 265 ? -0.992 4.309 5.777 1 98.44 265 VAL B O 1
ATOM 4624 N N . THR B 1 266 ? -2.203 3.695 3.986 1 97.62 266 THR B N 1
ATOM 4625 C CA . THR B 1 266 ? -1.632 2.354 3.969 1 97.62 266 THR B CA 1
ATOM 4626 C C . THR B 1 266 ? -0.128 2.41 3.715 1 97.62 266 THR B C 1
ATOM 4628 O O . THR B 1 266 ? 0.644 1.702 4.367 1 97.62 266 THR B O 1
ATOM 4631 N N . PHE B 1 267 ? 0.28 3.264 2.77 1 98.25 267 PHE B N 1
ATOM 4632 C CA . PHE B 1 267 ? 1.698 3.473 2.502 1 98.25 267 PHE B CA 1
ATOM 4633 C C . PHE B 1 267 ? 2.404 4.035 3.729 1 98.25 267 PHE B C 1
ATOM 4635 O O . PHE B 1 267 ? 3.484 3.57 4.098 1 98.25 267 PHE B O 1
ATOM 4642 N N . LEU B 1 268 ? 1.784 4.988 4.41 1 98.62 268 LEU B N 1
ATOM 4643 C CA . LEU B 1 268 ? 2.352 5.566 5.621 1 98.62 268 LEU B CA 1
ATOM 4644 C C . LEU B 1 268 ? 2.564 4.492 6.688 1 98.62 268 LEU B C 1
ATOM 4646 O O . LEU B 1 268 ? 3.6 4.473 7.355 1 98.62 268 LEU B O 1
ATOM 4650 N N . ILE B 1 269 ? 1.603 3.6 6.883 1 98.38 269 ILE B N 1
ATOM 4651 C CA . ILE B 1 269 ? 1.699 2.551 7.895 1 98.38 269 ILE B CA 1
ATOM 4652 C C . ILE B 1 269 ? 2.885 1.642 7.578 1 98.38 269 ILE B C 1
ATOM 4654 O O . ILE B 1 269 ? 3.605 1.216 8.484 1 98.38 269 ILE B O 1
ATOM 4658 N N . GLN B 1 270 ? 3.096 1.359 6.285 1 97.88 270 GLN B N 1
ATOM 4659 C CA . GLN B 1 270 ? 4.27 0.58 5.902 1 97.88 270 GLN B CA 1
ATOM 4660 C C . GLN B 1 270 ? 5.555 1.25 6.379 1 97.88 270 GLN B C 1
ATOM 4662 O O . GLN B 1 270 ? 6.453 0.584 6.898 1 97.88 270 GLN B O 1
ATOM 4667 N N . LEU B 1 271 ? 5.645 2.529 6.242 1 98.69 271 LEU B N 1
ATOM 4668 C CA . LEU B 1 271 ? 6.832 3.273 6.652 1 98.69 271 LEU B CA 1
ATOM 4669 C C . LEU B 1 271 ? 6.945 3.328 8.172 1 98.69 271 LEU B C 1
ATOM 4671 O O . LEU B 1 271 ? 8.047 3.262 8.719 1 98.69 271 LEU B O 1
ATOM 4675 N N . LEU B 1 272 ? 5.797 3.514 8.859 1 98.69 272 LEU B N 1
ATOM 4676 C CA . LEU B 1 272 ? 5.789 3.494 10.32 1 98.69 272 LEU B CA 1
ATOM 4677 C C . LEU B 1 272 ? 6.336 2.172 10.852 1 98.69 272 LEU B C 1
ATOM 4679 O O . LEU B 1 272 ? 7.18 2.162 11.75 1 98.69 272 LEU B O 1
ATOM 4683 N N . LYS B 1 273 ? 5.969 1.115 10.266 1 98.06 273 LYS B N 1
ATOM 4684 C CA . LYS B 1 273 ? 6.422 -0.207 10.688 1 98.06 273 LYS B CA 1
ATOM 4685 C C . LYS B 1 273 ? 7.871 -0.447 10.289 1 98.06 273 LYS B C 1
ATOM 4687 O O . LYS B 1 273 ? 8.617 -1.12 11 1 98.06 273 LYS B O 1
ATOM 4692 N N . THR B 1 274 ? 8.258 0.108 9.141 1 98.38 274 THR B N 1
ATOM 4693 C CA . THR B 1 274 ? 9.664 0.053 8.758 1 98.38 274 THR B CA 1
ATOM 4694 C C . THR B 1 274 ? 10.539 0.733 9.805 1 98.38 274 THR B C 1
ATOM 4696 O O . THR B 1 274 ? 11.539 0.166 10.242 1 98.38 274 THR B O 1
ATOM 4699 N N . MET B 1 275 ? 10.156 1.911 10.258 1 98.69 275 MET B N 1
ATOM 4700 C CA . MET B 1 275 ? 10.953 2.646 11.234 1 98.69 275 MET B CA 1
ATOM 4701 C C . MET B 1 275 ? 10.961 1.935 12.586 1 98.69 275 MET B C 1
ATOM 4703 O O . MET B 1 275 ? 11.953 1.97 13.305 1 98.69 275 MET B O 1
ATOM 4707 N N . ARG B 1 276 ? 9.859 1.286 12.867 1 98 276 ARG B N 1
ATOM 4708 C CA . ARG B 1 276 ? 9.82 0.482 14.086 1 98 276 ARG B CA 1
ATOM 4709 C C . ARG B 1 276 ? 10.844 -0.648 14.031 1 98 276 ARG B C 1
ATOM 4711 O O . ARG B 1 276 ? 11.531 -0.924 15.016 1 98 276 ARG B O 1
ATOM 4718 N N . ARG B 1 277 ? 10.977 -1.223 12.875 1 97.38 277 ARG B N 1
ATOM 4719 C CA . ARG B 1 277 ? 11.875 -2.357 12.719 1 97.38 277 ARG B CA 1
ATOM 4720 C C . ARG B 1 277 ? 13.328 -1.892 12.602 1 97.38 277 ARG B C 1
ATOM 4722 O O . ARG B 1 277 ? 14.227 -2.514 13.164 1 97.38 277 ARG B O 1
ATOM 4729 N N . LYS B 1 278 ? 13.547 -0.768 11.938 1 98.06 278 LYS B N 1
ATOM 4730 C CA . LYS B 1 278 ? 14.898 -0.369 11.562 1 98.06 278 LYS B CA 1
ATOM 4731 C C . LYS B 1 278 ? 15.508 0.563 12.609 1 98.06 278 LYS B C 1
ATOM 4733 O O . LYS B 1 278 ? 16.734 0.74 12.648 1 98.06 278 LYS B O 1
ATOM 4738 N N . LYS B 1 279 ? 14.641 1.207 13.438 1 98.56 279 LYS B N 1
ATOM 4739 C CA . LYS B 1 279 ? 15.102 2.117 14.477 1 98.56 279 LYS B CA 1
ATOM 4740 C C . LYS B 1 279 ? 14.531 1.732 15.836 1 98.56 279 LYS B C 1
ATOM 4742 O O . LYS B 1 279 ? 13.852 2.535 16.484 1 98.56 279 LYS B O 1
ATOM 4747 N N . PRO B 1 280 ? 14.875 0.539 16.359 1 97.5 280 PRO B N 1
ATOM 4748 C CA . PRO B 1 280 ? 14.281 0.062 17.609 1 97.5 280 PRO B CA 1
ATOM 4749 C C . PRO B 1 280 ? 14.703 0.897 18.812 1 97.5 280 PRO B C 1
ATOM 4751 O O . PRO B 1 280 ? 14.023 0.886 19.844 1 97.5 280 PRO B O 1
ATOM 4754 N N . ASN B 1 281 ? 15.773 1.701 18.625 1 97.94 281 ASN B N 1
ATOM 4755 C CA . ASN B 1 281 ? 16.281 2.492 19.734 1 97.94 281 ASN B CA 1
ATOM 4756 C C . ASN B 1 281 ? 15.633 3.875 19.781 1 97.94 281 ASN B C 1
ATOM 4758 O O . ASN B 1 281 ? 15.875 4.652 20.703 1 97.94 281 ASN B O 1
ATOM 4762 N N . TRP B 1 282 ? 14.844 4.238 18.781 1 98.5 282 TRP B N 1
ATOM 4763 C CA . TRP B 1 282 ? 14.07 5.473 18.781 1 98.5 282 TRP B CA 1
ATOM 4764 C C . TRP B 1 282 ? 12.727 5.27 19.484 1 98.5 282 TRP B C 1
ATOM 4766 O O . TRP B 1 282 ? 12.164 4.172 19.453 1 98.5 282 TRP B O 1
ATOM 4776 N N . THR B 1 283 ? 12.281 6.297 20.125 1 98.19 283 THR B N 1
ATOM 4777 C CA . THR B 1 283 ? 10.945 6.223 20.703 1 98.19 283 THR B CA 1
ATOM 4778 C C . THR B 1 283 ? 9.883 6.117 19.625 1 98.19 283 THR B C 1
ATOM 4780 O O . THR B 1 283 ? 10.133 6.469 18.469 1 98.19 283 THR B O 1
ATOM 4783 N N . PRO B 1 284 ? 8.656 5.668 19.906 1 97.44 284 PRO B N 1
ATOM 4784 C CA . PRO B 1 284 ? 7.59 5.594 18.906 1 97.44 284 PRO B CA 1
ATOM 4785 C C . PRO B 1 284 ? 7.312 6.938 18.234 1 97.44 284 PRO B C 1
ATOM 4787 O O . PRO B 1 284 ? 7.047 6.988 17.031 1 97.44 284 PRO B O 1
ATOM 4790 N N . GLU B 1 285 ? 7.379 7.996 18.984 1 98.25 285 GLU B N 1
ATOM 4791 C CA . GLU B 1 285 ? 7.172 9.336 18.438 1 98.25 285 GLU B CA 1
ATOM 4792 C C . GLU B 1 285 ? 8.289 9.711 17.469 1 98.25 285 GLU B C 1
ATOM 4794 O O . GLU B 1 285 ? 8.039 10.32 16.438 1 98.25 285 GLU B O 1
ATOM 4799 N N . GLN B 1 286 ? 9.523 9.312 17.844 1 98.75 286 GLN B N 1
ATOM 4800 C CA . GLN B 1 286 ? 10.656 9.547 16.953 1 98.75 286 GLN B CA 1
ATOM 4801 C C . GLN B 1 286 ? 10.555 8.695 15.695 1 98.75 286 GLN B C 1
ATOM 4803 O O . GLN B 1 286 ? 10.898 9.156 14.602 1 98.75 286 GLN B O 1
ATOM 4808 N N . GLN B 1 287 ? 10.078 7.496 15.875 1 98.75 287 GLN B N 1
ATOM 4809 C CA . GLN B 1 287 ? 9.836 6.617 14.734 1 98.75 287 GLN B CA 1
ATOM 4810 C C . GLN B 1 287 ? 8.781 7.195 13.805 1 98.75 287 GLN B C 1
ATOM 4812 O O . GLN B 1 287 ? 8.906 7.113 12.578 1 98.75 287 GLN B O 1
ATOM 4817 N N . LEU B 1 288 ? 7.77 7.777 14.359 1 98.81 288 LEU B N 1
ATOM 4818 C CA . LEU B 1 288 ? 6.727 8.43 13.57 1 98.81 288 LEU B CA 1
ATOM 4819 C C . LEU B 1 288 ? 7.305 9.57 12.742 1 98.81 288 LEU B C 1
ATOM 4821 O O . LEU B 1 288 ? 7.012 9.688 11.547 1 98.81 288 LEU B O 1
ATOM 4825 N N . LYS B 1 289 ? 8.141 10.398 13.305 1 98.62 289 LYS B N 1
ATOM 4826 C CA . LYS B 1 289 ? 8.805 11.461 12.555 1 98.62 289 LYS B CA 1
ATOM 4827 C C . LYS B 1 289 ? 9.688 10.891 11.445 1 98.62 289 LYS B C 1
ATOM 4829 O O . LYS B 1 289 ? 9.75 11.453 10.352 1 98.62 289 LYS B O 1
ATOM 4834 N N . GLY B 1 290 ? 10.43 9.805 11.812 1 98.88 290 GLY B N 1
ATOM 4835 C CA . GLY B 1 290 ? 11.219 9.117 10.805 1 98.88 290 GLY B CA 1
ATOM 4836 C C . GLY B 1 290 ? 10.391 8.625 9.633 1 98.88 290 GLY B C 1
ATOM 4837 O O . GLY B 1 290 ? 10.812 8.75 8.477 1 98.88 290 GLY B O 1
ATOM 4838 N N . ALA B 1 291 ? 9.195 8.086 9.906 1 98.94 291 ALA B N 1
ATOM 4839 C CA . ALA B 1 291 ? 8.305 7.598 8.859 1 98.94 291 ALA B CA 1
ATOM 4840 C C . ALA B 1 291 ? 7.855 8.734 7.949 1 98.94 291 ALA B C 1
ATOM 4842 O O . ALA B 1 291 ? 7.762 8.562 6.73 1 98.94 291 ALA B O 1
ATOM 4843 N N . LEU B 1 292 ? 7.57 9.867 8.508 1 98.94 292 LEU B N 1
ATOM 4844 C CA . LEU B 1 292 ? 7.23 11.039 7.703 1 98.94 292 LEU B CA 1
ATOM 4845 C C . LEU B 1 292 ? 8.398 11.438 6.805 1 98.94 292 LEU B C 1
ATOM 4847 O O . LEU B 1 292 ? 8.195 11.828 5.652 1 98.94 292 LEU B O 1
ATOM 4851 N N . GLY B 1 293 ? 9.625 11.375 7.359 1 98.94 293 GLY B N 1
ATOM 4852 C CA . GLY B 1 293 ? 10.805 11.586 6.535 1 98.94 293 GLY B CA 1
ATOM 4853 C C . GLY B 1 293 ? 10.898 10.602 5.379 1 98.94 293 GLY B C 1
ATOM 4854 O O . GLY B 1 293 ? 11.156 11 4.238 1 98.94 293 GLY B O 1
ATOM 4855 N N . CYS B 1 294 ? 10.656 9.336 5.66 1 98.81 294 CYS B N 1
ATOM 4856 C CA . CYS B 1 294 ? 10.664 8.305 4.629 1 98.81 294 CYS B CA 1
ATOM 4857 C C . CYS B 1 294 ? 9.586 8.578 3.58 1 98.81 294 CYS B C 1
ATOM 4859 O O . CYS B 1 294 ? 9.797 8.328 2.391 1 98.81 294 CYS B O 1
ATOM 4861 N N . TYR B 1 295 ? 8.477 9.055 3.996 1 98.75 295 TYR B N 1
ATOM 4862 C CA . TYR B 1 295 ? 7.332 9.32 3.129 1 98.75 295 TYR B CA 1
ATOM 4863 C C . TYR B 1 295 ? 7.703 10.297 2.02 1 98.75 295 TYR B C 1
ATOM 4865 O O . TYR B 1 295 ? 7.316 10.109 0.865 1 98.75 295 TYR B O 1
ATOM 4873 N N . ILE B 1 296 ? 8.508 11.297 2.342 1 98.5 296 ILE B N 1
ATOM 4874 C CA . ILE B 1 296 ? 8.734 12.398 1.413 1 98.5 296 ILE B CA 1
ATOM 4875 C C . ILE B 1 296 ? 10.094 12.227 0.734 1 98.5 296 ILE B C 1
ATOM 4877 O O . ILE B 1 296 ? 10.273 12.625 -0.419 1 98.5 296 ILE B O 1
ATOM 4881 N N . SER B 1 297 ? 11.086 11.57 1.458 1 98.38 297 SER B N 1
ATOM 4882 C CA . SER B 1 297 ? 12.453 11.586 0.947 1 98.38 297 SER B CA 1
ATOM 4883 C C . SER B 1 297 ? 12.945 10.164 0.658 1 98.38 297 SER B C 1
ATOM 4885 O O . SER B 1 297 ? 14.008 9.984 0.058 1 98.38 297 SER B O 1
ATOM 4887 N N . GLY B 1 298 ? 12.188 9.18 1.155 1 97.56 298 GLY B N 1
ATOM 4888 C CA . GLY B 1 298 ? 12.578 7.801 0.885 1 97.56 298 GLY B CA 1
ATOM 4889 C C . GLY B 1 298 ? 13.32 7.152 2.035 1 97.56 298 GLY B C 1
ATOM 4890 O O . GLY B 1 298 ? 14.031 7.832 2.779 1 97.56 298 GLY B O 1
ATOM 4891 N N . GLU B 1 299 ? 13.203 5.867 2.141 1 97.56 299 GLU B N 1
ATOM 4892 C CA . GLU B 1 299 ? 13.812 5.059 3.193 1 97.56 299 GLU B CA 1
ATOM 4893 C C . GLU B 1 299 ? 15.336 5.121 3.127 1 97.56 299 GLU B C 1
ATOM 4895 O O . GLU B 1 299 ? 16 5.164 4.16 1 97.56 299 GLU B O 1
ATOM 4900 N N . GLU B 1 300 ? 15.867 5.191 1.954 1 95.81 300 GLU B N 1
ATOM 4901 C CA . GLU B 1 300 ? 17.312 5.133 1.748 1 95.81 300 GLU B CA 1
ATOM 4902 C C . GLU B 1 300 ? 18 6.336 2.381 1 95.81 300 GLU B C 1
ATOM 4904 O O . GLU B 1 300 ? 19.156 6.238 2.811 1 95.81 300 GLU B O 1
ATOM 4909 N N . LYS B 1 301 ? 17.328 7.398 2.49 1 97.81 301 LYS B N 1
ATOM 4910 C CA . LYS B 1 301 ? 17.906 8.617 3.053 1 97.81 301 LYS B CA 1
ATOM 4911 C C . LYS B 1 301 ? 17.734 8.664 4.566 1 97.81 301 LYS B C 1
ATOM 4913 O O . LYS B 1 301 ? 18.594 9.188 5.281 1 97.81 301 LYS B O 1
ATOM 4918 N N . ILE B 1 302 ? 16.672 8.102 5.07 1 98.81 302 ILE B N 1
ATOM 4919 C CA . ILE B 1 302 ? 16.281 8.32 6.461 1 98.81 302 ILE B CA 1
ATOM 4920 C C . ILE B 1 302 ? 16.828 7.188 7.332 1 98.81 302 ILE B C 1
ATOM 4922 O O . ILE B 1 302 ? 17.312 7.426 8.445 1 98.81 302 ILE B O 1
ATOM 4926 N N . ILE B 1 303 ? 16.797 5.98 6.836 1 98.38 303 ILE B N 1
ATOM 4927 C CA . ILE B 1 303 ? 17.125 4.805 7.637 1 98.38 303 ILE B CA 1
ATOM 4928 C C . ILE B 1 303 ? 18.578 4.887 8.102 1 98.38 303 ILE B C 1
ATOM 4930 O O . ILE B 1 303 ? 18.891 4.551 9.25 1 98.38 303 ILE B O 1
ATOM 4934 N N . PRO B 1 304 ? 19.531 5.426 7.273 1 98.25 304 PRO B N 1
ATOM 4935 C CA . PRO B 1 304 ? 20.938 5.449 7.707 1 98.25 304 PRO B CA 1
ATOM 4936 C C . PRO B 1 304 ? 21.203 6.52 8.766 1 98.25 304 PRO B C 1
ATOM 4938 O O . PRO B 1 304 ? 22.281 6.547 9.359 1 98.25 304 PRO B O 1
ATOM 4941 N N . LEU B 1 305 ? 20.281 7.375 9.062 1 98.5 305 LEU B N 1
ATOM 4942 C CA . LEU B 1 305 ? 20.516 8.453 10.016 1 98.5 305 LEU B CA 1
ATOM 4943 C C . LEU B 1 305 ? 20.75 7.902 11.422 1 98.5 305 LEU B C 1
ATOM 4945 O O . LEU B 1 305 ? 20.078 6.953 11.836 1 98.5 305 LEU B O 1
ATOM 4949 N N . ALA B 1 306 ? 21.625 8.523 12.164 1 97.62 306 ALA B N 1
ATOM 4950 C CA . ALA B 1 306 ? 21.984 8.055 13.5 1 97.62 306 ALA B CA 1
ATOM 4951 C C . ALA B 1 306 ? 21.031 8.617 14.555 1 97.62 306 ALA B C 1
ATOM 4953 O O . ALA B 1 306 ? 20.672 7.922 15.508 1 97.62 306 ALA B O 1
ATOM 4954 N N . ARG B 1 307 ? 20.609 9.836 14.328 1 97.81 307 ARG B N 1
ATOM 4955 C CA . ARG B 1 307 ? 19.828 10.516 15.352 1 97.81 307 ARG B CA 1
ATOM 4956 C C . ARG B 1 307 ? 18.5 11.016 14.789 1 97.81 307 ARG B C 1
ATOM 4958 O O . ARG B 1 307 ? 18.438 11.484 13.648 1 97.81 307 ARG B O 1
ATOM 4965 N N . PRO B 1 308 ? 17.406 10.961 15.602 1 97.94 308 PRO B N 1
ATOM 4966 C CA . PRO B 1 308 ? 16.109 11.43 15.141 1 97.94 308 PRO B CA 1
ATOM 4967 C C . PRO B 1 308 ? 16.109 12.914 14.773 1 97.94 308 PRO B C 1
ATOM 4969 O O . PRO B 1 308 ? 15.352 13.344 13.898 1 97.94 308 PRO B O 1
ATOM 4972 N N . GLU B 1 309 ? 16.969 13.75 15.391 1 97.44 309 GLU B N 1
ATOM 4973 C CA . GLU B 1 309 ? 17.031 15.195 15.164 1 97.44 309 GLU B CA 1
ATOM 4974 C C . GLU B 1 309 ? 17.5 15.508 13.742 1 97.44 309 GLU B C 1
ATOM 4976 O O . GLU B 1 309 ? 17.344 16.625 13.266 1 97.44 309 GLU B O 1
ATOM 4981 N N . GLU B 1 310 ? 18.031 14.5 13.062 1 98.5 310 GLU B N 1
ATOM 4982 C CA . GLU B 1 310 ? 18.594 14.703 11.734 1 98.5 310 GLU B CA 1
ATOM 4983 C C . GLU B 1 310 ? 17.516 14.547 10.656 1 98.5 310 GLU B C 1
ATOM 4985 O O . GLU B 1 310 ? 17.734 14.922 9.5 1 98.5 310 GLU B O 1
ATOM 4990 N N . VAL B 1 311 ? 16.359 14.086 10.961 1 98.81 311 VAL B N 1
ATOM 4991 C CA . VAL B 1 311 ? 15.344 13.68 9.992 1 98.81 311 VAL B CA 1
ATOM 4992 C C . VAL B 1 311 ? 14.883 14.898 9.195 1 98.81 311 VAL B C 1
ATOM 4994 O O . VAL B 1 311 ? 14.82 14.867 7.965 1 98.81 311 VAL B O 1
ATOM 4997 N N . ASP B 1 312 ? 14.578 15.984 9.883 1 98.81 312 ASP B N 1
ATOM 4998 C CA . ASP B 1 312 ? 14.086 17.172 9.195 1 98.81 312 ASP B CA 1
ATOM 4999 C C . ASP B 1 312 ? 15.078 17.641 8.133 1 98.81 312 ASP B C 1
ATOM 5001 O O . ASP B 1 312 ? 14.688 18.016 7.027 1 98.81 312 ASP B O 1
ATOM 5005 N N . GLY B 1 313 ? 16.344 17.594 8.484 1 98.62 313 GLY B N 1
ATOM 5006 C CA . GLY B 1 313 ? 17.375 18.078 7.59 1 98.62 313 GLY B CA 1
ATOM 5007 C C . GLY B 1 313 ? 17.453 17.312 6.281 1 98.62 313 GLY B C 1
ATOM 5008 O O . GLY B 1 313 ? 17.938 17.844 5.277 1 98.62 313 GLY B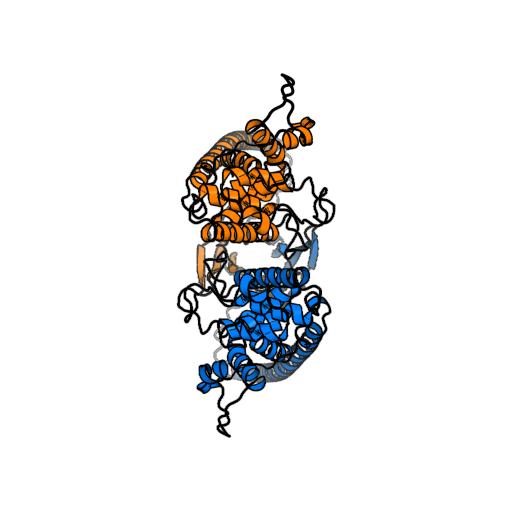 O 1
ATOM 5009 N N . GLU B 1 314 ? 16.922 16.094 6.219 1 98.62 314 GLU B N 1
ATOM 5010 C CA . GLU B 1 314 ? 16.984 15.234 5.039 1 98.62 314 GLU B CA 1
ATOM 5011 C C . GLU B 1 314 ? 15.711 15.336 4.215 1 98.62 314 GLU B C 1
ATOM 5013 O O . GLU B 1 314 ? 15.484 14.523 3.312 1 98.62 314 GLU B O 1
ATOM 5018 N N . THR B 1 315 ? 14.859 16.312 4.496 1 98.62 315 THR B N 1
ATOM 5019 C CA . THR B 1 315 ? 13.594 16.469 3.793 1 98.62 315 THR B CA 1
ATOM 5020 C C . THR B 1 315 ? 13.523 17.828 3.094 1 98.62 315 THR B C 1
ATOM 5022 O O . THR B 1 315 ? 14.328 18.719 3.381 1 98.62 315 THR B O 1
ATOM 5025 N N . PRO B 1 316 ? 12.578 17.969 2.125 1 97.44 316 PRO B N 1
ATOM 5026 C CA . PRO B 1 316 ? 12.453 19.25 1.438 1 97.44 316 PRO B CA 1
ATOM 5027 C C . PRO B 1 316 ? 12.242 20.422 2.404 1 97.44 316 PRO B C 1
ATOM 5029 O O . PRO B 1 316 ? 11.422 20.328 3.316 1 97.44 316 PRO B O 1
ATOM 5032 N N . ARG B 1 317 ? 13.055 21.469 2.244 1 98.12 317 ARG B N 1
ATOM 5033 C CA . ARG B 1 317 ? 13.039 22.703 3.021 1 98.12 317 ARG B CA 1
ATOM 5034 C C . ARG B 1 317 ? 13.461 22.438 4.465 1 98.12 317 ARG B C 1
ATOM 5036 O O . ARG B 1 317 ? 13.383 23.344 5.309 1 98.12 317 ARG B O 1
ATOM 5043 N N . GLY B 1 318 ? 13.758 21.234 4.82 1 98.56 318 GLY B N 1
ATOM 5044 C CA . GLY B 1 318 ? 14.328 20.891 6.113 1 98.56 318 GLY B CA 1
ATOM 5045 C C . GLY B 1 318 ? 13.305 20.875 7.23 1 98.56 318 GLY B C 1
ATOM 5046 O O . GLY B 1 318 ? 13.633 21.156 8.383 1 98.56 318 GLY B O 1
ATOM 5047 N N . ASP B 1 319 ? 12.039 20.594 6.852 1 98.81 319 ASP B N 1
ATOM 5048 C CA . ASP B 1 319 ? 11.055 20.781 7.91 1 98.81 319 ASP B CA 1
ATOM 5049 C C . ASP B 1 319 ? 9.875 19.828 7.742 1 98.81 319 ASP B C 1
ATOM 5051 O O . ASP B 1 319 ? 8.914 19.875 8.508 1 98.81 319 ASP B O 1
ATOM 5055 N N . PHE B 1 320 ? 9.828 18.969 6.758 1 98.88 320 PHE B N 1
ATOM 5056 C CA . PHE B 1 320 ? 8.594 18.281 6.395 1 98.88 320 PHE B CA 1
ATOM 5057 C C . PHE B 1 320 ? 7.98 17.578 7.605 1 98.88 320 PHE B C 1
ATOM 5059 O O . PHE B 1 320 ? 6.828 17.844 7.957 1 98.88 320 PHE B O 1
ATOM 5066 N N . PRO B 1 321 ? 8.719 16.688 8.312 1 98.94 321 PRO B N 1
ATOM 5067 C CA . PRO B 1 321 ? 8.094 16.031 9.469 1 98.94 321 PRO B CA 1
ATOM 5068 C C . PRO B 1 321 ? 7.605 17.031 10.516 1 98.94 321 PRO B C 1
ATOM 5070 O O . PRO B 1 321 ? 6.488 16.906 11.023 1 98.94 321 PRO B O 1
ATOM 5073 N N . SER B 1 322 ? 8.414 18.062 10.812 1 98.94 322 SER B N 1
ATOM 5074 C CA . SER B 1 322 ? 8.07 19.016 11.859 1 98.94 322 SER B CA 1
ATOM 5075 C C . SER B 1 322 ? 6.879 19.875 11.453 1 98.94 322 SER B C 1
ATOM 5077 O O . SER B 1 322 ? 6.004 20.156 12.273 1 98.94 322 SER B O 1
ATOM 5079 N N . ASP B 1 323 ? 6.895 20.266 10.195 1 98.94 323 ASP B N 1
ATOM 5080 C CA . ASP B 1 323 ? 5.758 21.047 9.703 1 98.94 323 ASP B CA 1
ATOM 5081 C C . ASP B 1 323 ? 4.473 20.219 9.75 1 98.94 323 ASP B C 1
ATOM 5083 O O . ASP B 1 323 ? 3.438 20.703 10.211 1 98.94 323 ASP B O 1
ATOM 5087 N N . VAL B 1 324 ? 4.492 18.969 9.297 1 98.94 324 VAL B N 1
ATOM 5088 C CA . VAL B 1 324 ? 3.33 18.094 9.289 1 98.94 324 VAL B CA 1
ATOM 5089 C C . VAL B 1 324 ? 2.85 17.859 10.719 1 98.94 324 VAL B C 1
ATOM 5091 O O . VAL B 1 324 ? 1.648 17.906 10.992 1 98.94 324 VAL B O 1
ATOM 5094 N N . VAL B 1 325 ? 3.742 17.625 11.625 1 98.94 325 VAL B N 1
ATOM 5095 C CA . VAL B 1 325 ? 3.375 17.344 13.016 1 98.94 325 VAL B CA 1
ATOM 5096 C C . VAL B 1 325 ? 2.693 18.578 13.617 1 98.94 325 VAL B C 1
ATOM 5098 O O . VAL B 1 325 ? 1.673 18.453 14.297 1 98.94 325 VAL B O 1
ATOM 5101 N N . ALA B 1 326 ? 3.285 19.766 13.383 1 98.94 326 ALA B N 1
ATOM 5102 C CA . ALA B 1 326 ? 2.678 20.984 13.914 1 98.94 326 ALA B CA 1
ATOM 5103 C C . ALA B 1 326 ? 1.275 21.188 13.352 1 98.94 326 ALA B C 1
ATOM 5105 O O . ALA B 1 326 ? 0.362 21.594 14.07 1 98.94 326 ALA B O 1
ATOM 5106 N N . ARG B 1 327 ? 1.109 20.922 12.094 1 98.94 327 ARG B N 1
ATOM 5107 C CA . ARG B 1 327 ? -0.216 21 11.484 1 98.94 327 ARG B CA 1
ATOM 5108 C C . ARG B 1 327 ? -1.163 19.984 12.109 1 98.94 327 ARG B C 1
ATOM 5110 O O . ARG B 1 327 ? -2.336 20.281 12.344 1 98.94 327 ARG B O 1
ATOM 5117 N N . ALA B 1 328 ? -0.683 18.797 12.352 1 98.94 328 ALA B N 1
ATOM 5118 C CA . ALA B 1 328 ? -1.496 17.75 12.969 1 98.94 328 ALA B CA 1
ATOM 5119 C C . ALA B 1 328 ? -1.988 18.172 14.344 1 98.94 328 ALA B C 1
ATOM 5121 O O . ALA B 1 328 ? -3.146 17.938 14.695 1 98.94 328 ALA B O 1
ATOM 5122 N N . HIS B 1 329 ? -1.066 18.781 15.125 1 98.69 329 HIS B N 1
ATOM 5123 C CA . HIS B 1 329 ? -1.474 19.297 16.422 1 98.69 329 HIS B CA 1
ATOM 5124 C C . HIS B 1 329 ? -2.646 20.266 16.297 1 98.69 329 HIS B C 1
ATOM 5126 O O . HIS B 1 329 ? -3.604 20.188 17.062 1 98.69 329 HIS B O 1
ATOM 5132 N N . TRP B 1 330 ? -2.514 21.094 15.336 1 98.69 330 TRP B N 1
ATOM 5133 C CA . TRP B 1 330 ? -3.559 22.094 15.133 1 98.69 330 TRP B CA 1
ATOM 5134 C C . TRP B 1 330 ? -4.863 21.438 14.703 1 98.69 330 TRP B C 1
ATOM 5136 O O . TRP B 1 330 ? -5.93 21.75 15.242 1 98.69 330 TRP B O 1
ATOM 5146 N N . PHE B 1 331 ? -4.812 20.516 13.742 1 98.75 331 PHE B N 1
ATOM 5147 C CA . PHE B 1 331 ? -6.012 19.844 13.258 1 98.75 331 PHE B CA 1
ATOM 5148 C C . PHE B 1 331 ? -6.668 19.047 14.375 1 98.75 331 PHE B C 1
ATOM 5150 O O . PHE B 1 331 ? -7.895 18.953 14.438 1 98.75 331 PHE B O 1
ATOM 5157 N N . ALA B 1 332 ? -5.891 18.469 15.203 1 97.69 332 ALA B N 1
ATOM 5158 C CA . ALA B 1 332 ? -6.43 17.703 16.328 1 97.69 332 ALA B CA 1
ATOM 5159 C C . ALA B 1 332 ? -7.273 18.594 17.234 1 97.69 332 ALA B C 1
ATOM 5161 O O . ALA B 1 332 ? -8.281 18.141 17.797 1 97.69 332 ALA B O 1
ATOM 5162 N N . ARG B 1 333 ? -6.867 19.844 17.391 1 96.94 333 ARG B N 1
ATOM 5163 C CA . ARG B 1 333 ? -7.586 20.781 18.234 1 96.94 333 ARG B CA 1
ATOM 5164 C C . ARG B 1 333 ? -8.766 21.406 17.5 1 96.94 333 ARG B C 1
ATOM 5166 O O . ARG B 1 333 ? -9.602 22.078 18.094 1 96.94 333 ARG B O 1
ATOM 5173 N N . ASN B 1 334 ? -8.781 21.125 16.25 1 96.88 334 ASN B N 1
ATOM 5174 C CA . ASN B 1 334 ? -9.789 21.812 15.438 1 96.88 334 ASN B CA 1
ATOM 5175 C C . ASN B 1 334 ? -10.641 20.812 14.656 1 96.88 334 ASN B C 1
ATOM 5177 O O . ASN B 1 334 ? -10.875 21 13.461 1 96.88 334 ASN B O 1
ATOM 5181 N N . GLY B 1 335 ? -10.984 19.703 15.227 1 93.56 335 GLY B N 1
ATOM 5182 C CA . GLY B 1 335 ? -12.094 18.891 14.758 1 93.56 335 GLY B CA 1
ATOM 5183 C C . GLY B 1 335 ? -11.641 17.625 14.055 1 93.56 335 GLY B C 1
ATOM 5184 O O . GLY B 1 335 ? -12.453 16.906 13.461 1 93.56 335 GLY B O 1
ATOM 5185 N N . TYR B 1 336 ? -10.383 17.438 14.008 1 96.19 336 TYR B N 1
ATOM 5186 C CA . TYR B 1 336 ? -9.898 16.203 13.398 1 96.19 336 TYR B CA 1
ATOM 5187 C C . TYR B 1 336 ? -9.289 15.273 14.445 1 96.19 336 TYR B C 1
ATOM 5189 O O . TYR B 1 336 ? -8.562 15.727 15.328 1 96.19 336 TYR B O 1
#

Sequence (672 aa):
MVVLIPNISEVSDVNVTVQRTSSNQLLVHCESSGWSPKPLVSLLNANGDVLPAQREFSVGPDQLYSVGAHLEVEADKDEFRPVEACPECWIYAVLPIVFIIATVTVLLLGYHVNKDKLKKWRSALWSLKEKALASDDRYKVYGDVLLVETTGASDLTVDANKNQLIVAVSGQLLSGVAASEELARSDLAEMAKYKRDIVSVGQSLSVHPALIAAIISRQSRAGTSLKPGGFGKTDPNCFGLMQINKHYHAVKGNPHSRDHVDQGVTFLIQLLKTMRRKKPNWTPEQQLKGALGCYISGEEKIIPLARPEEVDGETPRGDFPSDVVARAHWFARNGYMVVLIPNISEVSDVNVTVQRTSSNQLLVHCESSGWSPKPLVSLLNANGDVLPAQREFSVGPDQLYSVGAHLEVEADKDEFRPVEACPECWIYAVLPIVFIIATVTVLLLGYHVNKDKLKKWRSALWSLKEKALASDDRYKVYGDVLLVETTGASDLTVDANKNQLIVAVSGQLLSGVAASEELARSDLAEMAKYKRDIVSVGQSLSVHPALIAAIISRQSRAGTSLKPGGFGKTDPNCFGLMQINKHYHAVKGNPHSRDHVDQGVTFLIQLLKTMRRKKPNWTPEQQLKGALGCYISGEEKIIPLARPEEVDGETPRGDFPSDVVARAHWFARNGY

Solvent-accessible surface area (backbone atoms only — not comparable to full-atom values): 34492 Å² total; per-residue (Å²): 80,45,34,38,41,38,50,47,55,101,58,31,36,41,34,37,34,40,34,72,45,94,84,52,24,40,32,39,37,35,40,31,36,49,29,76,63,80,60,50,78,48,42,21,36,72,85,63,44,76,48,92,50,58,72,46,76,44,69,47,98,80,65,24,26,28,40,38,36,44,36,79,41,74,56,73,78,74,73,80,68,77,79,70,84,67,80,76,69,64,68,72,62,53,55,58,48,51,49,48,47,46,50,47,44,49,48,45,48,49,47,48,52,46,47,51,50,45,46,49,46,49,48,47,49,46,46,49,50,31,54,45,58,74,67,35,72,60,31,39,77,63,23,42,67,83,72,40,84,60,63,8,27,28,72,59,51,36,60,75,42,41,87,79,35,41,37,81,89,78,60,46,70,45,54,25,43,59,29,19,32,50,54,39,58,74,24,44,74,55,35,58,80,45,42,69,47,42,43,50,44,15,66,72,68,37,38,47,30,12,52,55,50,14,44,18,37,73,61,11,46,39,48,72,42,41,39,94,89,25,24,28,67,88,43,76,54,18,37,25,31,65,39,50,42,53,75,53,35,72,81,49,77,47,41,83,32,53,60,28,54,44,50,47,52,49,53,48,45,28,35,34,33,45,26,50,71,75,38,71,88,47,52,50,38,46,20,37,42,45,18,45,26,24,73,76,52,32,56,82,65,47,68,76,53,90,52,73,86,52,39,30,68,67,25,76,68,40,14,48,36,21,22,32,43,26,15,13,48,44,31,42,76,64,75,56,79,45,34,36,41,38,48,46,51,101,58,31,37,42,34,37,34,42,34,73,45,92,84,52,24,39,32,40,37,35,40,31,37,48,28,76,63,81,60,51,79,49,42,22,35,74,85,63,44,75,50,92,49,58,72,46,77,46,69,46,99,81,64,24,25,28,41,38,37,44,35,79,40,71,54,73,76,75,73,78,68,78,79,69,81,67,81,78,67,68,70,72,62,56,57,59,52,53,52,49,48,50,50,47,46,50,47,46,49,48,46,51,53,44,47,53,52,46,48,50,46,49,47,47,49,46,46,52,51,34,52,46,60,75,66,35,71,58,32,40,77,62,22,41,65,84,70,40,84,60,64,8,27,29,71,59,49,36,63,75,41,40,86,80,33,42,38,81,89,78,61,47,71,45,54,25,43,61,28,18,31,50,56,38,57,72,25,42,74,56,36,57,80,43,43,68,47,41,42,50,43,15,63,74,67,37,39,46,31,12,52,55,51,15,45,18,36,74,60,11,46,39,47,72,44,40,38,92,89,24,22,29,66,88,44,75,54,18,38,24,30,64,39,51,41,52,75,54,36,73,81,49,76,47,42,82,33,53,60,28,53,43,51,46,51,46,54,48,44,28,34,34,33,46,26,51,68,74,37,71,87,47,53,51,36,46,21,37,43,44,17,46,27,25,72,78,51,32,54,82,66,44,67,76,51,89,50,75,85,51,39,28,68,66,27,77,67,40,14,48,35,23,20,31,43,27,14,13,50,44,31,41,76,64,76,59

Nearest PDB structures (foldseek):
  3mgw-assembly1_A  TM=9.637E-01  e=3.086E-16  Salmo salar
  4g9s-assembly1_A  TM=9.572E-01  e=3.806E-16  Salmo salar
  3wyh-assembly2_B  TM=9.702E-01  e=9.270E-16  Struthio camelus
  3gxr-assembly2_B  TM=9.462E-01  e=2.784E-15  Gadus morhua
  3gxr-assembly3_C  TM=9.488E-01  e=4.233E-15  Gadus morhua

Secondary structure (DSSP, 8-state):
-EEEEEE-SSS-EEEEEEEE-TTSEEEEEEEEEEESSPPEEEEEETTSPBP--EEEEEE-TTS-EEEEEEEEEE------------TTTTGGGHHHHHHHHHHHHHHHHHHHHHHHHHHHHHHHHHHHHHHHHHT-GGGGTT--GGG-----B-HHHHHHTHHHHB-TTT-PBP-HHHHHHHHHHHHHHHHGGGHHHHHHHHHHHT--HHHHHHHHHHHHTTTTTBPTTSBBSS-TTEETTTTEETTTS---S-TTSHHHHHHHHHHHHHHHHHHHHH-TTS-HHHHHHHHHHHHHH-HHHHTT-SSGGGTGGGSGGGTHHHHHHHHHHHHHHTT-/-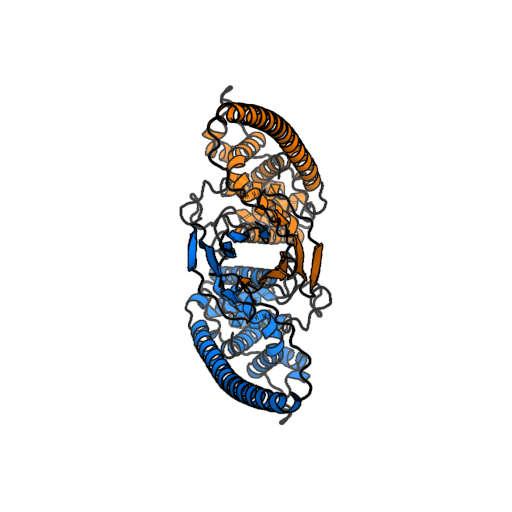EEEEEE-SSS-EEEEEEEE-TTSEEEEEEEEEEESSPPEEEEEETTSPBP--EEEEEE-TTS-EEEEEEEEEE------------TTTTGGGHHHHHHHHHHHHHHHHHHHHHHHHHHHHHHHHHHHHHHHHHT-GGGGTT--GGG-----B-HHHHHHTHHHHB-TTT-PBP-HHHHHHHHHHHHHHHHGGGHHHHHHHHHHHT--HHHHHHHHHHHHTTTTTBPTTSBBSS-TTEETTTTEETTTS---S-TTSHHHHHHHHHHHHHHHHHHHHH-TTS-HHHHHHHHHHHHHH-HHHHTT-SSGGGTGGGSGGGTHHHHHHHHHHHHHHTT-

InterPro domains:
  IPR013783 Immunoglobulin-like fold [G3DSA:2.60.40.10] (11-82)
  IPR023346 Lysozyme-like domain superfamily [SSF53955] (169-335)
  IPR053896 Butyrophilin subfamily 3 member A2-like, Ig-C domain [PF22705] (12-75)